Protein AF-A0A8S1LSS6-F1 (afdb_monomer)

Nearest PDB structures (foldseek):
  3vzo-assembly1_A  TM=2.555E-01  e=7.529E-01  Niallia circulans
  2z79-assembly2_B  TM=2.547E-01  e=8.908E-01  Bacillus subtilis
  7kv0-assembly2_B  TM=2.103E-01  e=4.279E+00  Paenibacillus xylanivorans

Mean predicted aligned error: 16.82 Å

Secondary structure (DSSP, 8-state):
--HHHHHHHHHHHT-SSPEE-SS-STT-SEE--HHHHHHHHHHHHHHHHHHHHHHHHHHTT---EEEEEEEE-TT------GGG----EEEEES--EEEEEE-SSSEEEEEEES-SEEEEEEEEEEE-TT-SS-SEEEEEEEEEEEEPPTTEEEEEEEEEEEEEEEEE--SSS--EEEEEEEEEEEEEEEEEE-SS-EEEEEEEEEEEEEEEEEE---HHHHHHHHHHHHHHHHHHHHHHHHHHHHHHHHHHHHHHH------S-TT------HHHHHHHHHHHHHTTSTTS--------------TTHHHHHHHHTTSSSS-----SS-SSHHHHHHHHHHHHHHHHHHS---------HHHHHHHHTT--SHHHHHHHHHHHHHHHHHHHHHHHHHHHHHHHHHHHHHHHS-HHHHHHHHTSPPPPP---------HHHHHHHHHHHHHHHHHHHH-SS--HHHHHHHHHS-HHHHHHHHHHHHHHHHHHT------PPP----

pLDDT: mean 76.6, std 18.42, range [33.75, 96.88]

Solvent-accessible surface area (backbone atoms only — not comparable to full-atom values): 29967 Å² total; per-residue (Å²): 132,59,69,69,58,53,53,50,51,55,36,23,69,51,24,80,42,40,45,72,43,94,53,89,54,88,82,41,66,50,55,59,35,56,64,21,5,50,44,35,49,53,48,50,53,52,49,50,52,50,52,49,53,56,48,48,41,46,77,65,58,73,60,66,49,77,48,77,49,74,47,76,57,59,89,67,76,74,86,74,60,74,85,56,64,72,66,76,44,78,46,71,46,70,91,54,63,76,49,79,46,78,80,52,100,55,34,41,38,34,40,46,55,77,40,54,37,44,33,40,36,41,63,34,70,39,80,36,86,82,39,83,93,53,37,68,38,79,44,68,63,48,71,48,76,44,75,57,51,84,44,22,27,43,36,40,40,40,33,30,29,42,37,39,36,38,36,32,76,26,55,89,53,90,39,80,46,78,49,74,42,68,35,74,72,47,76,50,74,51,77,41,87,34,95,51,38,31,38,37,45,38,62,42,72,49,53,53,31,41,37,38,38,36,40,48,67,29,54,69,59,50,51,49,53,49,53,53,48,51,52,50,48,51,48,52,44,41,65,64,24,39,64,45,46,50,50,53,46,54,42,60,53,46,48,73,79,45,70,46,83,82,67,88,58,91,83,67,93,77,76,94,48,65,67,58,48,53,51,49,53,52,50,56,59,55,66,71,65,72,79,68,87,73,86,74,98,75,82,89,86,87,84,87,88,67,81,70,59,60,61,59,54,54,60,64,66,67,74,77,79,82,87,88,87,82,84,91,88,75,73,67,70,59,55,50,60,58,48,50,56,50,51,49,52,47,50,65,69,64,51,80,66,81,39,59,81,75,80,56,75,68,54,50,54,33,58,73,74,62,63,62,70,73,60,51,57,56,51,52,52,50,52,54,53,50,50,53,49,52,57,49,52,49,50,50,50,50,50,51,50,52,52,50,49,52,52,47,48,62,70,76,32,55,73,42,55,43,42,35,56,73,63,41,80,74,85,85,71,98,61,101,66,92,74,80,72,65,74,68,62,57,53,55,48,50,53,49,19,47,54,21,48,48,58,56,69,68,41,91,77,63,51,76,63,55,56,49,53,68,65,64,43,55,69,67,62,49,49,56,52,56,55,54,54,54,58,56,60,61,66,73,72,71,75,82,82,81,79,83,80,87,84,80,93,132

Foldseek 3Di:
DDPVVVVQVQLQVLQPLFDADPDCDVVDRTQTHSLSSVLSVVLVVVLVVLLVVLVCCLVLVQDKDKDKDKDQQDPPDDPDDCVLPPDWDKDFPDDFDWDWDDPDPFKIKIATPPTFKIKTWAFAWDAQLSPQVPRIDGHGTDIDMDTFDFQKEKEKEWEKEKEWEWEQNDQADGDTDIDIHIHTDDIDIDIDGHRGGMYMYGYHYRSMYIYMYIYGDHPVNSVVVSVVVSVVSVVVSNLLVVLLSVVVVLLVVLLVVDDDDDPVDPPDDDDDPVVVVVVVVVVVVVVVPPPPDDDDPDDDDDDDDDPPVVVVVVVVVVVPPPDDDDDDDDPPPVVVVVVVVVVVVVCVVPVRNSHGDDDDPVLSVCVSVVVDDPSVVVVVNSVVSSVVVVVVVVVVVVVVVVVVVVVVLPVVDDPLLSLLVVLQDDDDDPDPDDDDDDPVVNVVSLVSNLVSLVVQVPDPDHDPSSVVSLVRHDPVSNVVSVVVVVVVVVVVPDDDDDDDDDDDDD

Radius of gyration: 54.95 Å; Cα contacts (8 Å, |Δi|>4): 539; chains: 1; bounding box: 143×78×156 Å

Organism: Paramecium primaurelia (NCBI:txid5886)

Structure (mmCIF, N/CA/C/O backbone):
data_AF-A0A8S1LSS6-F1
#
_entry.id   AF-A0A8S1LSS6-F1
#
loop_
_atom_site.group_PDB
_atom_site.id
_atom_site.type_symbol
_atom_site.label_atom_id
_atom_site.label_alt_id
_atom_site.label_comp_id
_atom_site.label_asym_id
_atom_site.label_entity_id
_atom_site.label_seq_id
_atom_site.pdbx_PDB_ins_code
_atom_site.Cartn_x
_atom_site.Cartn_y
_atom_site.Cartn_z
_atom_site.occupancy
_atom_site.B_iso_or_equiv
_atom_site.auth_seq_id
_atom_site.auth_comp_id
_atom_site.auth_asym_id
_atom_site.auth_atom_id
_atom_site.pdbx_PDB_model_num
ATOM 1 N N . MET A 1 1 ? 2.253 21.511 30.904 1.00 75.19 1 MET A N 1
ATOM 2 C CA . MET A 1 1 ? 1.960 20.126 30.446 1.00 75.19 1 MET A CA 1
ATOM 3 C C . MET A 1 1 ? 3.254 19.485 29.961 1.00 75.19 1 MET A C 1
ATOM 5 O O . MET A 1 1 ? 3.905 20.064 29.101 1.00 75.19 1 MET A O 1
ATOM 9 N N . ASN A 1 2 ? 3.653 18.346 30.536 1.00 95.12 2 ASN A N 1
ATOM 10 C CA . ASN A 1 2 ? 4.940 17.692 30.251 1.00 95.12 2 ASN A CA 1
ATOM 11 C C . ASN A 1 2 ? 5.024 17.274 28.762 1.00 95.12 2 ASN A C 1
ATOM 13 O O . ASN A 1 2 ? 4.015 16.846 28.195 1.00 95.12 2 ASN A O 1
ATOM 17 N N . ILE A 1 3 ? 6.201 17.376 28.131 1.00 95.88 3 ILE A N 1
ATOM 18 C CA . ILE A 1 3 ? 6.449 16.984 26.726 1.00 95.88 3 ILE A CA 1
ATOM 19 C C . ILE A 1 3 ? 5.910 15.572 26.445 1.00 95.88 3 ILE A C 1
ATOM 21 O O . ILE A 1 3 ? 5.221 15.357 25.446 1.00 95.88 3 ILE A O 1
ATOM 25 N N . LYS A 1 4 ? 6.088 14.636 27.388 1.00 94.38 4 LYS A N 1
ATOM 26 C CA . LYS A 1 4 ? 5.556 13.264 27.290 1.00 94.38 4 LYS A CA 1
ATOM 27 C C . LYS A 1 4 ? 4.029 13.223 27.140 1.00 94.38 4 LYS A C 1
ATOM 29 O O . LYS A 1 4 ? 3.496 12.425 26.375 1.00 94.38 4 LYS A O 1
ATOM 34 N N . GLN A 1 5 ? 3.308 14.099 27.841 1.00 94.31 5 GLN A N 1
ATOM 35 C CA . GLN A 1 5 ? 1.847 14.183 27.754 1.00 94.31 5 GLN A CA 1
ATOM 36 C C . GLN A 1 5 ? 1.391 14.802 26.428 1.00 94.31 5 GLN A C 1
ATOM 38 O O . GLN A 1 5 ? 0.359 14.387 25.899 1.00 94.31 5 GLN A O 1
ATOM 43 N N . LYS A 1 6 ? 2.143 15.773 25.884 1.00 95.69 6 LYS A N 1
ATOM 44 C CA . LYS A 1 6 ? 1.867 16.350 24.556 1.00 95.69 6 LYS A CA 1
ATOM 45 C C . LYS A 1 6 ? 2.034 15.284 23.474 1.00 95.69 6 LYS A C 1
ATOM 47 O O . LYS A 1 6 ? 1.081 15.038 22.742 1.00 95.69 6 LYS A O 1
ATOM 52 N N . ALA A 1 7 ? 3.166 14.578 23.466 1.00 94.88 7 ALA A N 1
ATOM 53 C CA . ALA A 1 7 ? 3.431 13.488 22.527 1.00 94.88 7 ALA A CA 1
ATOM 54 C C . ALA A 1 7 ? 2.362 12.383 22.601 1.00 94.88 7 ALA A C 1
ATOM 56 O O . ALA A 1 7 ? 1.831 11.956 21.579 1.00 94.88 7 ALA A O 1
ATOM 57 N N . TYR A 1 8 ? 1.962 11.978 23.812 1.00 94.19 8 TYR A N 1
ATOM 58 C CA . TYR A 1 8 ? 0.906 10.980 23.994 1.00 94.19 8 TYR A CA 1
ATOM 59 C C . TYR A 1 8 ? -0.445 11.425 23.413 1.00 94.19 8 TYR A C 1
ATOM 61 O O . TYR A 1 8 ? -1.135 10.622 22.782 1.00 94.19 8 TYR A O 1
ATOM 69 N N . LYS A 1 9 ? -0.841 12.690 23.619 1.00 94.50 9 LYS A N 1
ATOM 70 C CA . LYS A 1 9 ? -2.085 13.229 23.044 1.00 94.50 9 LYS A CA 1
ATOM 71 C C . LYS A 1 9 ? -2.019 13.284 21.518 1.00 94.50 9 LYS A C 1
ATOM 73 O O . LYS A 1 9 ? -3.002 12.914 20.886 1.00 94.50 9 LYS A O 1
ATOM 78 N N . LEU A 1 10 ? -0.873 13.677 20.963 1.00 95.25 10 LEU A N 1
ATOM 79 C CA . LEU A 1 10 ? -0.648 13.807 19.522 1.00 95.25 10 LEU A CA 1
ATOM 80 C C . LEU A 1 10 ? -0.701 12.440 18.820 1.00 95.25 10 LEU A C 1
ATOM 82 O O . LEU A 1 10 ? -1.443 12.256 17.860 1.00 95.25 10 LEU A O 1
ATOM 86 N N . ILE A 1 11 ? -0.030 11.427 19.377 1.00 95.25 11 ILE A N 1
ATOM 87 C CA . ILE A 1 11 ? -0.112 10.051 18.859 1.00 95.25 11 ILE A CA 1
ATOM 88 C C . ILE A 1 11 ? -1.553 9.540 18.943 1.00 95.25 11 ILE A C 1
ATOM 90 O O . ILE A 1 11 ? -2.072 8.965 17.992 1.00 95.25 11 ILE A O 1
ATOM 94 N N . LYS A 1 12 ? -2.246 9.791 20.060 1.00 93.50 12 LYS A N 1
ATOM 95 C CA . LYS A 1 12 ? -3.640 9.365 20.235 1.00 93.50 12 LYS A CA 1
ATOM 96 C C . LYS A 1 12 ? -4.605 10.065 19.265 1.00 93.50 12 LYS A C 1
ATOM 98 O O . LYS A 1 12 ? -5.602 9.452 18.889 1.00 93.50 12 LYS A O 1
ATOM 103 N N . SER A 1 13 ? -4.365 11.320 18.872 1.00 94.19 13 SER A N 1
ATOM 104 C CA . SER A 1 13 ? -5.231 12.011 17.902 1.00 94.19 13 SER A CA 1
ATOM 105 C C . SER A 1 13 ? -5.158 11.389 16.509 1.00 94.19 13 SER A C 1
ATOM 107 O O . SER A 1 13 ? -6.200 11.312 15.853 1.00 94.19 13 SER A O 1
ATOM 109 N N . CYS A 1 14 ? -3.991 10.860 16.129 1.00 94.88 14 CYS A N 1
ATOM 110 C CA . CYS A 1 14 ? -3.746 10.183 14.853 1.00 94.88 14 CYS A CA 1
ATOM 111 C C . CYS A 1 14 ? -4.316 8.756 14.775 1.00 94.88 14 CYS A C 1
ATOM 113 O O . CYS A 1 14 ? -4.061 8.059 13.803 1.00 94.88 14 CYS A O 1
ATOM 115 N N . ASP A 1 15 ? -5.052 8.284 15.786 1.00 95.19 15 ASP A N 1
ATOM 116 C CA . ASP A 1 15 ? -5.641 6.943 15.770 1.00 95.19 15 ASP A CA 1
ATOM 117 C C . ASP A 1 15 ? -6.801 6.8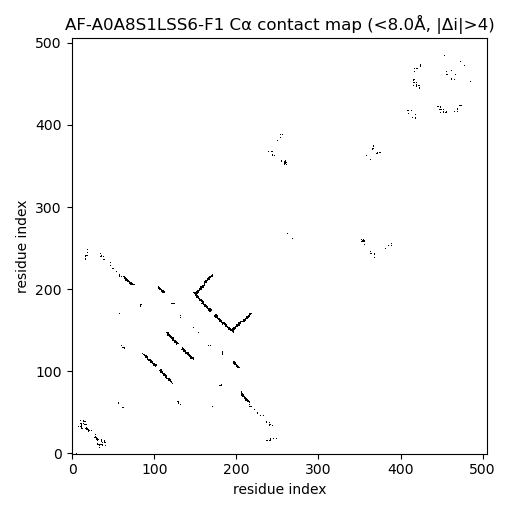39 14.762 1.00 95.19 15 ASP A C 1
ATOM 119 O O . ASP A 1 15 ? -7.921 7.279 15.052 1.00 95.19 15 ASP A O 1
ATOM 123 N N . PHE A 1 16 ? -6.525 6.236 13.600 1.00 93.56 16 PHE A N 1
ATOM 124 C CA . PHE A 1 16 ? -7.510 5.875 12.572 1.00 93.56 16 PHE A CA 1
ATOM 125 C C . PHE A 1 16 ? -8.234 4.557 12.870 1.00 93.56 16 PHE A C 1
ATOM 127 O O . PHE A 1 16 ? -9.278 4.278 12.286 1.00 93.56 16 PHE A O 1
ATOM 134 N N . TYR A 1 17 ? -7.717 3.750 13.798 1.00 94.00 17 TYR A N 1
ATOM 135 C CA . TYR A 1 17 ? -8.245 2.426 14.129 1.00 94.00 17 TYR A CA 1
ATOM 136 C C . TYR A 1 17 ? -9.037 2.412 15.443 1.00 94.00 17 TYR A C 1
ATOM 138 O O . TYR A 1 17 ? -9.131 1.383 16.128 1.00 94.00 17 TYR A O 1
ATOM 146 N N . GLY A 1 18 ? -9.604 3.563 15.810 1.00 90.69 18 GLY A N 1
ATOM 147 C CA . GLY A 1 18 ? -10.479 3.693 16.967 1.00 90.69 18 GLY A CA 1
ATOM 148 C C . GLY A 1 18 ? -11.649 2.707 16.908 1.00 90.69 18 GLY A C 1
ATOM 149 O O . GLY A 1 18 ? -12.140 2.346 15.840 1.00 90.69 18 GLY A O 1
ATOM 150 N N . VAL A 1 19 ? -12.105 2.254 18.075 1.00 90.81 19 VAL A N 1
ATOM 151 C CA . VAL A 1 19 ? -13.297 1.399 18.171 1.00 90.81 19 VAL A CA 1
ATOM 152 C C . VAL A 1 19 ? -14.518 2.293 18.332 1.00 90.81 19 VAL A C 1
ATOM 154 O O . VAL A 1 19 ? -14.565 3.101 19.259 1.00 90.81 19 VAL A O 1
ATOM 157 N N . GLU A 1 20 ? -15.494 2.155 17.439 1.00 90.31 20 GLU A N 1
ATOM 158 C CA . GLU A 1 20 ? -16.784 2.837 17.552 1.00 90.31 20 GLU A CA 1
ATOM 159 C C . GLU A 1 20 ? -17.496 2.419 18.837 1.00 90.31 20 GLU A C 1
ATOM 161 O O . GLU A 1 20 ? -17.535 1.237 19.195 1.00 90.31 20 GLU A O 1
ATOM 166 N N . ILE A 1 21 ? -18.035 3.404 19.552 1.00 85.06 21 ILE A N 1
ATOM 167 C CA . ILE A 1 21 ? -18.794 3.158 20.771 1.00 85.06 21 ILE A CA 1
ATOM 168 C C . ILE A 1 21 ? -20.271 3.239 20.393 1.00 85.06 21 ILE A C 1
ATOM 170 O O . ILE A 1 21 ? -20.798 4.322 20.177 1.00 85.06 21 ILE A O 1
ATOM 174 N N . GLY A 1 22 ? -20.934 2.084 20.289 1.00 75.12 22 GLY A N 1
ATOM 175 C CA . GLY A 1 22 ? -22.360 2.005 19.928 1.00 75.12 22 GLY A CA 1
ATOM 176 C C . GLY A 1 22 ? -23.322 2.505 21.015 1.00 75.12 22 GLY A C 1
ATOM 177 O O . GLY A 1 22 ? -24.516 2.626 20.778 1.00 75.12 22 GLY A O 1
ATOM 178 N N . LEU A 1 23 ? -22.809 2.801 22.209 1.00 69.00 23 LEU A N 1
ATOM 179 C CA . LEU A 1 23 ? -23.546 3.445 23.294 1.00 69.00 23 LEU A CA 1
ATOM 180 C C . LEU A 1 23 ? -23.188 4.931 23.300 1.00 69.00 23 LEU A C 1
ATOM 182 O O . LEU A 1 23 ? -22.028 5.265 23.057 1.00 69.00 23 LEU A O 1
ATOM 186 N N . ASN A 1 24 ? -24.141 5.812 23.631 1.00 66.31 24 ASN A N 1
ATOM 187 C CA . ASN A 1 24 ? -23.890 7.247 23.830 1.00 66.31 24 ASN A CA 1
ATOM 188 C C . ASN A 1 24 ? -23.059 7.474 25.106 1.00 66.31 24 ASN A C 1
ATOM 190 O O . ASN A 1 24 ? -23.509 7.979 26.132 1.00 66.31 24 ASN A O 1
ATOM 194 N N . TYR A 1 25 ? -21.825 6.999 25.061 1.00 61.81 25 TYR A N 1
ATOM 195 C CA . TYR A 1 25 ? -20.901 6.951 26.161 1.00 61.81 25 TYR A CA 1
ATOM 196 C C . TYR A 1 25 ? -20.068 8.234 26.118 1.00 61.81 25 TYR A C 1
ATOM 198 O O . TYR A 1 25 ? -19.167 8.389 25.290 1.00 61.81 25 TYR A O 1
ATOM 206 N N . ARG A 1 26 ? -20.408 9.185 26.998 1.00 71.06 26 ARG A N 1
ATOM 207 C CA . ARG A 1 26 ? -19.768 10.513 27.093 1.00 71.06 26 ARG A CA 1
ATOM 208 C C . ARG A 1 26 ? -19.720 11.281 25.763 1.00 71.06 26 ARG A C 1
ATOM 210 O O . ARG A 1 26 ? -18.767 12.014 25.526 1.00 71.06 26 ARG A O 1
ATOM 217 N N . GLN A 1 27 ? -20.711 11.081 24.890 1.00 79.94 27 GLN A N 1
ATOM 218 C CA . GLN A 1 27 ? -20.819 11.746 23.582 1.00 79.94 27 GLN A CA 1
ATOM 219 C C . GLN A 1 27 ? -19.629 11.509 22.627 1.00 79.94 27 GLN A C 1
ATOM 221 O O . GLN A 1 27 ? -19.509 12.165 21.592 1.00 79.94 27 GLN A O 1
ATOM 226 N N . HIS A 1 28 ? -18.738 10.559 22.925 1.00 80.88 28 HIS A N 1
ATOM 227 C CA . HIS A 1 28 ? -17.629 10.231 22.037 1.00 80.88 28 HIS A CA 1
ATOM 228 C C . HIS A 1 28 ? -18.040 9.127 21.062 1.00 80.88 28 HIS A C 1
ATOM 230 O O . HIS A 1 28 ? -18.297 8.000 21.472 1.00 80.88 28 HIS A O 1
ATOM 236 N N . LYS A 1 29 ? -18.015 9.427 19.756 1.00 87.06 29 LYS A N 1
ATOM 237 C CA . LYS A 1 29 ? -18.323 8.454 18.689 1.00 87.06 29 LYS A CA 1
ATOM 238 C C . LYS A 1 29 ? -17.345 7.266 18.652 1.00 87.06 29 LYS A C 1
ATOM 240 O O . LYS A 1 29 ? -17.720 6.159 18.282 1.00 87.06 29 LYS A O 1
ATOM 245 N N . SER A 1 30 ? -16.086 7.476 19.050 1.00 90.81 30 SER A N 1
ATOM 246 C CA . SER A 1 30 ? -15.031 6.456 18.970 1.00 90.81 30 SER A CA 1
ATOM 247 C C . SER A 1 30 ? -14.061 6.503 20.151 1.00 90.81 30 SER A C 1
ATOM 249 O O . SER A 1 30 ? -13.597 7.579 20.541 1.00 90.81 30 SER A O 1
ATOM 251 N N . TYR A 1 31 ? -13.662 5.337 20.658 1.00 92.00 31 TYR A N 1
ATOM 252 C CA . TYR A 1 31 ? -12.594 5.188 21.640 1.00 92.00 31 TYR A CA 1
ATOM 253 C C . TYR A 1 31 ? -11.230 5.091 20.946 1.00 92.00 31 TYR A C 1
ATOM 255 O O . TYR A 1 31 ? -10.869 4.051 20.392 1.00 92.00 31 TYR A O 1
ATOM 263 N N . LYS A 1 32 ? -10.459 6.182 21.010 1.00 93.75 32 LYS A N 1
ATOM 264 C CA . LYS A 1 32 ? -9.077 6.249 20.510 1.00 93.75 32 LYS A CA 1
ATOM 265 C C . LYS A 1 32 ? -8.071 5.784 21.558 1.00 93.75 32 LYS A C 1
ATOM 267 O O . LYS A 1 32 ? -8.215 6.056 22.755 1.00 93.75 32 LYS A O 1
ATOM 272 N N . THR A 1 33 ? -6.997 5.147 21.118 1.00 93.25 33 THR A N 1
ATOM 273 C CA . THR A 1 33 ? -5.917 4.636 21.958 1.00 93.25 33 THR A CA 1
ATOM 274 C C . THR A 1 33 ? -4.548 5.040 21.434 1.00 93.25 33 THR A C 1
ATOM 276 O O . THR A 1 33 ? -4.341 5.277 20.254 1.00 93.25 33 THR A O 1
ATOM 279 N N . PHE A 1 34 ? -3.575 5.070 22.343 1.00 92.81 34 PHE A N 1
ATOM 280 C CA . PHE A 1 34 ? -2.173 5.257 21.982 1.00 92.81 34 PHE A CA 1
ATOM 281 C C . PHE A 1 34 ? -1.668 4.206 20.982 1.00 92.81 34 PHE A C 1
ATOM 283 O O . PHE A 1 34 ? -0.916 4.543 20.082 1.00 92.81 34 PHE A O 1
ATOM 290 N N . TYR A 1 35 ? -2.098 2.946 21.114 1.00 90.38 35 TYR A N 1
ATOM 291 C CA . TYR A 1 35 ? -1.664 1.866 20.226 1.00 90.38 35 TYR A CA 1
ATOM 292 C C . TYR A 1 35 ? -2.221 1.991 18.818 1.00 90.38 35 TYR A C 1
ATOM 294 O O . TYR A 1 35 ? -1.474 1.808 17.864 1.00 90.38 35 TYR A O 1
ATOM 302 N N . GLY A 1 36 ? -3.510 2.310 18.691 1.00 92.06 36 GLY A N 1
ATOM 303 C CA . GLY A 1 36 ? -4.098 2.589 17.387 1.00 92.06 36 GLY A CA 1
ATOM 304 C C . GLY A 1 36 ? -3.427 3.796 16.727 1.00 92.06 36 GLY A C 1
ATOM 305 O O . GLY A 1 36 ? -3.079 3.729 15.554 1.00 92.06 36 GLY A O 1
ATOM 306 N N . GLY A 1 37 ? -3.101 4.833 17.508 1.00 94.00 37 GLY A N 1
ATOM 307 C CA . GLY A 1 37 ? -2.295 5.973 17.066 1.00 94.00 37 GLY A CA 1
ATOM 308 C C . GLY A 1 37 ? -0.885 5.611 16.592 1.00 94.00 37 GLY A C 1
ATOM 309 O O . GLY A 1 37 ? -0.458 6.053 15.530 1.00 94.00 37 GLY A O 1
ATOM 310 N N . LEU A 1 38 ? -0.173 4.764 17.340 1.00 93.62 38 LEU A N 1
ATOM 311 C CA . LEU A 1 38 ? 1.170 4.298 16.985 1.00 93.62 38 LEU A CA 1
ATOM 312 C C . LEU A 1 38 ? 1.151 3.474 15.691 1.00 93.62 38 LEU A C 1
ATOM 314 O O . LEU A 1 38 ? 1.941 3.740 14.791 1.00 93.62 38 LEU A O 1
ATOM 318 N N . TRP A 1 39 ? 0.211 2.534 15.555 1.00 93.25 39 TRP A N 1
ATOM 319 C CA . TRP A 1 39 ? 0.035 1.771 14.315 1.00 93.25 39 TRP A CA 1
ATOM 320 C C . TRP A 1 39 ? -0.375 2.653 13.138 1.00 93.25 39 TRP A C 1
ATOM 322 O O . TRP A 1 39 ? 0.120 2.458 12.034 1.00 93.25 39 TRP A O 1
ATOM 332 N N . SER A 1 40 ? -1.241 3.640 13.371 1.00 95.31 40 SER A N 1
ATOM 333 C CA . SER A 1 40 ? -1.630 4.618 12.350 1.00 95.31 40 SER A CA 1
ATOM 334 C C . SER A 1 40 ? -0.428 5.422 11.864 1.00 95.31 40 SER A C 1
ATOM 336 O O . SER A 1 40 ? -0.268 5.591 10.663 1.00 95.31 40 SER A O 1
ATOM 338 N N . SER A 1 41 ? 0.454 5.848 12.774 1.00 95.38 41 SER A N 1
ATOM 339 C CA . SER A 1 41 ? 1.689 6.546 12.411 1.00 95.38 41 SER A CA 1
ATOM 340 C C . SER A 1 41 ? 2.636 5.658 11.607 1.00 95.38 41 SER A C 1
ATOM 342 O O . SER A 1 41 ? 3.152 6.114 10.597 1.00 95.38 41 SER A O 1
ATOM 344 N N . ILE A 1 42 ? 2.848 4.400 12.017 1.00 95.06 42 ILE A N 1
ATOM 345 C CA . ILE A 1 42 ? 3.716 3.459 11.285 1.00 95.06 42 ILE A CA 1
ATOM 346 C C . ILE A 1 42 ? 3.177 3.227 9.872 1.00 95.06 42 ILE A C 1
ATOM 348 O O . ILE A 1 42 ? 3.923 3.334 8.903 1.00 95.06 42 ILE A O 1
ATOM 352 N N . VAL A 1 43 ? 1.877 2.944 9.749 1.00 94.69 43 VAL A N 1
ATOM 353 C CA . VAL A 1 43 ? 1.231 2.732 8.449 1.00 94.69 43 VAL A CA 1
ATOM 354 C C . VAL A 1 43 ? 1.317 3.992 7.588 1.00 94.69 43 VAL A C 1
ATOM 356 O O . VAL A 1 43 ? 1.679 3.889 6.423 1.00 94.69 43 VAL A O 1
ATOM 359 N N . ALA A 1 44 ? 1.066 5.176 8.151 1.00 95.75 44 ALA A N 1
ATOM 360 C CA . ALA A 1 44 ? 1.186 6.437 7.424 1.00 95.75 44 ALA A CA 1
ATOM 361 C C . ALA A 1 44 ? 2.622 6.697 6.937 1.00 95.75 44 ALA A C 1
ATOM 363 O O . ALA A 1 44 ? 2.804 7.088 5.788 1.00 95.75 44 ALA A O 1
ATOM 364 N N . SER A 1 45 ? 3.639 6.433 7.765 1.00 96.00 45 SER A N 1
ATOM 365 C CA . SER A 1 45 ? 5.047 6.564 7.371 1.00 96.00 45 SER A CA 1
ATOM 366 C C . SER A 1 45 ? 5.437 5.577 6.268 1.00 96.00 45 SER A C 1
ATOM 368 O O . SER A 1 45 ? 6.127 5.971 5.333 1.00 96.00 45 SER A O 1
ATOM 370 N N . LEU A 1 46 ? 4.971 4.324 6.334 1.00 96.00 46 LEU A N 1
ATOM 371 C CA . LEU A 1 46 ? 5.196 3.332 5.275 1.00 96.00 46 LEU A CA 1
ATOM 372 C C . LEU A 1 46 ? 4.520 3.738 3.963 1.00 96.00 46 LEU A C 1
ATOM 374 O O . LEU A 1 46 ? 5.140 3.652 2.909 1.00 96.00 46 LEU A O 1
ATOM 378 N N . ILE A 1 47 ? 3.274 4.217 4.028 1.00 94.62 47 ILE A N 1
ATOM 379 C CA . ILE A 1 47 ? 2.558 4.737 2.857 1.00 94.62 47 ILE A CA 1
ATOM 380 C C . ILE A 1 47 ? 3.326 5.914 2.255 1.00 94.62 47 ILE A C 1
ATOM 382 O O . ILE A 1 47 ? 3.559 5.922 1.055 1.00 94.62 47 ILE A O 1
ATOM 386 N N . ALA A 1 48 ? 3.762 6.874 3.074 1.00 95.88 48 ALA A N 1
ATOM 387 C CA . ALA A 1 48 ? 4.521 8.027 2.598 1.00 95.88 48 ALA A CA 1
ATOM 388 C C . ALA A 1 48 ? 5.837 7.609 1.925 1.00 95.88 48 ALA A C 1
ATOM 390 O O . ALA A 1 48 ? 6.128 8.080 0.830 1.00 95.88 48 ALA A O 1
ATOM 391 N N . ALA A 1 49 ? 6.595 6.692 2.535 1.00 96.38 49 ALA A N 1
ATOM 392 C CA . ALA A 1 49 ? 7.835 6.177 1.959 1.00 96.38 49 ALA A CA 1
ATOM 393 C C . ALA A 1 49 ? 7.595 5.491 0.605 1.00 96.38 49 ALA A C 1
ATOM 395 O O . ALA A 1 49 ? 8.310 5.772 -0.349 1.00 96.38 49 ALA A O 1
ATOM 396 N N . LEU A 1 50 ? 6.558 4.654 0.502 1.00 94.56 50 LEU A N 1
ATOM 397 C CA . LEU A 1 50 ? 6.199 3.979 -0.748 1.00 94.56 50 LEU A CA 1
ATOM 398 C C . LEU A 1 50 ? 5.712 4.951 -1.825 1.00 94.56 50 LEU A C 1
ATOM 400 O O . LEU A 1 50 ? 6.084 4.810 -2.984 1.00 94.56 50 LEU A O 1
ATOM 404 N N . CYS A 1 51 ? 4.911 5.955 -1.460 1.00 92.94 51 CYS A N 1
ATOM 405 C CA . CYS A 1 51 ? 4.502 6.999 -2.396 1.00 92.94 51 CYS A CA 1
ATOM 406 C C . CYS A 1 51 ? 5.716 7.761 -2.935 1.00 92.94 51 CYS A C 1
ATOM 408 O O . CYS A 1 51 ? 5.775 8.027 -4.129 1.00 92.94 51 CYS A O 1
ATOM 410 N N . ILE A 1 52 ? 6.683 8.093 -2.072 1.00 94.25 52 ILE A N 1
ATOM 411 C CA . ILE A 1 52 ? 7.905 8.795 -2.475 1.00 94.25 52 ILE A CA 1
ATOM 412 C C . ILE A 1 52 ? 8.737 7.921 -3.415 1.00 94.25 52 ILE A C 1
ATOM 414 O O . ILE A 1 52 ? 9.128 8.407 -4.470 1.00 94.25 52 ILE A O 1
ATOM 418 N N . THR A 1 53 ? 8.978 6.646 -3.090 1.00 93.31 53 THR A N 1
ATOM 419 C CA . THR A 1 53 ? 9.781 5.774 -3.964 1.00 93.31 53 THR A CA 1
ATOM 420 C C . THR A 1 53 ? 9.122 5.576 -5.325 1.00 93.31 53 THR A C 1
ATOM 422 O O . THR A 1 53 ? 9.772 5.784 -6.340 1.00 93.31 53 THR A O 1
ATOM 425 N N . GLN A 1 54 ? 7.817 5.289 -5.368 1.00 92.81 54 GLN A N 1
ATOM 426 C CA . GLN A 1 54 ? 7.103 5.138 -6.639 1.00 92.81 54 GLN A CA 1
ATOM 427 C C . GLN A 1 54 ? 7.040 6.443 -7.445 1.00 92.81 54 GLN A C 1
ATOM 429 O O . GLN A 1 54 ? 7.070 6.410 -8.673 1.00 92.81 54 GLN A O 1
ATOM 434 N N . PHE A 1 55 ? 6.947 7.594 -6.774 1.00 90.88 55 PHE A N 1
ATOM 435 C CA . PHE A 1 55 ? 6.975 8.891 -7.443 1.00 90.88 55 PHE A CA 1
ATOM 436 C C . PHE A 1 55 ? 8.354 9.193 -8.041 1.00 90.88 55 PHE A C 1
ATOM 438 O O . PHE A 1 55 ? 8.424 9.667 -9.170 1.00 90.88 55 PHE A O 1
ATOM 445 N N . LEU A 1 56 ? 9.440 8.881 -7.326 1.00 92.38 56 LEU A N 1
ATOM 446 C CA . LEU A 1 56 ? 10.805 9.036 -7.837 1.00 92.38 56 LEU A CA 1
ATOM 447 C C . LEU A 1 56 ? 11.075 8.096 -9.019 1.00 92.38 56 LEU A C 1
ATOM 449 O O . LEU A 1 56 ? 11.615 8.551 -10.023 1.00 92.38 56 LEU A O 1
ATOM 453 N N . ASP A 1 57 ? 10.634 6.834 -8.947 1.00 90.12 57 ASP A N 1
ATOM 454 C CA . ASP A 1 57 ? 10.739 5.875 -10.060 1.00 90.12 57 ASP A CA 1
ATOM 455 C C . ASP A 1 57 ? 10.056 6.403 -11.332 1.00 90.12 57 ASP A C 1
ATOM 457 O O . ASP A 1 57 ? 10.559 6.220 -12.440 1.00 90.12 57 ASP A O 1
ATOM 461 N N . CYS A 1 58 ? 8.912 7.071 -11.161 1.00 90.94 58 CYS A N 1
ATOM 462 C CA . CYS A 1 58 ? 8.132 7.677 -12.236 1.00 90.94 58 CYS A CA 1
ATOM 463 C C . CYS A 1 58 ? 8.798 8.931 -12.806 1.00 90.94 58 CYS A C 1
ATOM 465 O O . CYS A 1 58 ? 8.905 9.075 -14.018 1.00 90.94 58 CYS A O 1
ATOM 467 N N . LEU A 1 59 ? 9.258 9.826 -11.928 1.00 89.62 59 LEU A N 1
ATOM 468 C CA . LEU A 1 59 ? 9.848 11.108 -12.306 1.00 89.62 59 LEU A CA 1
ATOM 469 C C . LEU A 1 59 ? 11.185 10.935 -13.037 1.00 89.62 59 LEU A C 1
ATOM 471 O O . LEU A 1 59 ? 11.488 11.703 -13.944 1.00 89.62 59 LEU A O 1
ATOM 475 N N . PHE A 1 60 ? 11.977 9.942 -12.630 1.00 90.56 60 PHE A N 1
ATOM 476 C CA . PHE A 1 60 ? 13.316 9.692 -13.165 1.00 90.56 60 PHE A CA 1
ATOM 477 C C . PHE A 1 60 ? 13.379 8.530 -14.158 1.00 90.56 60 PHE A C 1
ATOM 479 O O . PHE A 1 60 ? 14.476 8.143 -14.550 1.00 90.56 60 PHE A O 1
ATOM 486 N N . TYR A 1 61 ? 12.235 7.966 -14.564 1.00 87.94 61 TYR A N 1
ATOM 487 C CA . TYR A 1 61 ? 12.175 6.894 -15.564 1.00 87.94 61 TYR A CA 1
ATOM 488 C C . TYR A 1 61 ? 13.079 5.683 -15.235 1.00 87.94 61 TYR A C 1
ATOM 490 O O . TYR A 1 61 ? 13.587 5.006 -16.126 1.00 87.94 61 TYR A O 1
ATOM 498 N N . LEU A 1 62 ? 13.270 5.377 -13.944 1.00 88.06 62 LEU A N 1
ATOM 499 C CA . LEU A 1 62 ? 14.301 4.436 -13.465 1.00 88.06 62 LEU A CA 1
ATOM 500 C C . LEU A 1 62 ? 14.042 2.968 -13.829 1.00 88.06 62 LEU A C 1
ATOM 502 O O . LEU A 1 62 ? 14.911 2.118 -13.650 1.00 88.06 62 LEU A O 1
ATOM 506 N N . SER A 1 63 ? 12.828 2.625 -14.253 1.00 88.25 63 SER A N 1
ATOM 507 C CA . SER A 1 63 ? 12.428 1.236 -14.498 1.00 88.25 63 SER A CA 1
ATOM 508 C C . SER A 1 63 ? 11.539 1.132 -15.737 1.00 88.25 63 SER A C 1
ATOM 510 O O . SER A 1 63 ? 10.312 1.093 -15.587 1.00 88.25 63 SER A O 1
ATOM 512 N N . PRO A 1 64 ? 12.129 1.117 -16.948 1.00 92.31 64 PRO A N 1
ATOM 513 C CA . PRO A 1 64 ? 11.390 0.811 -18.166 1.00 92.31 64 PRO A CA 1
ATOM 514 C C . PRO A 1 64 ? 10.873 -0.635 -18.148 1.00 92.31 64 PRO A C 1
ATOM 516 O O . PRO A 1 64 ? 11.577 -1.557 -17.738 1.00 92.31 64 PRO A O 1
ATOM 519 N N . GLU A 1 65 ? 9.646 -0.834 -18.618 1.00 92.31 65 GLU A N 1
ATOM 520 C CA . GLU A 1 65 ? 9.136 -2.137 -19.042 1.00 92.31 65 GLU A CA 1
ATOM 521 C C . GLU A 1 65 ? 9.531 -2.327 -20.512 1.00 92.31 65 GLU A C 1
ATOM 523 O O . GLU A 1 65 ? 9.208 -1.485 -21.351 1.00 92.31 65 GLU A O 1
ATOM 528 N N . ILE A 1 66 ? 10.278 -3.395 -20.803 1.00 92.75 66 ILE A N 1
ATOM 529 C CA . ILE A 1 66 ? 10.808 -3.688 -22.139 1.00 92.75 66 ILE A CA 1
ATOM 530 C C . ILE A 1 66 ? 10.108 -4.929 -22.673 1.00 92.75 66 ILE A C 1
ATOM 532 O O . ILE A 1 66 ? 10.088 -5.973 -22.014 1.00 92.75 66 ILE A O 1
ATOM 536 N N . HIS A 1 67 ? 9.559 -4.810 -23.873 1.00 94.50 67 HIS A N 1
ATOM 537 C CA . HIS A 1 67 ? 8.977 -5.912 -24.617 1.00 94.50 67 HIS A CA 1
ATOM 538 C C . HIS A 1 67 ? 9.723 -6.057 -25.938 1.00 94.50 67 HIS A C 1
ATOM 540 O O . HIS A 1 67 ? 9.700 -5.161 -26.774 1.00 94.50 67 HIS A O 1
ATOM 546 N N . GLU A 1 68 ? 10.394 -7.193 -26.111 1.00 93.56 68 GLU A N 1
ATOM 547 C CA . GLU A 1 68 ? 11.084 -7.529 -27.353 1.00 93.56 68 GLU A CA 1
ATOM 548 C C . GLU A 1 68 ? 10.275 -8.561 -28.131 1.00 93.56 68 GLU A C 1
ATOM 550 O O . GLU A 1 68 ? 9.842 -9.577 -27.580 1.00 93.56 68 GLU A O 1
ATOM 555 N N . TYR A 1 69 ? 10.090 -8.311 -29.420 1.00 93.88 69 TYR A N 1
ATOM 556 C CA . TYR A 1 69 ? 9.493 -9.263 -30.346 1.00 93.88 69 TYR A CA 1
ATOM 557 C C . TYR A 1 69 ? 10.084 -9.075 -31.740 1.00 93.88 69 TYR A C 1
ATOM 559 O O . TYR A 1 69 ? 10.655 -8.039 -32.069 1.00 93.88 69 TYR A O 1
ATOM 567 N N . THR A 1 70 ? 9.986 -10.108 -32.568 1.00 91.75 70 THR A N 1
ATOM 568 C CA . THR A 1 70 ? 10.450 -10.064 -33.956 1.00 91.75 70 THR A CA 1
ATOM 569 C C . THR A 1 70 ? 9.260 -10.110 -34.892 1.00 91.75 70 THR A C 1
ATOM 571 O O . THR A 1 70 ? 8.404 -10.984 -34.740 1.00 91.75 70 THR A O 1
ATOM 574 N N . ILE A 1 71 ? 9.230 -9.211 -35.869 1.00 89.44 71 ILE A N 1
ATOM 575 C CA . ILE A 1 71 ? 8.249 -9.228 -36.952 1.00 89.44 71 ILE A CA 1
ATOM 576 C C . ILE A 1 71 ? 8.976 -9.607 -38.240 1.00 89.44 71 ILE A C 1
ATOM 578 O O . ILE A 1 71 ? 9.996 -9.015 -38.584 1.00 89.44 71 ILE A O 1
ATOM 582 N N . ASP A 1 72 ? 8.458 -10.610 -38.944 1.00 87.81 72 ASP A N 1
ATOM 583 C CA . ASP A 1 72 ? 8.849 -10.875 -40.326 1.00 87.81 72 ASP A CA 1
ATOM 584 C C . ASP A 1 72 ? 8.043 -9.939 -41.233 1.00 87.81 72 ASP A C 1
ATOM 586 O O . ASP A 1 72 ? 6.832 -10.110 -41.397 1.00 87.81 72 ASP A O 1
ATOM 590 N N . ASN A 1 73 ? 8.698 -8.912 -41.775 1.00 78.19 73 ASN A N 1
ATOM 591 C CA . ASN A 1 73 ? 8.033 -7.915 -42.614 1.00 78.19 73 ASN A CA 1
ATOM 592 C C . ASN A 1 73 ? 7.811 -8.387 -44.063 1.00 78.19 73 ASN A C 1
ATOM 594 O O . ASN A 1 73 ? 7.270 -7.635 -44.883 1.00 78.19 73 ASN A O 1
ATOM 598 N N . GLY A 1 74 ? 8.198 -9.622 -44.402 1.00 74.50 74 GLY A N 1
ATOM 599 C CA . GLY A 1 74 ? 8.210 -10.090 -45.783 1.00 74.50 74 GLY A CA 1
ATOM 600 C C . GLY A 1 74 ? 9.115 -9.225 -46.674 1.00 74.50 74 GLY A C 1
ATOM 601 O O . GLY A 1 74 ? 10.047 -8.576 -46.208 1.00 74.50 74 GLY A O 1
ATOM 602 N N . ILE A 1 75 ? 8.838 -9.194 -47.983 1.00 56.28 75 ILE A N 1
ATOM 603 C CA . ILE A 1 75 ? 9.664 -8.494 -48.997 1.00 56.28 75 ILE A CA 1
ATOM 604 C C . ILE A 1 75 ? 9.410 -6.967 -49.007 1.00 56.28 75 ILE A C 1
ATOM 606 O O . ILE A 1 75 ? 9.972 -6.245 -49.824 1.00 56.28 75 ILE A O 1
ATOM 610 N N . ASN A 1 76 ? 8.573 -6.430 -48.113 1.00 51.53 76 ASN A N 1
ATOM 611 C CA . ASN A 1 76 ? 8.279 -4.997 -48.094 1.00 51.53 76 ASN A CA 1
ATOM 612 C C . ASN A 1 76 ? 9.449 -4.223 -47.476 1.00 51.53 76 ASN A C 1
ATOM 614 O O . ASN A 1 76 ? 9.479 -3.937 -46.279 1.00 51.53 76 ASN A O 1
ATOM 618 N N . TYR A 1 77 ? 10.420 -3.873 -48.317 1.00 57.03 77 TYR A N 1
ATOM 619 C CA . TYR A 1 77 ? 11.509 -2.978 -47.963 1.00 57.03 77 TYR A CA 1
ATOM 620 C C . TYR A 1 77 ? 10.931 -1.596 -47.622 1.00 57.03 77 TYR A C 1
ATOM 622 O O . TYR A 1 77 ? 10.433 -0.864 -48.478 1.00 57.03 77 TYR A O 1
ATOM 630 N N . LYS A 1 78 ? 10.977 -1.223 -46.340 1.00 54.19 78 LYS A N 1
ATOM 631 C CA . LYS A 1 78 ? 10.768 0.167 -45.925 1.00 54.19 78 LYS A CA 1
ATOM 632 C C . LYS A 1 78 ? 11.960 0.960 -46.461 1.00 54.19 78 LYS A C 1
ATOM 634 O O . LYS A 1 78 ? 13.102 0.605 -46.178 1.00 54.19 78 LYS A O 1
ATOM 639 N N . LEU A 1 79 ? 11.706 1.991 -47.269 1.00 54.09 79 LEU A N 1
ATOM 640 C CA . LEU A 1 79 ? 12.765 2.863 -47.775 1.00 54.09 79 LEU A CA 1
ATOM 641 C C . LEU A 1 79 ? 13.403 3.573 -46.571 1.00 54.09 79 LEU A C 1
ATOM 643 O O . LEU A 1 79 ? 12.800 4.469 -45.984 1.00 54.09 79 LEU A O 1
ATOM 647 N N . LEU A 1 80 ? 14.584 3.115 -46.162 1.00 56.84 80 LEU A N 1
ATOM 648 C CA . LEU A 1 80 ? 15.338 3.714 -45.066 1.00 56.84 80 LEU A CA 1
ATOM 649 C C . LEU A 1 80 ? 15.859 5.084 -45.519 1.00 56.84 80 LEU A C 1
ATOM 651 O O . LEU A 1 80 ? 16.472 5.204 -46.581 1.00 56.84 80 LEU A O 1
ATOM 655 N N . GLU A 1 81 ? 15.610 6.131 -44.730 1.00 54.09 81 GLU A N 1
ATOM 656 C CA . GLU A 1 81 ? 16.157 7.462 -45.009 1.00 54.09 81 GLU A CA 1
ATOM 657 C C . GLU A 1 81 ? 17.690 7.425 -44.984 1.00 54.09 81 GLU A C 1
ATOM 659 O O . GLU A 1 81 ? 18.284 6.775 -44.122 1.00 54.09 81 GLU A O 1
ATOM 664 N N . SER A 1 82 ? 18.361 8.169 -45.873 1.00 49.75 82 SER A N 1
ATOM 665 C CA . SER A 1 82 ? 19.832 8.131 -45.999 1.00 49.75 82 SER A CA 1
ATOM 666 C C . SER A 1 82 ? 20.580 8.486 -44.703 1.00 49.75 82 SER A C 1
ATOM 668 O O . SER A 1 82 ? 21.751 8.150 -44.555 1.00 49.75 82 SER A O 1
ATOM 670 N N . SER A 1 83 ? 19.909 9.145 -43.754 1.00 52.06 83 SER A N 1
ATOM 671 C CA . SER A 1 83 ? 20.411 9.485 -42.420 1.00 52.06 83 SER A CA 1
ATOM 672 C C . SER A 1 83 ? 20.695 8.259 -41.534 1.00 52.06 83 SER A C 1
ATOM 674 O O . SER A 1 83 ? 21.505 8.358 -40.609 1.00 52.06 83 SER A O 1
ATOM 676 N N . THR A 1 84 ? 20.083 7.102 -41.823 1.00 53.84 84 THR A N 1
ATOM 677 C CA . THR A 1 84 ? 20.351 5.831 -41.120 1.00 53.84 84 THR A CA 1
ATOM 678 C C . THR A 1 84 ? 21.669 5.178 -41.539 1.00 53.84 84 THR A C 1
ATOM 680 O O . THR A 1 84 ? 22.265 4.449 -40.746 1.00 53.84 84 THR A O 1
ATOM 683 N N . PHE A 1 85 ? 22.195 5.500 -42.724 1.00 54.16 85 PHE A N 1
ATOM 684 C CA . PHE A 1 85 ? 23.512 5.047 -43.164 1.00 54.16 85 PHE A CA 1
ATOM 685 C C . PHE A 1 85 ? 24.600 5.980 -42.626 1.00 54.16 85 PHE A C 1
ATOM 687 O O . PHE A 1 85 ? 25.101 6.872 -43.314 1.00 54.16 85 PHE A O 1
ATOM 694 N N . ARG A 1 86 ? 25.017 5.765 -41.374 1.00 53.78 86 ARG A N 1
ATOM 695 C CA . ARG A 1 86 ? 26.270 6.352 -40.877 1.00 53.78 86 ARG A CA 1
ATOM 696 C C . ARG A 1 86 ? 27.449 5.615 -41.518 1.00 53.78 86 ARG A C 1
ATOM 698 O O . ARG A 1 86 ? 27.867 4.579 -41.023 1.00 53.78 86 ARG A O 1
ATOM 705 N N . SER A 1 87 ? 27.900 6.154 -42.652 1.00 58.00 87 SER A N 1
ATOM 706 C CA . SER A 1 87 ? 29.123 5.867 -43.423 1.00 58.00 87 SER A CA 1
ATOM 707 C C . SER A 1 87 ? 29.855 4.554 -43.099 1.00 58.00 87 SER A C 1
ATOM 709 O O . SER A 1 87 ? 30.545 4.448 -42.083 1.00 58.00 87 SER A O 1
ATOM 711 N N . ILE A 1 88 ? 29.810 3.604 -44.031 1.00 67.50 88 ILE A N 1
ATOM 712 C CA . ILE A 1 88 ? 30.782 2.507 -44.092 1.00 67.50 88 ILE A CA 1
ATOM 713 C C . ILE A 1 88 ? 32.091 3.094 -44.611 1.00 67.50 88 ILE A C 1
ATOM 715 O O . ILE A 1 88 ? 32.122 3.651 -45.708 1.00 67.50 88 ILE A O 1
ATOM 719 N N . LEU A 1 89 ? 33.157 3.006 -43.816 1.00 74.69 89 LEU A N 1
ATOM 720 C CA . LEU A 1 89 ? 34.468 3.501 -44.224 1.00 74.69 89 LEU A CA 1
ATOM 721 C C . LEU A 1 89 ? 35.274 2.356 -44.840 1.00 74.69 89 LEU A C 1
ATOM 723 O O . LEU A 1 89 ? 35.531 1.346 -44.180 1.00 74.69 89 LEU A O 1
ATOM 727 N N . LEU A 1 90 ? 35.672 2.538 -46.098 1.00 77.81 90 LEU A N 1
ATOM 728 C CA . LEU A 1 90 ? 36.636 1.685 -46.784 1.00 77.81 90 LEU A CA 1
ATOM 729 C C . LEU A 1 90 ? 38.021 2.319 -46.639 1.00 77.81 90 LEU A C 1
ATOM 731 O O . LEU A 1 90 ? 38.279 3.395 -47.172 1.00 77.81 90 LEU A O 1
ATOM 735 N N . GLU A 1 91 ? 38.896 1.657 -45.893 1.00 81.38 91 GLU A N 1
ATOM 736 C CA . GLU A 1 91 ? 40.306 2.010 -45.766 1.00 81.38 91 GLU A CA 1
ATOM 737 C C . GLU A 1 91 ? 41.115 1.121 -46.711 1.00 81.38 91 GLU A C 1
ATOM 739 O O . GLU A 1 91 ? 41.106 -0.105 -46.590 1.00 81.38 91 GLU A O 1
ATOM 744 N N . LEU A 1 92 ? 41.813 1.739 -47.658 1.00 80.88 92 LEU A N 1
ATOM 745 C CA . LEU A 1 92 ? 42.712 1.058 -48.581 1.00 80.88 92 LEU A CA 1
ATOM 746 C C . LEU A 1 92 ? 44.147 1.464 -48.238 1.00 80.88 92 LEU A C 1
ATOM 748 O O . LEU A 1 92 ? 44.429 2.652 -48.084 1.00 80.88 92 LEU A O 1
ATOM 752 N N . GLU A 1 93 ? 45.032 0.484 -48.074 1.00 75.56 93 GLU A N 1
ATOM 753 C CA . GLU A 1 93 ? 46.456 0.724 -47.817 1.00 75.56 93 GLU A CA 1
ATOM 754 C C . GLU A 1 93 ? 47.231 0.575 -49.135 1.00 75.56 93 GLU A C 1
ATOM 756 O O . GLU A 1 93 ? 47.084 -0.456 -49.799 1.00 75.56 93 GLU A O 1
ATOM 761 N N . ASP A 1 94 ? 48.038 1.595 -49.466 1.00 75.38 94 ASP A N 1
ATOM 762 C CA . ASP A 1 94 ? 48.803 1.839 -50.710 1.00 75.38 94 ASP A CA 1
ATOM 763 C C . ASP A 1 94 ? 48.102 2.727 -51.767 1.00 75.38 94 ASP A C 1
ATOM 765 O O . ASP A 1 94 ? 46.881 2.850 -51.803 1.00 75.38 94 ASP A O 1
ATOM 769 N N . GLU A 1 95 ? 48.888 3.399 -52.620 1.00 57.88 95 GLU A N 1
ATOM 770 C CA . GLU A 1 95 ? 48.372 4.165 -53.765 1.00 57.88 95 GLU A CA 1
ATOM 771 C C . GLU A 1 95 ? 47.994 3.196 -54.896 1.00 57.88 95 GLU A C 1
ATOM 773 O O . GLU A 1 95 ? 48.853 2.514 -55.454 1.00 57.88 95 GLU A O 1
ATOM 778 N N . GLY A 1 96 ? 46.708 3.131 -55.237 1.00 63.28 96 GLY A N 1
ATOM 779 C CA . GLY A 1 96 ? 46.192 2.282 -56.310 1.00 63.28 96 GLY A CA 1
ATOM 780 C C . GLY A 1 96 ? 45.019 2.934 -57.034 1.00 63.28 96 GLY A C 1
ATOM 781 O O . GLY A 1 96 ? 44.359 3.836 -56.512 1.00 63.28 96 GLY A O 1
ATOM 782 N N . ILE A 1 97 ? 44.757 2.487 -58.261 1.00 62.53 97 ILE A N 1
ATOM 783 C CA . ILE A 1 97 ? 43.614 2.956 -59.049 1.00 62.53 97 ILE A CA 1
ATOM 784 C C . ILE A 1 97 ? 42.385 2.154 -58.622 1.00 62.53 97 ILE A C 1
ATOM 786 O O . ILE A 1 97 ? 42.370 0.929 -58.726 1.00 62.53 97 ILE A O 1
ATOM 790 N N . VAL A 1 98 ? 41.358 2.859 -58.153 1.00 65.12 98 VAL A N 1
ATOM 791 C CA . VAL A 1 98 ? 40.057 2.285 -57.806 1.00 65.12 98 VAL A CA 1
ATOM 792 C C . VAL A 1 98 ? 39.102 2.535 -58.968 1.00 65.12 98 VAL A C 1
ATOM 794 O O . VAL A 1 98 ? 38.784 3.689 -59.259 1.00 65.12 98 VAL A O 1
ATOM 797 N N . THR A 1 99 ? 38.620 1.478 -59.618 1.00 68.75 99 THR A N 1
ATOM 798 C CA . THR A 1 99 ? 37.493 1.576 -60.559 1.00 68.75 99 THR A CA 1
ATOM 799 C C . THR A 1 99 ? 36.271 0.895 -59.962 1.00 68.75 99 THR A C 1
ATOM 801 O O . THR A 1 99 ? 36.319 -0.266 -59.560 1.00 68.75 99 THR A O 1
ATOM 804 N N . THR A 1 100 ? 35.171 1.640 -59.852 1.00 64.81 100 THR A N 1
ATOM 805 C CA . THR A 1 100 ? 33.907 1.143 -59.306 1.00 64.81 100 THR A CA 1
ATOM 806 C C . THR A 1 100 ? 32.951 0.773 -60.436 1.00 64.81 100 THR A C 1
ATOM 808 O O . THR A 1 100 ? 32.692 1.559 -61.347 1.00 64.81 100 THR A O 1
ATOM 811 N N . HIS A 1 101 ? 32.394 -0.429 -60.354 1.00 71.62 101 HIS A N 1
ATOM 812 C CA . HIS A 1 101 ? 31.383 -0.946 -61.263 1.00 71.62 101 HIS A CA 1
ATOM 813 C C . HIS A 1 101 ? 30.124 -1.300 -60.464 1.00 71.62 101 HIS A C 1
ATOM 815 O O . HIS A 1 101 ? 30.132 -2.193 -59.614 1.00 71.62 101 HIS A O 1
ATOM 821 N N . HIS A 1 102 ? 29.028 -0.597 -60.739 1.00 61.69 102 HIS A N 1
ATOM 822 C CA . HIS A 1 102 ? 27.715 -0.916 -60.180 1.00 61.69 102 HIS A CA 1
ATOM 823 C C . HIS A 1 102 ? 27.035 -1.965 -61.068 1.00 61.69 102 HIS A C 1
ATOM 825 O O . HIS A 1 102 ? 26.820 -1.711 -62.253 1.00 61.69 102 HIS A O 1
ATOM 831 N N . LEU A 1 103 ? 26.734 -3.146 -6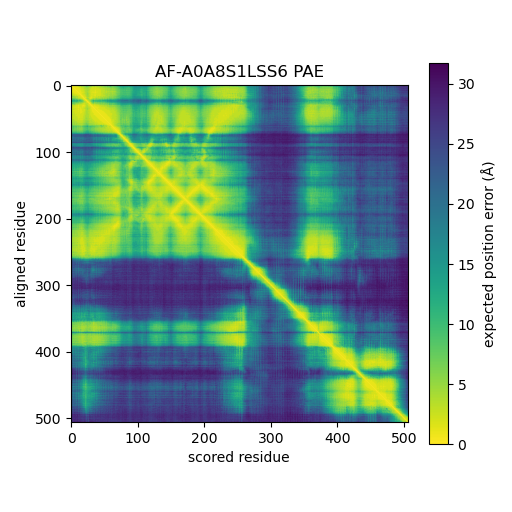0.518 1.00 52.00 103 LEU A N 1
ATOM 832 C CA . LEU A 1 103 ? 26.116 -4.253 -61.268 1.00 52.00 103 LEU A CA 1
ATOM 833 C C . LEU A 1 103 ? 24.602 -4.290 -61.090 1.00 52.00 103 LEU A C 1
ATOM 835 O O . LEU A 1 103 ? 23.869 -4.523 -62.048 1.00 52.00 103 LEU A O 1
ATOM 839 N N . THR A 1 104 ? 24.145 -4.051 -59.864 1.00 68.69 104 THR A N 1
ATOM 840 C CA . THR A 1 104 ? 22.736 -3.967 -59.466 1.00 68.69 104 THR A CA 1
ATOM 841 C C . THR A 1 104 ? 22.599 -2.952 -58.323 1.00 68.69 104 THR A C 1
ATOM 843 O O . THR A 1 104 ? 23.600 -2.392 -57.873 1.00 68.69 104 THR A O 1
ATOM 846 N N . ASN A 1 105 ? 21.377 -2.703 -57.839 1.00 61.59 105 ASN A N 1
ATOM 847 C CA . ASN A 1 105 ? 21.143 -1.771 -56.727 1.00 61.59 105 ASN A CA 1
ATOM 848 C C . ASN A 1 105 ? 21.847 -2.191 -55.419 1.00 61.59 105 ASN A C 1
ATOM 850 O O . ASN A 1 105 ? 22.151 -1.322 -54.606 1.00 61.59 105 ASN A O 1
ATOM 854 N N . ASP A 1 106 ? 22.155 -3.483 -55.251 1.00 65.62 106 ASP A N 1
ATOM 855 C CA . ASP A 1 106 ? 22.673 -4.049 -53.995 1.00 65.62 106 ASP A CA 1
ATOM 856 C C . ASP A 1 106 ? 24.115 -4.586 -54.109 1.00 65.62 106 ASP A C 1
ATOM 858 O O . ASP A 1 106 ? 24.718 -4.998 -53.114 1.00 65.62 106 ASP A O 1
ATOM 862 N N . GLU A 1 107 ? 24.694 -4.566 -55.315 1.00 70.00 107 GLU A N 1
ATOM 863 C CA . GLU A 1 107 ? 26.023 -5.114 -55.595 1.00 70.00 107 GLU A CA 1
ATOM 864 C C . GLU A 1 107 ? 26.947 -4.072 -56.228 1.00 70.00 107 GLU A C 1
ATOM 866 O O . GLU A 1 107 ? 26.676 -3.516 -57.299 1.00 70.00 107 GLU A O 1
ATOM 871 N N . THR A 1 108 ? 28.099 -3.860 -55.589 1.00 70.75 108 THR A N 1
ATOM 872 C CA . THR A 1 108 ? 29.180 -3.036 -56.137 1.00 70.75 108 THR A CA 1
ATOM 873 C C . THR A 1 108 ? 30.451 -3.871 -56.238 1.00 70.75 108 THR A C 1
ATOM 875 O O . THR A 1 108 ? 30.918 -4.439 -55.246 1.00 70.75 108 THR A O 1
ATOM 878 N N . ILE A 1 109 ? 31.014 -3.941 -57.444 1.00 73.06 109 ILE A N 1
ATOM 879 C CA . ILE A 1 109 ? 32.357 -4.474 -57.666 1.00 73.06 109 ILE A CA 1
ATOM 880 C C . ILE A 1 109 ? 33.327 -3.305 -57.728 1.00 73.06 109 ILE A C 1
ATOM 882 O O . ILE A 1 109 ? 33.081 -2.294 -58.382 1.00 73.06 109 ILE A O 1
ATOM 886 N N . ILE A 1 110 ? 34.430 -3.451 -57.013 1.00 76.81 110 ILE A N 1
ATOM 887 C CA . ILE A 1 110 ? 35.518 -2.493 -56.989 1.00 76.81 110 ILE A CA 1
ATOM 888 C C . ILE A 1 110 ? 36.752 -3.239 -57.472 1.00 76.81 110 ILE A C 1
ATOM 890 O O . ILE A 1 110 ? 37.223 -4.167 -56.808 1.00 76.81 110 ILE A O 1
ATOM 894 N N . ASP A 1 111 ? 37.273 -2.852 -58.627 1.00 75.81 111 ASP A N 1
ATOM 895 C CA . ASP A 1 111 ? 38.556 -3.373 -59.071 1.00 75.81 111 ASP A CA 1
ATOM 896 C C . ASP A 1 111 ? 39.658 -2.648 -58.306 1.00 75.81 111 ASP A C 1
ATOM 898 O O . ASP A 1 111 ? 39.708 -1.419 -58.218 1.00 75.81 111 ASP A O 1
ATOM 902 N N . ILE A 1 112 ? 40.520 -3.453 -57.698 1.00 76.44 112 ILE A N 1
ATOM 903 C CA . ILE A 1 112 ? 41.513 -3.028 -56.715 1.00 76.44 112 ILE A CA 1
ATOM 904 C C . ILE A 1 112 ? 42.871 -3.561 -57.144 1.00 76.44 112 ILE A C 1
ATOM 906 O O . ILE A 1 112 ? 43.490 -4.414 -56.502 1.00 76.44 112 ILE A O 1
ATOM 910 N N . HIS A 1 113 ? 43.341 -3.072 -58.284 1.00 70.19 113 HIS A N 1
ATOM 911 C CA . HIS A 1 113 ? 44.700 -3.359 -58.697 1.00 70.19 113 HIS A CA 1
ATOM 912 C C . HIS A 1 113 ? 45.666 -2.603 -57.776 1.00 70.19 113 HIS A C 1
ATOM 914 O O . HIS A 1 113 ? 45.563 -1.392 -57.637 1.00 70.19 113 HIS A O 1
ATOM 920 N N . GLN A 1 114 ? 46.629 -3.338 -57.202 1.00 76.44 114 GLN A N 1
ATOM 921 C CA . GLN A 1 114 ? 47.790 -2.855 -56.424 1.00 76.44 114 GLN A CA 1
ATOM 922 C C . GLN A 1 114 ? 47.622 -2.710 -54.903 1.00 76.44 114 GLN A C 1
ATOM 924 O O . GLN A 1 114 ? 48.639 -2.614 -54.223 1.00 76.44 114 GLN A O 1
ATOM 929 N N . PHE A 1 115 ? 46.415 -2.805 -54.346 1.00 79.38 115 PHE A N 1
ATOM 930 C CA . PHE A 1 115 ? 46.237 -2.739 -52.889 1.00 79.38 115 PHE A CA 1
ATOM 931 C C . PHE A 1 115 ? 46.696 -4.021 -52.194 1.00 79.38 115 PHE A C 1
ATOM 933 O O . PHE A 1 115 ? 46.439 -5.125 -52.680 1.00 79.38 115 PHE A O 1
ATOM 940 N N . LYS A 1 116 ? 47.348 -3.883 -51.036 1.00 85.12 116 LYS A N 1
ATOM 941 C CA . LYS A 1 116 ? 47.789 -5.019 -50.211 1.00 85.12 116 LYS A CA 1
ATOM 942 C C . LYS A 1 116 ? 46.769 -5.396 -49.142 1.00 85.12 116 LYS A C 1
ATOM 944 O O . LYS A 1 116 ? 46.601 -6.580 -48.834 1.00 85.12 116 LYS A O 1
ATOM 949 N N . LEU A 1 117 ? 46.100 -4.396 -48.576 1.00 87.25 117 LEU A N 1
ATOM 950 C CA . LEU A 1 117 ? 45.174 -4.539 -47.460 1.00 87.25 117 LEU A CA 1
ATOM 951 C C . LEU A 1 117 ? 43.889 -3.765 -47.734 1.00 87.25 117 LEU A C 1
ATOM 953 O O . LEU A 1 117 ? 43.913 -2.645 -48.242 1.00 87.25 117 LEU A O 1
ATOM 957 N N . ILE A 1 118 ? 42.770 -4.372 -47.348 1.00 86.19 118 ILE A N 1
ATOM 958 C CA . ILE A 1 118 ? 41.461 -3.723 -47.309 1.00 86.19 118 ILE A CA 1
ATOM 959 C C . ILE A 1 118 ? 40.977 -3.750 -45.872 1.00 86.19 118 ILE A C 1
ATOM 961 O O . ILE A 1 118 ? 40.856 -4.817 -45.266 1.00 86.19 118 ILE A O 1
ATOM 965 N N . GLY A 1 119 ? 40.698 -2.569 -45.336 1.00 87.06 119 GLY A N 1
ATOM 966 C CA . GLY A 1 119 ? 40.006 -2.361 -44.079 1.00 87.06 119 GLY A CA 1
ATOM 967 C C . GLY A 1 119 ? 38.571 -1.922 -44.334 1.00 87.06 119 GLY A C 1
ATOM 968 O O . GLY A 1 119 ? 38.331 -0.957 -45.050 1.00 87.06 119 GLY A O 1
ATOM 969 N N . ILE A 1 120 ? 37.607 -2.593 -43.716 1.00 86.88 120 ILE A N 1
ATOM 970 C CA . ILE A 1 120 ? 36.227 -2.112 -43.636 1.00 86.88 120 ILE A CA 1
ATOM 971 C C . ILE A 1 120 ? 35.939 -1.778 -42.186 1.00 86.88 120 ILE A C 1
ATOM 973 O O . ILE A 1 120 ? 36.066 -2.639 -41.316 1.00 86.88 120 ILE A O 1
ATOM 977 N N . SER A 1 121 ? 35.566 -0.530 -41.924 1.00 85.12 121 SER A N 1
ATOM 978 C CA . SER A 1 121 ? 35.175 -0.076 -40.596 1.00 85.12 121 SER A CA 1
ATOM 979 C C . SER A 1 121 ? 33.664 0.110 -40.548 1.00 85.12 121 SER A C 1
ATOM 981 O O . SER A 1 121 ? 33.113 0.956 -41.258 1.00 85.12 121 SER A O 1
ATOM 983 N N . ILE A 1 122 ? 32.992 -0.697 -39.726 1.00 85.19 122 ILE A N 1
ATOM 984 C CA . ILE A 1 122 ? 31.536 -0.661 -39.559 1.00 85.19 122 ILE A CA 1
ATOM 985 C C . ILE A 1 122 ? 31.227 -0.240 -38.119 1.00 85.19 122 ILE A C 1
ATOM 987 O O . ILE A 1 122 ? 31.746 -0.858 -37.184 1.00 85.19 122 ILE A O 1
ATOM 991 N N . PRO A 1 123 ? 30.415 0.805 -37.885 1.00 81.25 123 PRO A N 1
ATOM 992 C CA . PRO A 1 123 ? 30.000 1.154 -36.533 1.00 81.25 123 PRO A CA 1
ATOM 993 C C . PRO A 1 123 ? 29.194 0.005 -35.917 1.00 81.25 123 PRO A C 1
ATOM 995 O O . PRO A 1 123 ? 28.209 -0.450 -36.495 1.00 81.25 123 PRO A O 1
ATOM 998 N N . THR A 1 124 ? 29.592 -0.454 -34.729 1.00 83.56 124 THR A N 1
ATOM 999 C CA . THR A 1 124 ? 28.713 -1.321 -33.935 1.00 83.56 124 THR A CA 1
ATOM 1000 C C . THR A 1 124 ? 27.649 -0.471 -33.262 1.00 83.56 124 THR A C 1
ATOM 1002 O O . THR A 1 124 ? 27.843 0.722 -33.020 1.00 83.56 124 THR A O 1
ATOM 1005 N N . ILE A 1 125 ? 26.515 -1.080 -32.951 1.00 86.56 125 ILE A N 1
ATOM 1006 C CA . ILE A 1 125 ? 25.460 -0.446 -32.173 1.00 86.56 125 ILE A CA 1
ATOM 1007 C C . ILE A 1 125 ? 25.398 -1.139 -30.816 1.00 86.56 125 ILE A C 1
ATOM 1009 O O . ILE A 1 125 ? 25.465 -2.364 -30.729 1.00 86.56 125 ILE A O 1
ATOM 1013 N N . HIS A 1 126 ? 25.307 -0.344 -29.756 1.00 88.31 126 HIS A N 1
ATOM 1014 C CA . HIS A 1 126 ? 25.059 -0.815 -28.406 1.00 88.31 126 HIS A CA 1
ATOM 1015 C C . HIS A 1 126 ? 23.723 -0.268 -27.909 1.00 88.31 126 HIS A C 1
ATOM 1017 O O . HIS A 1 126 ? 23.460 0.934 -27.986 1.00 88.31 126 HIS A O 1
ATOM 1023 N N . GLU A 1 127 ? 22.892 -1.166 -27.398 1.00 85.75 127 GLU A N 1
ATOM 1024 C CA . GLU A 1 127 ? 21.606 -0.836 -26.799 1.00 85.75 127 GLU A CA 1
ATOM 1025 C C . GLU A 1 127 ? 21.839 -0.369 -25.351 1.00 85.75 127 GLU A C 1
ATOM 1027 O O . GLU A 1 127 ? 22.310 -1.139 -24.514 1.00 85.75 127 GLU A O 1
ATOM 1032 N N . ASP A 1 128 ? 21.518 0.890 -25.047 1.00 88.50 128 ASP A N 1
ATOM 1033 C CA . ASP A 1 128 ? 21.443 1.402 -23.676 1.00 88.50 128 ASP A CA 1
ATOM 1034 C C . ASP A 1 128 ? 19.983 1.659 -23.314 1.00 88.50 128 ASP A C 1
ATOM 1036 O O . ASP A 1 128 ? 19.448 2.759 -23.445 1.00 88.50 128 ASP A O 1
ATOM 1040 N N . ILE A 1 129 ? 19.325 0.606 -22.843 1.00 80.94 129 ILE A N 1
ATOM 1041 C CA . ILE A 1 129 ? 17.895 0.601 -22.522 1.00 80.94 129 ILE A CA 1
ATOM 1042 C C . ILE A 1 129 ? 17.485 1.652 -21.474 1.00 80.94 129 ILE A C 1
ATOM 1044 O O . ILE A 1 129 ? 16.310 2.034 -21.416 1.00 80.94 129 ILE A O 1
ATOM 1048 N N . TYR A 1 130 ? 18.434 2.144 -20.671 1.00 83.94 130 TYR A N 1
ATOM 1049 C CA . TYR A 1 130 ? 18.194 3.131 -19.618 1.00 83.94 130 TYR A CA 1
ATOM 1050 C C . TYR A 1 130 ? 18.299 4.577 -20.113 1.00 83.94 130 TYR A C 1
ATOM 1052 O O . TYR A 1 130 ? 17.780 5.480 -19.457 1.00 83.94 130 TYR A O 1
ATOM 1060 N N . ASP A 1 131 ? 18.926 4.812 -21.267 1.00 87.75 131 ASP A N 1
ATOM 1061 C CA . ASP A 1 131 ? 19.017 6.138 -21.870 1.00 87.75 131 ASP A CA 1
ATOM 1062 C C . ASP A 1 131 ? 17.704 6.461 -22.600 1.00 87.75 131 ASP A C 1
ATOM 1064 O O . ASP A 1 131 ? 17.405 5.933 -23.676 1.00 87.75 131 ASP A O 1
ATOM 1068 N N . VAL A 1 132 ? 16.856 7.279 -21.968 1.00 81.94 132 VAL A N 1
ATOM 1069 C CA . VAL A 1 132 ? 15.530 7.640 -22.499 1.00 81.94 132 VAL A CA 1
ATOM 1070 C C . VAL A 1 132 ? 15.666 8.352 -23.843 1.00 81.94 132 VAL A C 1
ATOM 1072 O O . VAL A 1 132 ? 14.982 8.001 -24.805 1.00 81.94 132 VAL A O 1
ATOM 1075 N N . ASP A 1 133 ? 16.586 9.308 -23.918 1.00 86.69 133 ASP A N 1
ATOM 1076 C CA . ASP A 1 133 ? 16.733 10.203 -25.060 1.00 86.69 133 ASP A CA 1
ATOM 1077 C C . ASP A 1 133 ? 17.497 9.544 -26.207 1.00 86.69 133 ASP A C 1
ATOM 1079 O O . ASP A 1 133 ? 17.255 9.844 -27.385 1.00 86.69 133 ASP A O 1
ATOM 1083 N N . ASN A 1 134 ? 18.416 8.634 -25.880 1.00 87.94 134 ASN A N 1
ATOM 1084 C CA . ASN A 1 134 ? 19.218 7.923 -26.855 1.00 87.94 134 ASN A CA 1
ATOM 1085 C C . ASN A 1 134 ? 19.459 6.449 -26.477 1.00 87.94 134 ASN A C 1
ATOM 1087 O O . ASN A 1 134 ? 20.582 6.089 -26.111 1.00 87.94 134 ASN A O 1
ATOM 1091 N N . PRO A 1 135 ? 18.449 5.573 -26.659 1.00 86.31 135 PRO A N 1
ATOM 1092 C CA . PRO A 1 135 ? 18.562 4.155 -26.316 1.00 86.31 135 PRO A CA 1
ATOM 1093 C C . PRO A 1 135 ? 19.564 3.392 -27.185 1.00 86.31 135 PRO A C 1
ATOM 1095 O O . PRO A 1 135 ? 19.888 2.242 -26.904 1.00 86.31 135 PRO A O 1
ATOM 1098 N N . ILE A 1 136 ? 20.053 4.024 -28.254 1.00 88.88 136 ILE A N 1
ATOM 1099 C CA . ILE A 1 136 ? 20.936 3.407 -29.225 1.00 88.88 136 ILE A CA 1
ATOM 1100 C C . ILE A 1 136 ? 22.213 4.229 -29.320 1.00 88.88 136 ILE A C 1
ATOM 1102 O O . ILE A 1 136 ? 22.235 5.359 -29.815 1.00 88.88 136 ILE A O 1
ATOM 1106 N N . LYS A 1 137 ? 23.303 3.663 -28.812 1.00 88.94 137 LYS A N 1
ATOM 1107 C CA . LYS A 1 137 ? 24.617 4.300 -28.801 1.00 88.94 137 LYS A CA 1
ATOM 1108 C C . LYS A 1 137 ? 25.473 3.667 -29.880 1.00 88.94 137 LYS A C 1
ATOM 1110 O O . LYS A 1 137 ? 25.563 2.448 -29.987 1.00 88.94 137 LYS A O 1
ATOM 1115 N N . VAL A 1 138 ? 26.128 4.506 -30.677 1.00 85.50 138 VAL A N 1
ATOM 1116 C CA . VAL A 1 138 ? 27.133 4.022 -31.624 1.00 85.50 138 VAL A CA 1
ATOM 1117 C C . VAL A 1 138 ? 28.334 3.546 -30.811 1.00 85.50 138 VAL A C 1
ATOM 1119 O O . VAL A 1 138 ? 28.964 4.326 -30.098 1.00 85.50 138 VAL A O 1
ATOM 1122 N N . GLY A 1 139 ? 28.586 2.243 -30.868 1.00 83.94 139 GLY A N 1
ATOM 1123 C CA . GLY A 1 139 ? 29.691 1.572 -30.210 1.00 83.94 139 GLY A CA 1
ATOM 1124 C C . GLY A 1 139 ? 31.015 1.776 -30.943 1.00 83.94 139 GLY A C 1
ATOM 1125 O O . GLY A 1 139 ? 31.155 2.600 -31.850 1.00 83.94 139 GLY A O 1
ATOM 1126 N N . LYS A 1 140 ? 32.028 1.002 -30.542 1.00 84.44 140 LYS A N 1
ATOM 1127 C CA . LYS A 1 140 ? 33.329 1.014 -31.223 1.00 84.44 140 LYS A CA 1
ATOM 1128 C C . LYS A 1 140 ? 33.156 0.518 -32.656 1.00 84.44 140 LYS A C 1
ATOM 1130 O O . LYS A 1 140 ? 32.398 -0.417 -32.903 1.00 84.44 140 LYS A O 1
ATOM 1135 N N . GLN A 1 141 ? 33.875 1.119 -33.594 1.00 83.94 141 GLN A N 1
ATOM 1136 C CA . GLN A 1 141 ? 33.890 0.603 -34.953 1.00 83.94 141 GLN A CA 1
ATOM 1137 C C . GLN A 1 141 ? 34.535 -0.786 -34.973 1.00 83.94 141 GLN A C 1
ATOM 1139 O O . GLN A 1 141 ? 35.625 -0.989 -34.431 1.00 83.94 141 GLN A O 1
ATOM 1144 N N . GLN A 1 142 ? 33.852 -1.746 -35.585 1.00 84.31 142 GLN A N 1
ATOM 1145 C CA . GLN A 1 142 ? 34.419 -3.041 -35.903 1.00 84.31 142 GLN A CA 1
ATOM 1146 C C . GLN A 1 142 ? 35.216 -2.891 -37.193 1.00 84.31 142 GLN A C 1
ATOM 1148 O O . GLN A 1 142 ? 34.652 -2.673 -38.264 1.00 84.31 142 GLN A O 1
ATOM 1153 N N . LYS A 1 143 ? 36.540 -2.991 -37.070 1.00 89.00 143 LYS A N 1
ATOM 1154 C CA . LYS A 1 143 ? 37.453 -2.947 -38.207 1.00 89.00 143 LYS A CA 1
ATOM 1155 C C . LYS A 1 143 ? 37.745 -4.366 -38.684 1.00 89.00 143 LYS A C 1
ATOM 1157 O O . LYS A 1 143 ? 38.290 -5.184 -37.944 1.00 89.00 143 LYS A O 1
ATOM 1162 N N . ILE A 1 144 ? 37.390 -4.649 -39.928 1.00 87.50 144 ILE A N 1
ATOM 1163 C CA . ILE A 1 144 ? 37.634 -5.916 -40.609 1.00 87.50 144 ILE A CA 1
ATOM 1164 C C . ILE A 1 144 ? 38.756 -5.675 -41.602 1.00 87.50 144 ILE A C 1
ATOM 1166 O O . ILE A 1 144 ? 38.563 -4.994 -42.600 1.00 87.50 144 ILE A O 1
ATOM 1170 N N . VAL A 1 145 ? 39.932 -6.225 -41.315 1.00 91.25 145 VAL A N 1
ATOM 1171 C CA . VAL A 1 145 ? 41.093 -6.124 -42.204 1.00 91.25 145 VAL A CA 1
ATOM 1172 C C . VAL A 1 145 ? 41.293 -7.452 -42.925 1.00 91.25 145 VAL A C 1
ATOM 1174 O O . VAL A 1 145 ? 41.235 -8.520 -42.300 1.00 91.25 145 VAL A O 1
ATOM 1177 N N . ARG A 1 146 ? 41.499 -7.399 -44.241 1.00 91.06 146 ARG A N 1
ATOM 1178 C CA . ARG A 1 146 ? 41.772 -8.560 -45.094 1.00 91.06 146 ARG A CA 1
ATOM 1179 C C . ARG A 1 146 ? 42.934 -8.270 -46.036 1.00 91.06 146 ARG A C 1
ATOM 1181 O O . ARG A 1 146 ? 43.076 -7.158 -46.536 1.00 91.06 146 ARG A O 1
ATOM 1188 N N . ASN A 1 147 ? 43.750 -9.295 -46.269 1.00 90.38 147 ASN A N 1
ATOM 1189 C CA . ASN A 1 147 ? 44.808 -9.250 -47.270 1.00 90.38 147 ASN A CA 1
ATOM 1190 C C . ASN A 1 147 ? 44.199 -9.402 -48.662 1.00 90.38 147 ASN A C 1
ATOM 1192 O O . ASN A 1 147 ? 43.335 -10.251 -48.877 1.00 90.38 147 ASN A O 1
ATOM 1196 N N . VAL A 1 148 ? 44.696 -8.627 -49.615 1.00 88.06 148 VAL A N 1
ATOM 1197 C CA . VAL A 1 148 ? 44.358 -8.795 -51.024 1.00 88.06 148 VAL A CA 1
ATOM 1198 C C . VAL A 1 148 ? 45.252 -9.882 -51.610 1.00 88.06 148 VAL A C 1
ATOM 1200 O O . VAL A 1 148 ? 46.480 -9.798 -51.554 1.00 88.06 148 VAL A O 1
ATOM 1203 N N . VAL A 1 149 ? 44.640 -10.923 -52.169 1.00 91.62 149 VAL A N 1
ATOM 1204 C CA . VAL A 1 149 ? 45.355 -12.036 -52.800 1.00 91.62 149 VAL A CA 1
ATOM 1205 C C . VAL A 1 149 ? 45.268 -11.882 -54.316 1.00 91.62 149 VAL A C 1
ATOM 1207 O O . VAL A 1 149 ? 44.202 -11.606 -54.861 1.00 91.62 149 VAL A O 1
ATOM 1210 N N . LYS A 1 150 ? 46.401 -12.038 -55.010 1.00 90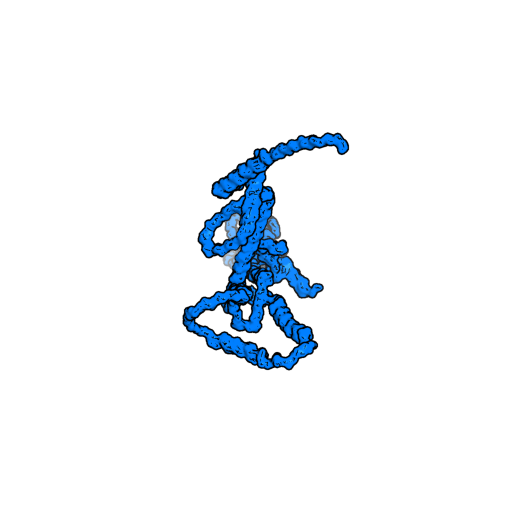.81 150 LYS A N 1
ATOM 1211 C CA . LYS A 1 150 ? 46.450 -11.940 -56.476 1.00 90.81 150 LYS A CA 1
ATOM 1212 C C . LYS A 1 150 ? 45.589 -13.023 -57.125 1.00 90.81 150 LYS A C 1
ATOM 1214 O O . LYS A 1 150 ? 45.617 -14.166 -56.675 1.00 90.81 150 LYS A O 1
ATOM 1219 N N . ASN A 1 151 ? 44.903 -12.669 -58.212 1.00 92.25 151 ASN A N 1
ATOM 1220 C CA . ASN A 1 151 ? 44.058 -13.579 -59.001 1.00 92.25 151 ASN A CA 1
ATOM 1221 C C . ASN A 1 151 ? 42.948 -14.233 -58.154 1.00 92.25 151 ASN A C 1
ATOM 1223 O O . ASN A 1 151 ? 42.579 -15.396 -58.338 1.00 92.25 151 ASN A O 1
ATOM 1227 N N . GLN A 1 152 ? 42.451 -13.486 -57.167 1.00 92.19 152 GLN A N 1
ATOM 1228 C CA . GLN A 1 152 ? 41.303 -13.861 -56.360 1.00 92.19 152 GLN A CA 1
ATOM 1229 C C . GLN A 1 152 ? 40.355 -12.673 -56.244 1.00 92.19 152 GLN A C 1
ATOM 1231 O O . GLN A 1 152 ? 40.773 -11.525 -56.096 1.00 92.19 152 GLN A O 1
ATOM 1236 N N . GLN A 1 153 ? 39.064 -12.971 -56.279 1.00 91.19 153 GLN A N 1
ATOM 1237 C CA . GLN A 1 153 ? 38.010 -12.048 -55.916 1.00 91.19 153 GLN A CA 1
ATOM 1238 C C . GLN A 1 153 ? 37.743 -12.183 -54.414 1.00 91.19 153 GLN A C 1
ATOM 1240 O O . GLN A 1 153 ? 37.269 -13.225 -53.953 1.00 91.19 153 GLN A O 1
ATOM 1245 N N . LEU A 1 154 ? 38.041 -11.137 -53.645 1.00 92.56 154 LEU A N 1
ATOM 1246 C CA . LEU A 1 154 ? 37.629 -11.051 -52.247 1.00 92.56 154 LEU A CA 1
ATOM 1247 C C . LEU A 1 154 ? 36.159 -10.638 -52.217 1.00 92.56 154 LEU A C 1
ATOM 1249 O O . LEU A 1 154 ? 35.818 -9.543 -52.656 1.00 92.56 154 LEU A O 1
ATOM 1253 N N . THR A 1 155 ? 35.293 -11.500 -51.693 1.00 91.62 155 THR A N 1
ATOM 1254 C CA . THR A 1 155 ? 33.890 -11.155 -51.462 1.00 91.62 155 THR A CA 1
ATOM 1255 C C . THR A 1 155 ? 33.654 -10.925 -49.980 1.00 91.62 155 THR A C 1
ATOM 1257 O O . THR A 1 155 ? 34.007 -11.763 -49.147 1.00 91.62 155 THR A O 1
ATOM 1260 N N . ILE A 1 156 ? 33.064 -9.778 -49.658 1.00 90.94 156 ILE A N 1
ATOM 1261 C CA . ILE A 1 156 ? 32.645 -9.421 -48.307 1.00 90.94 156 ILE A CA 1
ATOM 1262 C C . ILE A 1 156 ? 31.129 -9.272 -48.336 1.00 90.94 156 ILE A C 1
ATOM 1264 O O . ILE A 1 156 ? 30.590 -8.375 -48.986 1.00 90.94 156 ILE A O 1
ATOM 1268 N N . HIS A 1 157 ? 30.455 -10.177 -47.634 1.00 91.81 157 HIS A N 1
ATOM 1269 C CA . HIS A 1 157 ? 29.013 -10.171 -47.459 1.00 91.81 157 HIS A CA 1
ATOM 1270 C C . HIS A 1 157 ? 28.678 -9.530 -46.117 1.00 91.81 157 HIS A C 1
ATOM 1272 O O . HIS A 1 157 ? 29.029 -10.052 -45.062 1.00 91.81 157 HIS A O 1
ATOM 1278 N N . ILE A 1 158 ? 28.029 -8.370 -46.165 1.00 91.06 158 ILE A N 1
ATOM 1279 C CA . ILE A 1 158 ? 27.639 -7.587 -44.996 1.00 91.06 158 ILE A CA 1
ATOM 1280 C C . ILE A 1 158 ? 26.136 -7.772 -44.793 1.00 91.06 158 ILE A C 1
ATOM 1282 O O . ILE A 1 158 ? 25.325 -7.283 -45.584 1.00 91.06 158 ILE A O 1
ATOM 1286 N N . GLN A 1 159 ? 25.776 -8.484 -43.727 1.00 91.12 159 GLN A N 1
ATOM 1287 C CA . GLN A 1 159 ? 24.394 -8.713 -43.324 1.00 91.12 159 GLN A CA 1
ATOM 1288 C C . GLN A 1 159 ? 23.992 -7.696 -42.259 1.00 91.12 159 GLN A C 1
ATOM 1290 O O . GLN A 1 159 ? 24.646 -7.536 -41.225 1.00 91.12 159 GLN A O 1
ATOM 1295 N N . MET A 1 160 ? 22.905 -6.992 -42.535 1.00 89.50 160 MET A N 1
ATOM 1296 C CA . MET A 1 160 ? 22.384 -5.892 -41.741 1.00 89.50 160 MET A CA 1
ATOM 1297 C C . MET A 1 160 ? 20.980 -6.231 -41.258 1.00 89.50 160 MET A C 1
ATOM 1299 O O . MET A 1 160 ? 20.218 -6.871 -41.974 1.00 89.50 160 MET A O 1
ATOM 1303 N N . LYS A 1 161 ? 20.607 -5.763 -40.071 1.00 90.00 161 LYS A N 1
ATOM 1304 C CA . LYS A 1 161 ? 19.275 -5.974 -39.507 1.00 90.00 161 LYS A CA 1
ATOM 1305 C C . LYS A 1 161 ? 18.668 -4.660 -39.046 1.00 90.00 161 LYS A C 1
ATOM 1307 O O . LYS A 1 161 ? 19.384 -3.755 -38.620 1.00 90.00 161 LYS A O 1
ATOM 1312 N N . ILE A 1 162 ? 17.348 -4.553 -39.165 1.00 89.81 162 ILE A N 1
ATOM 1313 C CA . ILE A 1 162 ? 16.598 -3.378 -38.726 1.00 89.81 162 ILE A CA 1
ATOM 1314 C C . ILE A 1 162 ? 16.143 -3.599 -37.284 1.00 89.81 162 ILE A C 1
ATOM 1316 O O . ILE A 1 162 ? 15.597 -4.647 -36.927 1.00 89.81 162 ILE A O 1
ATOM 1320 N N . LEU A 1 163 ? 16.392 -2.589 -36.464 1.00 90.25 163 LEU A N 1
ATOM 1321 C CA . LEU A 1 163 ? 15.975 -2.483 -35.080 1.00 90.25 163 LEU A CA 1
ATOM 1322 C C . LEU A 1 163 ? 15.027 -1.294 -34.958 1.00 90.25 163 LEU A C 1
ATOM 1324 O O . LEU A 1 163 ? 15.436 -0.153 -35.172 1.00 90.25 163 LEU A O 1
ATOM 1328 N N . GLU A 1 164 ? 13.770 -1.570 -34.633 1.00 91.31 164 GLU A N 1
ATOM 1329 C CA . GLU A 1 164 ? 12.741 -0.557 -34.417 1.00 91.31 164 GLU A CA 1
ATOM 1330 C C . GLU A 1 164 ? 12.508 -0.390 -32.915 1.00 91.31 164 GLU A C 1
ATOM 1332 O O . GLU A 1 164 ? 12.133 -1.329 -32.212 1.00 91.31 164 GLU A O 1
ATOM 1337 N N . TYR A 1 165 ? 12.765 0.814 -32.412 1.00 91.00 165 TYR A N 1
ATOM 1338 C CA . TYR A 1 165 ? 12.483 1.189 -31.033 1.00 91.00 165 TYR A CA 1
ATOM 1339 C C . TYR A 1 165 ? 11.238 2.042 -30.969 1.00 91.00 165 TYR A C 1
ATOM 1341 O O . TYR A 1 165 ? 11.212 3.135 -31.533 1.00 91.00 165 TYR A O 1
ATOM 1349 N N . GLN A 1 166 ? 10.272 1.611 -30.168 1.00 93.75 166 GLN A N 1
ATOM 1350 C CA . GLN A 1 166 ? 9.121 2.419 -29.808 1.00 93.75 166 GLN A CA 1
ATOM 1351 C C . GLN A 1 166 ? 9.202 2.756 -28.322 1.00 93.75 166 GLN A C 1
ATOM 1353 O O . GLN A 1 166 ? 9.050 1.897 -27.460 1.00 93.75 166 GLN A O 1
ATOM 1358 N N . THR A 1 167 ? 9.469 4.020 -27.997 1.00 93.06 167 THR A N 1
ATOM 1359 C CA . THR A 1 167 ? 9.477 4.496 -26.609 1.00 93.06 167 THR A CA 1
ATOM 1360 C C . THR A 1 167 ? 8.223 5.304 -26.321 1.00 93.06 167 THR A C 1
ATOM 1362 O O . THR A 1 167 ? 8.019 6.349 -26.938 1.00 93.06 167 THR A O 1
ATOM 1365 N N . ASP A 1 168 ? 7.439 4.862 -25.340 1.00 93.81 168 ASP A N 1
ATOM 1366 C CA . ASP A 1 168 ? 6.380 5.655 -24.718 1.00 93.81 168 ASP A CA 1
ATOM 1367 C C . ASP A 1 168 ? 6.941 6.407 -23.506 1.00 93.81 168 ASP A C 1
ATOM 1369 O O . ASP A 1 168 ? 7.005 5.858 -22.405 1.00 93.81 168 ASP A O 1
ATOM 1373 N N . SER A 1 169 ? 7.346 7.666 -23.698 1.00 88.44 169 SER A N 1
ATOM 1374 C CA . SER A 1 169 ? 7.850 8.550 -22.628 1.00 88.44 169 SER A CA 1
ATOM 1375 C C . SER A 1 169 ? 6.730 9.274 -21.869 1.00 88.44 169 SER A C 1
ATOM 1377 O O . SER A 1 169 ? 6.966 10.161 -21.046 1.00 88.44 169 SER A O 1
ATOM 1379 N N . GLY A 1 170 ? 5.486 8.891 -22.136 1.00 88.81 170 GLY A N 1
ATOM 1380 C CA . GLY A 1 170 ? 4.288 9.475 -21.582 1.00 88.81 170 GLY A CA 1
ATOM 1381 C C . GLY A 1 170 ? 4.110 9.293 -20.077 1.00 88.81 170 GLY A C 1
ATOM 1382 O O . GLY A 1 170 ? 3.834 8.196 -19.598 1.00 88.81 170 GLY A O 1
ATOM 1383 N N . LEU A 1 171 ? 4.150 10.384 -19.307 1.00 87.94 171 LEU A N 1
ATOM 1384 C CA . LEU A 1 171 ? 3.865 10.338 -17.865 1.00 87.94 171 LEU A CA 1
ATOM 1385 C C . LEU A 1 171 ? 2.360 10.154 -17.560 1.00 87.94 171 LEU A C 1
ATOM 1387 O O . LEU A 1 171 ? 1.965 9.388 -16.671 1.00 87.94 171 LEU A O 1
ATOM 1391 N N . LEU A 1 172 ? 1.524 10.898 -18.293 1.00 89.00 172 LEU A N 1
ATOM 1392 C CA . LEU A 1 172 ? 0.058 10.924 -18.170 1.00 89.00 172 LEU A CA 1
ATOM 1393 C C . LEU A 1 172 ? -0.633 10.406 -19.431 1.00 89.00 172 LEU A C 1
ATOM 1395 O O . LEU A 1 172 ? -1.579 9.626 -19.340 1.00 89.00 172 LEU A O 1
ATOM 1399 N N . TRP A 1 173 ? -0.147 10.852 -20.584 1.00 91.06 173 TRP A N 1
ATOM 1400 C CA . TRP A 1 173 ? -0.666 10.545 -21.912 1.00 91.06 173 TRP A CA 1
ATOM 1401 C C . TRP A 1 173 ? 0.396 9.792 -22.680 1.00 91.06 173 TRP A C 1
ATOM 1403 O O . TRP A 1 173 ? 1.570 10.003 -22.416 1.00 91.06 173 TRP A O 1
ATOM 1413 N N . GLU A 1 174 ? -0.015 8.968 -23.627 1.00 92.25 174 GLU A N 1
ATOM 1414 C CA . GLU A 1 174 ? 0.902 8.239 -24.492 1.00 92.25 174 GLU A CA 1
ATOM 1415 C C . GLU A 1 174 ? 1.670 9.203 -25.403 1.00 92.25 174 GLU A C 1
ATOM 1417 O O . GLU A 1 174 ? 1.064 10.008 -26.112 1.00 92.25 174 GLU A O 1
ATOM 1422 N N . ILE A 1 175 ? 3.001 9.141 -25.351 1.00 91.38 175 ILE A N 1
ATOM 1423 C CA . ILE A 1 175 ? 3.892 9.929 -26.208 1.00 91.38 175 ILE A CA 1
ATOM 1424 C C . ILE A 1 175 ? 4.854 8.945 -26.856 1.00 91.38 175 ILE A C 1
ATOM 1426 O O . ILE A 1 175 ? 5.912 8.633 -26.309 1.00 91.38 175 ILE A O 1
ATOM 1430 N N . LEU A 1 176 ? 4.451 8.432 -28.016 1.00 92.19 176 LEU A N 1
ATOM 1431 C CA . LEU A 1 176 ? 5.246 7.476 -28.770 1.00 92.19 176 LEU A CA 1
ATOM 1432 C C . LEU A 1 176 ? 6.350 8.191 -29.541 1.00 92.19 176 LEU A C 1
ATOM 1434 O O . LEU A 1 176 ? 6.112 9.158 -30.262 1.00 92.19 176 LEU A O 1
ATOM 1438 N N . SER A 1 177 ? 7.559 7.662 -29.416 1.00 90.44 177 SER A N 1
ATOM 1439 C CA . SER A 1 177 ? 8.697 8.005 -30.256 1.00 90.44 177 SER A CA 1
ATOM 1440 C C . SER A 1 177 ? 9.217 6.731 -30.901 1.00 90.44 177 SER A C 1
ATOM 1442 O O . SER A 1 177 ? 9.628 5.801 -30.209 1.00 90.44 177 SER A O 1
ATOM 1444 N N . THR A 1 178 ? 9.157 6.683 -32.228 1.00 89.19 178 THR A N 1
ATOM 1445 C CA . THR A 1 178 ? 9.675 5.575 -33.030 1.00 89.19 178 THR A CA 1
ATOM 1446 C C . THR A 1 178 ? 11.038 5.955 -33.588 1.00 89.19 178 THR A C 1
ATOM 1448 O O . THR A 1 178 ? 11.213 7.059 -34.113 1.00 89.19 178 THR A O 1
ATOM 1451 N N . ARG A 1 179 ? 12.019 5.064 -33.466 1.00 87.75 179 ARG A N 1
ATOM 1452 C CA . ARG A 1 179 ? 13.332 5.206 -34.096 1.00 87.75 179 ARG A CA 1
ATOM 1453 C C . ARG A 1 179 ? 13.739 3.889 -34.723 1.00 87.75 179 ARG A C 1
ATOM 1455 O O . ARG A 1 179 ? 13.825 2.883 -34.027 1.00 87.75 179 ARG A O 1
ATOM 1462 N N . ASP A 1 180 ? 14.101 3.960 -35.992 1.00 86.81 180 ASP A N 1
ATOM 1463 C CA . ASP A 1 180 ? 14.617 2.820 -36.732 1.00 86.81 180 ASP A CA 1
ATOM 1464 C C . ASP A 1 180 ? 16.130 2.973 -36.832 1.00 86.81 180 ASP A C 1
ATOM 1466 O O . ASP A 1 180 ? 16.640 4.048 -37.165 1.00 86.81 180 ASP A O 1
ATOM 1470 N N . GLN A 1 181 ? 16.864 1.907 -36.539 1.00 85.75 181 GLN A N 1
ATOM 1471 C CA . GLN A 1 181 ? 18.293 1.849 -36.795 1.00 85.75 181 GLN A CA 1
ATOM 1472 C C . GLN A 1 181 ? 18.672 0.545 -37.461 1.00 85.75 181 GLN A C 1
ATOM 1474 O O . GLN A 1 181 ? 18.176 -0.529 -37.131 1.00 85.75 181 GLN A O 1
ATOM 1479 N N . LEU A 1 182 ? 19.592 0.662 -38.405 1.00 86.12 182 LEU A N 1
ATOM 1480 C CA . LEU A 1 182 ? 20.190 -0.473 -39.064 1.00 86.12 182 LEU A CA 1
ATOM 1481 C C . LEU A 1 182 ? 21.490 -0.822 -38.342 1.00 86.12 182 LEU A C 1
ATOM 1483 O O . LEU A 1 182 ? 22.334 0.048 -38.125 1.00 86.12 182 LEU A O 1
ATOM 1487 N N . TYR A 1 183 ? 21.641 -2.084 -37.957 1.00 87.56 183 TYR A N 1
ATOM 1488 C CA . TYR A 1 183 ? 22.820 -2.573 -37.258 1.00 87.56 183 TYR A CA 1
ATOM 1489 C C . TYR A 1 183 ? 23.426 -3.779 -37.961 1.00 87.56 183 TYR A C 1
ATOM 1491 O O . TYR A 1 183 ? 22.761 -4.499 -38.707 1.00 87.56 183 TYR A O 1
ATOM 1499 N N . LEU A 1 184 ? 24.720 -3.976 -37.730 1.00 89.56 184 LEU A N 1
ATOM 1500 C CA . LEU A 1 184 ? 25.455 -5.096 -38.288 1.00 89.56 184 LEU A CA 1
ATOM 1501 C C . LEU A 1 184 ? 25.055 -6.395 -37.581 1.00 89.56 184 LEU A C 1
ATOM 1503 O O . LEU A 1 184 ? 25.233 -6.514 -36.370 1.00 89.56 184 LEU A O 1
ATOM 1507 N N . GLU A 1 185 ? 24.541 -7.361 -38.339 1.00 90.38 185 GLU A N 1
ATOM 1508 C CA . GLU A 1 185 ? 24.212 -8.695 -37.832 1.00 90.38 185 GLU A CA 1
ATOM 1509 C C . GLU A 1 185 ? 25.399 -9.641 -38.002 1.00 90.38 185 GLU A C 1
ATOM 1511 O O . GLU A 1 185 ? 25.849 -10.251 -37.032 1.00 90.38 185 GLU A O 1
ATOM 1516 N N . ASN A 1 186 ? 25.936 -9.727 -39.220 1.00 91.88 186 ASN A N 1
ATOM 1517 C CA . ASN A 1 186 ? 27.072 -10.585 -39.521 1.00 91.88 186 ASN A CA 1
ATOM 1518 C C . ASN A 1 186 ? 27.920 -10.021 -40.671 1.00 91.88 186 ASN A C 1
ATOM 1520 O O . ASN A 1 186 ? 27.425 -9.283 -41.525 1.00 91.88 186 ASN A O 1
ATOM 1524 N N . VAL A 1 187 ? 29.202 -10.389 -40.701 1.00 91.69 187 VAL A N 1
ATOM 1525 C CA . VAL A 1 187 ? 30.076 -10.159 -41.856 1.00 91.69 187 VAL A CA 1
ATOM 1526 C C . VAL A 1 187 ? 30.789 -11.445 -42.211 1.00 91.69 187 VAL A C 1
ATOM 1528 O O . VAL A 1 187 ? 31.662 -11.905 -41.473 1.00 91.69 187 VAL A O 1
ATOM 1531 N N . ASP A 1 188 ? 30.482 -11.955 -43.395 1.00 93.50 188 ASP A N 1
ATOM 1532 C CA . ASP A 1 188 ? 31.131 -13.131 -43.948 1.00 93.50 188 ASP A CA 1
ATOM 1533 C C . ASP A 1 188 ? 32.130 -12.709 -45.028 1.00 93.50 188 ASP A C 1
ATOM 1535 O O . ASP A 1 188 ? 31.885 -11.808 -45.831 1.00 93.50 188 ASP A O 1
ATOM 1539 N N . THR A 1 189 ? 33.297 -13.351 -45.046 1.00 92.50 189 THR A N 1
ATOM 1540 C CA . THR A 1 189 ? 34.350 -13.061 -46.028 1.00 92.50 189 THR A CA 1
ATOM 1541 C C . THR A 1 189 ? 34.840 -14.344 -46.665 1.00 92.50 189 THR A C 1
ATOM 1543 O O . THR A 1 189 ? 35.230 -15.261 -45.942 1.00 92.50 189 THR A O 1
ATOM 1546 N N . TYR A 1 190 ? 34.893 -14.391 -47.992 1.00 94.75 190 TYR A N 1
ATOM 1547 C CA . TYR A 1 190 ? 35.410 -15.539 -48.734 1.00 94.75 190 TYR A CA 1
ATOM 1548 C C . TYR A 1 190 ? 36.177 -15.105 -49.986 1.00 94.75 190 TYR A C 1
ATOM 1550 O O . TYR A 1 190 ? 35.983 -14.008 -50.509 1.00 94.75 190 TYR A O 1
ATOM 1558 N N . TYR A 1 191 ? 37.067 -15.978 -50.458 1.00 94.19 191 TYR A N 1
ATOM 1559 C CA . TYR A 1 191 ? 37.861 -15.768 -51.668 1.00 94.19 191 TYR A CA 1
ATOM 1560 C C . TYR A 1 191 ? 37.343 -16.674 -52.780 1.00 94.19 191 TYR A C 1
ATOM 1562 O O . TYR A 1 191 ? 37.144 -17.870 -52.562 1.00 94.19 191 TYR A O 1
ATOM 1570 N N . LEU A 1 192 ? 37.156 -16.113 -53.970 1.00 93.12 192 LEU A N 1
ATOM 1571 C CA . LEU A 1 192 ? 36.813 -16.856 -55.178 1.00 93.12 192 LEU A CA 1
ATOM 1572 C C . LEU A 1 192 ? 37.973 -16.760 -56.174 1.00 93.12 192 LEU A C 1
ATOM 1574 O O . LEU A 1 192 ? 38.546 -15.687 -56.348 1.00 93.12 192 LEU A O 1
ATOM 1578 N N . GLN A 1 193 ? 38.335 -17.863 -56.829 1.00 93.69 193 GLN A N 1
ATOM 1579 C CA . GLN A 1 193 ? 39.354 -17.834 -57.881 1.00 93.69 193 GLN A CA 1
ATOM 1580 C C . GLN A 1 193 ? 38.853 -16.982 -59.058 1.00 93.69 193 GLN A C 1
ATOM 1582 O O . GLN A 1 193 ? 37.723 -17.169 -59.506 1.00 93.69 193 GLN A O 1
ATOM 1587 N N . SER A 1 194 ? 39.674 -16.045 -59.538 1.00 91.06 194 SER A N 1
ATOM 1588 C CA . SER A 1 194 ? 39.304 -15.093 -60.594 1.00 91.06 194 SER A CA 1
ATOM 1589 C C . SER A 1 194 ? 40.524 -14.731 -61.443 1.00 91.06 194 SER A C 1
ATOM 1591 O O . SER A 1 194 ? 41.650 -14.734 -60.949 1.00 91.06 194 SER A O 1
ATOM 1593 N N . ASP A 1 195 ? 40.311 -14.383 -62.711 1.00 89.88 195 ASP A N 1
ATOM 1594 C CA . ASP A 1 195 ? 41.392 -13.952 -63.610 1.00 89.88 195 ASP A CA 1
ATOM 1595 C C . ASP A 1 195 ? 41.977 -12.589 -63.202 1.00 89.88 195 ASP A C 1
ATOM 1597 O O . ASP A 1 195 ? 43.131 -12.280 -63.499 1.00 89.88 195 ASP A O 1
ATOM 1601 N N . SER A 1 196 ? 41.196 -11.787 -62.472 1.00 89.31 196 SER A N 1
ATOM 1602 C CA . SER A 1 196 ? 41.598 -10.495 -61.916 1.00 89.31 196 SER A CA 1
ATOM 1603 C C . SER A 1 196 ? 41.392 -10.425 -60.402 1.00 89.31 196 SER A C 1
ATOM 1605 O O . SER A 1 196 ? 40.524 -11.093 -59.827 1.00 89.31 196 SER A O 1
ATOM 1607 N N . THR A 1 197 ? 42.197 -9.580 -59.753 1.00 87.00 197 THR A N 1
ATOM 1608 C CA . THR A 1 197 ? 42.025 -9.209 -58.346 1.00 87.00 197 THR A CA 1
ATOM 1609 C C . THR A 1 197 ? 40.908 -8.176 -58.228 1.00 87.00 197 THR A C 1
ATOM 1611 O O . THR A 1 197 ? 41.091 -7.023 -58.615 1.00 87.00 197 THR A O 1
ATOM 1614 N N . SER A 1 198 ? 39.768 -8.575 -57.672 1.00 87.25 198 SER A N 1
ATOM 1615 C CA . SER A 1 198 ? 38.612 -7.691 -57.480 1.00 87.25 198 SER A CA 1
ATOM 1616 C C . SER A 1 198 ? 38.043 -7.805 -56.069 1.00 87.25 198 SER A C 1
ATOM 1618 O O . SER A 1 198 ? 38.175 -8.832 -55.399 1.00 87.25 198 SER A O 1
ATOM 1620 N N . LEU A 1 199 ? 37.400 -6.737 -55.607 1.00 86.00 199 LEU A N 1
ATOM 1621 C CA . LEU A 1 199 ? 36.607 -6.712 -54.388 1.00 86.00 199 LEU A CA 1
ATOM 1622 C C . LEU A 1 199 ? 35.130 -6.726 -54.775 1.00 86.00 199 LEU A C 1
ATOM 1624 O O . LEU A 1 199 ? 34.670 -5.883 -55.542 1.00 86.00 199 LEU A O 1
ATOM 1628 N N . ARG A 1 200 ? 34.372 -7.662 -54.209 1.00 86.75 200 ARG A N 1
ATOM 1629 C CA . ARG A 1 200 ? 32.913 -7.689 -54.300 1.00 86.75 200 ARG A CA 1
ATOM 1630 C C . ARG A 1 200 ? 32.322 -7.383 -52.933 1.00 86.75 200 ARG A C 1
ATOM 1632 O O . ARG A 1 200 ? 32.550 -8.131 -51.982 1.00 86.75 200 ARG A O 1
ATOM 1639 N N . LEU A 1 201 ? 31.562 -6.297 -52.844 1.00 85.25 201 LEU A N 1
ATOM 1640 C CA . LEU A 1 201 ? 30.802 -5.947 -51.648 1.00 85.25 201 LEU A CA 1
ATOM 1641 C C . LEU A 1 201 ? 29.333 -6.284 -51.889 1.00 85.25 201 LEU A C 1
ATOM 1643 O O . LEU A 1 201 ? 28.732 -5.780 -52.839 1.00 85.25 201 LEU A O 1
ATOM 1647 N N . ILE A 1 202 ? 28.782 -7.145 -51.035 1.00 87.25 202 ILE A N 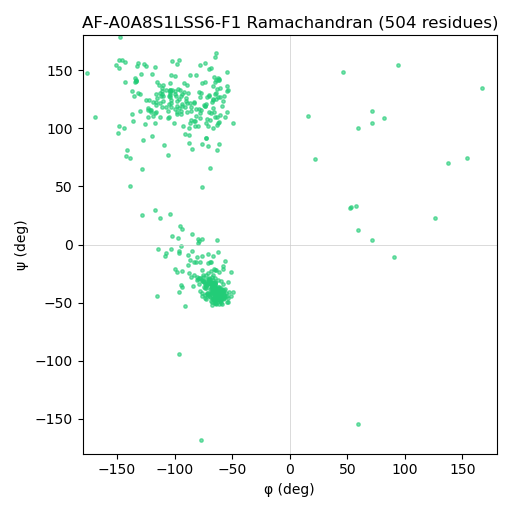1
ATOM 1648 C CA . ILE A 1 202 ? 27.372 -7.540 -51.070 1.00 87.25 202 ILE A CA 1
ATOM 1649 C C . ILE A 1 202 ? 26.728 -7.062 -49.777 1.00 87.25 202 ILE A C 1
ATOM 1651 O O . ILE A 1 202 ? 27.161 -7.455 -48.692 1.00 87.25 202 ILE A O 1
ATOM 1655 N N . PHE A 1 203 ? 25.687 -6.245 -49.893 1.00 85.50 203 PHE A N 1
ATOM 1656 C CA . PHE A 1 203 ? 24.884 -5.804 -48.759 1.00 85.50 203 PHE A CA 1
ATOM 1657 C C . PHE A 1 203 ? 23.565 -6.565 -48.746 1.00 85.50 203 PHE A C 1
ATOM 1659 O O . PHE A 1 203 ? 22.878 -6.654 -49.758 1.00 85.50 203 PHE A O 1
ATOM 1666 N N . THR A 1 204 ? 23.195 -7.129 -47.601 1.00 88.38 204 THR A N 1
ATOM 1667 C CA . THR A 1 204 ? 21.897 -7.793 -47.443 1.00 88.38 204 THR A CA 1
ATOM 1668 C C . THR A 1 204 ? 21.233 -7.317 -46.170 1.00 88.38 204 THR A C 1
ATOM 1670 O O . THR A 1 204 ? 21.849 -7.321 -45.108 1.00 88.38 204 THR A O 1
ATOM 1673 N N . ILE A 1 205 ? 19.970 -6.913 -46.277 1.00 88.38 205 ILE A N 1
ATOM 1674 C CA . ILE A 1 205 ? 19.141 -6.555 -45.128 1.00 88.38 205 ILE A CA 1
ATOM 1675 C C . ILE A 1 205 ? 18.277 -7.764 -44.779 1.00 88.38 205 ILE A C 1
ATOM 1677 O O . ILE A 1 205 ? 17.541 -8.273 -45.622 1.00 88.38 205 ILE A O 1
ATOM 1681 N N . ASN A 1 206 ? 18.374 -8.227 -43.539 1.00 88.56 206 ASN A N 1
ATOM 1682 C CA . ASN A 1 206 ? 17.521 -9.270 -43.002 1.00 88.56 206 ASN A CA 1
ATOM 1683 C C . ASN A 1 206 ? 16.073 -8.741 -42.911 1.00 88.56 206 ASN A C 1
ATOM 1685 O O . ASN A 1 206 ? 15.862 -7.699 -42.283 1.00 88.56 206 ASN A O 1
ATOM 1689 N N . PRO A 1 207 ? 15.075 -9.425 -43.506 1.00 86.31 207 PRO A N 1
ATOM 1690 C CA . PRO A 1 207 ? 13.676 -8.984 -43.468 1.00 86.31 207 PRO A CA 1
ATOM 1691 C C . PRO A 1 207 ? 13.047 -9.067 -42.069 1.00 86.31 207 PRO A C 1
ATOM 1693 O O . PRO A 1 207 ? 11.990 -8.482 -41.828 1.00 86.31 207 PRO A O 1
ATOM 1696 N N . ILE A 1 208 ? 13.685 -9.781 -41.136 1.00 88.88 208 ILE A N 1
ATOM 1697 C CA . ILE A 1 208 ? 13.226 -9.892 -39.754 1.00 88.88 208 ILE A CA 1
ATOM 1698 C C . ILE A 1 208 ? 13.600 -8.616 -39.001 1.00 88.88 208 ILE A C 1
ATOM 1700 O O . ILE A 1 208 ? 14.774 -8.375 -38.707 1.00 88.88 208 ILE A O 1
ATOM 1704 N N . ILE A 1 209 ? 12.594 -7.841 -38.608 1.00 90.44 209 ILE A N 1
ATOM 1705 C CA . ILE A 1 209 ? 12.765 -6.648 -37.779 1.00 90.44 209 ILE A CA 1
ATOM 1706 C C . ILE A 1 209 ? 12.716 -7.047 -36.310 1.00 90.44 209 ILE A C 1
ATOM 1708 O O . ILE A 1 209 ? 11.803 -7.751 -35.870 1.00 90.44 209 ILE A O 1
ATOM 1712 N N . LYS A 1 210 ? 13.703 -6.593 -35.535 1.00 91.12 210 LYS A N 1
ATOM 1713 C CA . LYS A 1 210 ? 13.641 -6.654 -34.072 1.00 91.12 210 LYS A CA 1
ATOM 1714 C C . LYS A 1 210 ? 12.894 -5.409 -33.589 1.00 91.12 210 LYS A C 1
ATOM 1716 O O . LYS A 1 210 ? 13.388 -4.303 -33.778 1.00 91.12 210 LYS A O 1
ATOM 1721 N N . HIS A 1 211 ? 11.728 -5.595 -32.982 1.00 93.12 211 HIS A N 1
ATOM 1722 C CA . HIS A 1 211 ? 10.984 -4.537 -32.307 1.00 93.12 211 HIS A CA 1
ATOM 1723 C C . HIS A 1 211 ? 11.303 -4.540 -30.817 1.00 93.12 211 HIS A C 1
ATOM 1725 O O . HIS A 1 211 ? 11.289 -5.590 -30.164 1.00 93.12 211 HIS A O 1
ATOM 1731 N N . VAL A 1 212 ? 11.573 -3.353 -30.285 1.00 93.44 212 VAL A N 1
ATOM 1732 C CA . VAL A 1 212 ? 11.784 -3.123 -28.860 1.00 93.44 212 VAL A CA 1
ATOM 1733 C C . VAL A 1 212 ? 10.835 -2.026 -28.399 1.00 93.44 212 VAL A C 1
ATOM 1735 O O . VAL A 1 212 ? 11.071 -0.834 -28.616 1.00 93.44 212 VAL A O 1
ATOM 1738 N N . ASP A 1 213 ? 9.773 -2.443 -27.717 1.00 93.88 213 ASP A N 1
ATOM 1739 C CA . ASP A 1 213 ? 8.823 -1.531 -27.099 1.00 93.88 213 ASP A CA 1
ATOM 1740 C C . ASP A 1 213 ? 9.283 -1.225 -25.678 1.00 93.88 213 ASP A C 1
ATOM 1742 O O . ASP A 1 213 ? 9.507 -2.119 -24.856 1.00 93.88 213 ASP A O 1
ATOM 1746 N N . ARG A 1 214 ? 9.406 0.064 -25.377 1.00 93.12 214 ARG A N 1
ATOM 1747 C CA . ARG A 1 214 ? 9.797 0.575 -24.070 1.00 93.12 214 ARG A CA 1
ATOM 1748 C C . ARG A 1 214 ? 8.677 1.431 -23.506 1.00 93.12 214 ARG A C 1
ATOM 1750 O O . ARG A 1 214 ? 8.425 2.535 -23.986 1.00 93.12 214 ARG A O 1
ATOM 1757 N N . GLY A 1 215 ? 8.037 0.934 -22.456 1.00 92.75 215 GLY A N 1
ATOM 1758 C CA . GLY A 1 215 ? 7.003 1.653 -21.720 1.00 92.75 215 GLY A CA 1
ATOM 1759 C C . GLY A 1 215 ? 7.486 2.059 -20.335 1.00 92.75 215 GLY A C 1
ATOM 1760 O O . GLY A 1 215 ? 8.090 1.262 -19.620 1.00 92.75 215 GLY A O 1
ATOM 1761 N N . TYR A 1 216 ? 7.186 3.282 -19.908 1.00 92.25 216 TYR A N 1
ATOM 1762 C CA . TYR A 1 216 ? 7.423 3.698 -18.527 1.00 92.25 216 TYR A CA 1
ATOM 1763 C C . TYR A 1 216 ? 6.157 3.601 -17.678 1.00 92.25 216 TYR A C 1
ATOM 1765 O O . TYR A 1 216 ? 5.021 3.644 -18.158 1.00 92.25 216 TYR A O 1
ATOM 1773 N N . LYS A 1 217 ? 6.344 3.459 -16.363 1.00 91.94 217 LYS A N 1
ATOM 1774 C CA . LYS A 1 217 ? 5.222 3.418 -15.423 1.00 91.94 217 LYS A CA 1
ATOM 1775 C C . LYS A 1 217 ? 4.495 4.760 -15.419 1.00 91.94 217 LYS A C 1
ATOM 1777 O O . LYS A 1 217 ? 4.977 5.741 -14.859 1.00 91.94 217 LYS A O 1
ATOM 1782 N N . ARG A 1 2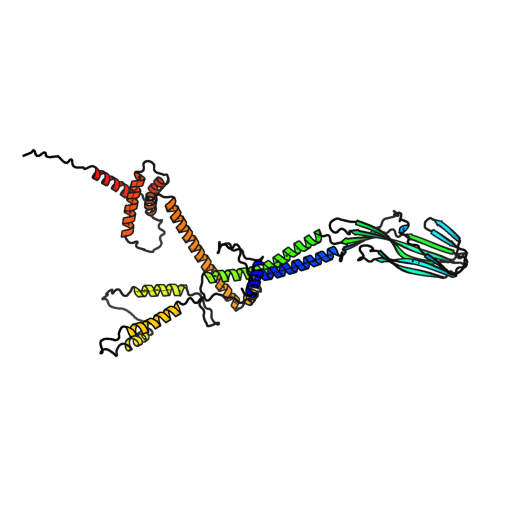18 ? 3.285 4.764 -15.971 1.00 92.19 218 ARG A N 1
ATOM 1783 C CA . ARG A 1 218 ? 2.392 5.928 -15.967 1.00 92.19 218 ARG A CA 1
ATOM 1784 C C . ARG A 1 218 ? 1.851 6.225 -14.560 1.00 92.19 218 ARG A C 1
ATOM 1786 O O . ARG A 1 218 ? 1.629 5.308 -13.757 1.00 92.19 218 ARG A O 1
ATOM 1793 N N . ILE A 1 219 ? 1.546 7.497 -14.280 1.00 91.81 219 ILE A N 1
ATOM 1794 C CA . ILE A 1 219 ? 1.073 7.954 -12.954 1.00 91.81 219 ILE A CA 1
ATOM 1795 C C . ILE A 1 219 ? -0.171 7.188 -12.490 1.00 91.81 219 ILE A C 1
ATOM 1797 O O . ILE A 1 219 ? -0.253 6.793 -11.327 1.00 91.81 219 ILE A O 1
ATOM 1801 N N . TYR A 1 220 ? -1.144 6.930 -13.370 1.00 92.69 220 TYR A N 1
ATOM 1802 C CA . TYR A 1 220 ? -2.371 6.227 -12.976 1.00 92.69 220 TYR A CA 1
ATOM 1803 C C . TYR A 1 220 ? -2.104 4.781 -12.533 1.00 92.69 220 TYR A C 1
ATOM 1805 O O . TYR A 1 220 ? -2.774 4.278 -11.628 1.00 92.69 220 TYR A O 1
ATOM 1813 N N . ARG A 1 221 ? -1.104 4.113 -13.126 1.00 91.12 221 ARG A N 1
ATOM 1814 C CA . ARG A 1 221 ? -0.707 2.750 -12.751 1.00 91.12 221 ARG A CA 1
ATOM 1815 C C . ARG A 1 221 ? -0.086 2.762 -11.360 1.00 91.12 221 ARG A C 1
ATOM 1817 O O . ARG A 1 221 ? -0.458 1.942 -10.522 1.00 91.12 221 ARG A O 1
ATOM 1824 N N . ILE A 1 222 ? 0.765 3.749 -11.084 1.00 91.81 222 ILE A N 1
ATOM 1825 C CA . ILE A 1 222 ? 1.347 3.972 -9.757 1.00 91.81 222 ILE A CA 1
ATOM 1826 C C . ILE A 1 222 ? 0.267 4.283 -8.727 1.00 91.81 222 ILE A C 1
ATOM 1828 O O . ILE A 1 222 ? 0.267 3.674 -7.661 1.00 91.81 222 ILE A O 1
ATOM 1832 N N . LEU A 1 223 ? -0.681 5.172 -9.031 1.00 92.12 223 LEU A N 1
ATOM 1833 C CA . LEU A 1 223 ? -1.795 5.485 -8.133 1.00 92.12 223 LEU A CA 1
ATOM 1834 C C . LEU A 1 223 ? -2.665 4.254 -7.855 1.00 92.12 223 LEU A C 1
ATOM 1836 O O . LEU A 1 223 ? -3.097 4.062 -6.720 1.00 92.12 223 LEU A O 1
ATOM 1840 N N . SER A 1 224 ? -2.884 3.397 -8.853 1.00 95.38 224 SER A N 1
ATOM 1841 C CA . SER A 1 224 ? -3.647 2.155 -8.701 1.00 95.38 224 SER A CA 1
ATOM 1842 C C . SER A 1 224 ? -2.923 1.145 -7.802 1.00 95.38 224 SER A C 1
ATOM 1844 O O . SER A 1 224 ? -3.498 0.663 -6.822 1.00 95.38 224 SER A O 1
ATOM 1846 N N . ILE A 1 225 ? -1.633 0.894 -8.060 1.00 92.06 225 ILE A N 1
ATOM 1847 C CA . ILE A 1 225 ? -0.782 0.016 -7.238 1.00 92.06 225 ILE A CA 1
ATOM 1848 C C . ILE A 1 225 ? -0.685 0.558 -5.807 1.00 92.06 225 ILE A C 1
ATOM 1850 O O . ILE A 1 225 ? -0.938 -0.169 -4.844 1.00 92.06 225 ILE A O 1
ATOM 1854 N N . THR A 1 226 ? -0.390 1.851 -5.662 1.00 92.62 226 THR A N 1
ATOM 1855 C CA . THR A 1 226 ? -0.284 2.539 -4.370 1.00 92.62 226 THR A CA 1
ATOM 1856 C C . THR A 1 226 ? -1.609 2.486 -3.621 1.00 92.62 226 THR A C 1
ATOM 1858 O O . THR A 1 226 ? -1.638 2.132 -2.446 1.00 92.62 226 THR A O 1
ATOM 1861 N N . GLY A 1 227 ? -2.730 2.754 -4.292 1.00 94.50 227 GLY A N 1
ATOM 1862 C CA . GLY A 1 227 ? -4.065 2.679 -3.703 1.00 94.50 227 GLY A CA 1
ATOM 1863 C C . GLY A 1 227 ? -4.429 1.268 -3.235 1.00 94.50 227 GLY A C 1
ATOM 1864 O O . GLY A 1 227 ? -4.976 1.101 -2.141 1.00 94.50 227 GLY A O 1
ATOM 1865 N N . GLY A 1 228 ? -4.089 0.241 -4.020 1.00 95.25 228 GLY A N 1
ATOM 1866 C CA . GLY A 1 228 ? -4.232 -1.162 -3.627 1.00 95.25 228 GLY A CA 1
ATOM 1867 C C . GLY A 1 228 ? -3.402 -1.499 -2.387 1.00 95.25 228 GLY A C 1
ATOM 1868 O O . GLY A 1 228 ? -3.923 -2.045 -1.412 1.00 95.25 228 GLY A O 1
ATOM 1869 N N . LEU A 1 229 ? -2.134 -1.092 -2.376 1.00 93.50 229 LEU A N 1
ATOM 1870 C CA . LEU A 1 229 ? -1.212 -1.336 -1.272 1.00 93.50 229 LEU A CA 1
ATOM 1871 C C . LEU A 1 229 ? -1.645 -0.601 0.007 1.00 93.50 229 LEU A C 1
ATOM 1873 O O . LEU A 1 229 ? -1.662 -1.202 1.082 1.00 93.50 229 LEU A O 1
ATOM 1877 N N . VAL A 1 230 ? -2.087 0.656 -0.092 1.00 95.44 230 VAL A N 1
ATOM 1878 C CA . VAL A 1 230 ? -2.652 1.428 1.030 1.00 95.44 230 VAL A CA 1
ATOM 1879 C C . VAL A 1 230 ? -3.810 0.672 1.683 1.00 95.44 230 VAL A C 1
ATOM 1881 O O . VAL A 1 230 ? -3.858 0.577 2.910 1.00 95.44 230 VAL A O 1
ATOM 1884 N N . LYS A 1 231 ? -4.721 0.078 0.898 1.00 95.44 231 LYS A N 1
ATOM 1885 C CA . LYS A 1 231 ? -5.824 -0.739 1.439 1.00 95.44 231 LYS A CA 1
ATOM 1886 C C . LYS A 1 231 ? -5.307 -1.959 2.202 1.00 95.44 231 LYS A C 1
ATOM 1888 O O . LYS A 1 231 ? -5.817 -2.243 3.287 1.00 95.44 231 LYS A O 1
ATOM 1893 N N . VAL A 1 232 ? -4.291 -2.647 1.678 1.00 96.88 232 VAL A N 1
ATOM 1894 C CA . VAL A 1 232 ? -3.660 -3.798 2.347 1.00 96.88 232 VAL A CA 1
ATOM 1895 C C . VAL A 1 232 ? -2.990 -3.372 3.657 1.00 96.88 232 VAL A C 1
ATOM 1897 O O . VAL A 1 232 ? -3.233 -3.988 4.693 1.00 96.88 232 VAL A O 1
ATOM 1900 N N . LEU A 1 233 ? -2.224 -2.278 3.667 1.00 94.75 233 LEU A N 1
ATOM 1901 C CA . LEU A 1 233 ? -1.596 -1.754 4.886 1.00 94.75 233 LEU A CA 1
ATOM 1902 C C . LEU A 1 233 ? -2.625 -1.306 5.928 1.00 94.75 233 LEU A C 1
ATOM 1904 O O . LEU A 1 233 ? -2.468 -1.601 7.113 1.00 94.75 233 LEU A O 1
ATOM 1908 N N . MET A 1 234 ? -3.704 -0.645 5.504 1.00 94.12 234 MET A N 1
ATOM 1909 C CA . MET A 1 234 ? -4.815 -0.270 6.383 1.00 94.12 234 MET A CA 1
ATOM 1910 C C . MET A 1 234 ? -5.516 -1.504 6.958 1.00 94.12 234 MET A C 1
ATOM 1912 O O . MET A 1 234 ? -5.880 -1.526 8.136 1.00 94.12 234 MET A O 1
ATOM 1916 N N . PHE A 1 235 ? -5.683 -2.558 6.157 1.00 96.25 235 PHE A N 1
ATOM 1917 C CA . PHE A 1 235 ? -6.228 -3.831 6.619 1.00 96.25 235 PHE A CA 1
ATOM 1918 C C . PHE A 1 235 ? -5.325 -4.481 7.675 1.00 96.25 235 PHE A C 1
ATOM 1920 O O . PHE A 1 235 ? -5.813 -4.848 8.746 1.00 96.25 235 PHE A O 1
ATOM 1927 N N . ILE A 1 236 ? -4.016 -4.547 7.423 1.00 93.56 236 ILE A N 1
ATOM 1928 C CA . ILE A 1 236 ? -3.013 -5.049 8.371 1.00 93.56 236 ILE A CA 1
ATOM 1929 C C . ILE A 1 236 ? -3.053 -4.226 9.664 1.00 93.56 236 ILE A C 1
ATOM 1931 O O . ILE A 1 236 ? -3.213 -4.774 10.755 1.00 93.56 236 ILE A O 1
ATOM 1935 N N . GLY A 1 237 ? -3.002 -2.897 9.563 1.00 93.06 237 GLY A N 1
ATOM 1936 C CA . GLY A 1 237 ? -3.082 -2.010 10.719 1.00 93.06 237 GLY A CA 1
ATOM 1937 C C . GLY A 1 237 ? -4.361 -2.225 11.533 1.00 93.06 237 GLY A C 1
ATOM 1938 O O . GLY A 1 237 ? -4.300 -2.333 12.761 1.00 93.06 237 GLY A O 1
ATOM 1939 N N . LYS A 1 238 ? -5.515 -2.392 10.874 1.00 93.25 238 LYS A N 1
ATOM 1940 C CA . LYS A 1 238 ? -6.801 -2.715 11.518 1.00 93.25 238 LYS A CA 1
ATOM 1941 C C . LYS A 1 238 ? -6.786 -4.092 12.185 1.00 93.25 238 LYS A C 1
ATOM 1943 O O . LYS A 1 238 ? -7.340 -4.234 13.276 1.00 93.25 238 LYS A O 1
ATOM 1948 N N . PHE A 1 239 ? -6.151 -5.086 11.567 1.00 93.88 239 PHE A N 1
ATOM 1949 C CA . PHE A 1 239 ? -6.011 -6.439 12.104 1.00 93.88 239 PHE A CA 1
ATOM 1950 C C . PHE A 1 239 ? -5.253 -6.446 13.440 1.00 93.88 239 PHE A C 1
ATOM 1952 O O . PHE A 1 239 ? -5.732 -7.036 14.409 1.00 93.88 239 PHE A O 1
ATOM 1959 N N . PHE A 1 240 ? -4.138 -5.714 13.537 1.00 90.12 240 PHE A N 1
ATOM 1960 C CA . PHE A 1 240 ? -3.337 -5.630 14.765 1.00 90.12 240 PHE A CA 1
ATOM 1961 C C . PHE A 1 240 ? -3.952 -4.719 15.840 1.00 90.12 240 PHE A C 1
ATOM 1963 O O . PHE A 1 240 ? -3.962 -5.049 17.029 1.00 90.12 240 PHE A O 1
ATOM 1970 N N . SER A 1 241 ? -4.483 -3.563 15.444 1.00 91.88 241 SER A N 1
ATOM 1971 C CA . SER A 1 241 ? -4.968 -2.543 16.384 1.00 91.88 241 SER A CA 1
ATOM 1972 C C . SER A 1 241 ? -6.318 -2.895 17.017 1.00 91.88 241 SER A C 1
ATOM 1974 O O . SER A 1 241 ? -6.476 -2.777 18.234 1.00 91.88 241 SER A O 1
ATOM 1976 N N . LYS A 1 242 ? -7.293 -3.374 16.232 1.00 92.19 242 LYS A N 1
ATOM 1977 C CA . LYS A 1 242 ? -8.675 -3.616 16.681 1.00 92.19 242 LYS A CA 1
ATOM 1978 C C . LYS A 1 242 ? -8.792 -4.503 17.933 1.00 92.19 242 LYS A C 1
ATOM 1980 O O . LYS A 1 242 ? -9.500 -4.095 18.860 1.00 92.19 242 LYS A O 1
ATOM 1985 N N . PRO A 1 243 ? -8.144 -5.681 18.038 1.00 91.88 243 PRO A N 1
ATOM 1986 C CA . PRO A 1 243 ? -8.242 -6.521 19.237 1.00 91.88 243 PRO A CA 1
ATOM 1987 C C . PRO A 1 243 ? -7.644 -5.855 20.484 1.00 91.88 243 PRO A C 1
ATOM 1989 O O . PRO A 1 243 ? -8.218 -5.970 21.570 1.00 91.88 243 PRO A O 1
ATOM 1992 N N . ILE A 1 244 ? -6.538 -5.120 20.334 1.00 92.50 244 ILE A N 1
ATOM 1993 C CA . ILE A 1 244 ? -5.882 -4.397 21.431 1.00 92.50 244 ILE A CA 1
ATOM 1994 C C . ILE A 1 244 ? -6.766 -3.238 21.903 1.00 92.50 244 ILE A C 1
ATOM 1996 O O . ILE A 1 244 ? -7.026 -3.101 23.103 1.00 92.50 244 ILE A O 1
ATOM 2000 N N . THR A 1 245 ? -7.269 -2.433 20.965 1.00 91.31 245 THR A N 1
ATOM 2001 C CA . THR A 1 245 ? -8.153 -1.295 21.243 1.00 91.31 245 THR A CA 1
ATOM 2002 C C . THR A 1 245 ? -9.440 -1.760 21.918 1.00 91.31 245 THR A C 1
ATOM 2004 O O . THR A 1 245 ? -9.829 -1.190 22.938 1.00 91.31 245 THR A O 1
ATOM 2007 N N . ARG A 1 246 ? -10.054 -2.848 21.431 1.00 91.38 246 ARG A N 1
ATOM 2008 C CA . ARG A 1 246 ? -11.253 -3.443 22.038 1.00 91.38 246 ARG A CA 1
ATOM 2009 C C . ARG A 1 246 ? -10.992 -3.908 23.469 1.00 91.38 246 ARG A C 1
ATOM 2011 O O . ARG A 1 246 ? -11.790 -3.601 24.349 1.00 91.38 246 ARG A O 1
ATOM 2018 N N . LEU A 1 247 ? -9.881 -4.601 23.726 1.00 92.31 247 LEU A N 1
ATOM 2019 C CA . LEU A 1 247 ? -9.541 -5.060 25.075 1.00 92.31 247 LEU A CA 1
ATOM 2020 C C . LEU A 1 247 ? -9.326 -3.879 26.032 1.00 92.31 247 LEU A C 1
ATOM 2022 O O . LEU A 1 247 ? -9.858 -3.867 27.141 1.00 92.31 247 LEU A O 1
ATOM 2026 N N . LYS A 1 248 ? -8.584 -2.855 25.597 1.00 91.81 248 LYS A N 1
ATOM 2027 C CA . LYS A 1 248 ? -8.347 -1.648 26.398 1.00 91.81 248 LYS A CA 1
ATOM 2028 C C . LYS A 1 248 ? -9.643 -0.889 26.684 1.00 91.81 248 LYS A C 1
ATOM 2030 O O . LYS A 1 248 ? -9.835 -0.435 27.810 1.00 91.81 248 LYS A O 1
ATOM 2035 N N . PHE A 1 249 ? -10.533 -0.791 25.696 1.00 91.62 249 PHE A N 1
ATOM 2036 C CA . PHE A 1 249 ? -11.866 -0.221 25.873 1.00 91.62 249 PHE A CA 1
ATOM 2037 C C . PHE A 1 249 ? -12.667 -0.993 26.926 1.00 91.62 249 PHE A C 1
ATOM 2039 O O . PHE A 1 249 ? -13.137 -0.385 27.879 1.00 91.62 249 PHE A O 1
ATOM 2046 N N . GLN A 1 250 ? -12.745 -2.324 26.824 1.00 90.06 250 GLN A N 1
ATOM 2047 C CA . GLN A 1 250 ? -13.469 -3.167 27.785 1.00 90.06 250 GLN A CA 1
ATOM 2048 C C . GLN A 1 250 ? -12.959 -2.999 29.220 1.00 90.06 250 GLN A C 1
ATOM 2050 O O . GLN A 1 250 ? -13.750 -2.907 30.152 1.00 90.06 250 GLN A O 1
ATOM 2055 N N . ILE A 1 251 ? -11.641 -2.911 29.403 1.00 90.19 251 ILE A N 1
ATOM 2056 C CA . ILE A 1 251 ? -11.028 -2.664 30.715 1.00 90.19 251 ILE A CA 1
ATOM 2057 C C . ILE A 1 251 ? -11.375 -1.270 31.227 1.00 90.19 251 ILE A C 1
ATOM 2059 O O . ILE A 1 251 ? -11.765 -1.109 32.379 1.00 90.19 251 ILE A O 1
ATOM 2063 N N . SER A 1 252 ? -11.236 -0.257 30.369 1.00 89.50 252 SER A N 1
ATOM 2064 C CA . SER A 1 252 ? -11.569 1.125 30.709 1.00 89.50 252 SER A CA 1
ATOM 2065 C C . SER A 1 252 ? -13.043 1.281 31.069 1.00 89.50 252 SER A C 1
ATOM 2067 O O . SER A 1 252 ? -13.355 2.076 31.947 1.00 89.50 252 SER A O 1
ATOM 2069 N N . PHE A 1 253 ? -13.920 0.551 30.386 1.00 87.00 253 PHE A N 1
ATOM 2070 C CA . PHE A 1 253 ? -15.350 0.505 30.643 1.00 87.00 253 PHE A CA 1
ATOM 2071 C C . PHE A 1 253 ? -15.624 -0.162 31.993 1.00 87.00 253 PHE A C 1
ATOM 2073 O O . PHE A 1 253 ? -16.239 0.441 32.861 1.00 87.00 253 PHE A O 1
ATOM 2080 N N . LEU A 1 254 ? -15.070 -1.352 32.235 1.00 86.56 254 LEU A N 1
ATOM 2081 C CA . LEU A 1 254 ? -15.246 -2.076 33.497 1.00 86.56 254 LEU A CA 1
ATOM 2082 C C . LEU A 1 254 ? -14.731 -1.315 34.720 1.00 86.56 254 LEU A C 1
ATOM 2084 O O . LEU A 1 254 ? -15.403 -1.304 35.746 1.00 86.56 254 LEU A O 1
ATOM 2088 N N . ASN A 1 255 ? -13.590 -0.633 34.599 1.00 85.75 255 ASN A N 1
ATOM 2089 C CA . ASN A 1 255 ? -13.020 0.205 35.662 1.00 85.75 255 ASN A CA 1
ATOM 2090 C C . ASN A 1 255 ? -13.907 1.391 36.074 1.00 85.75 255 ASN A C 1
ATOM 2092 O O . ASN A 1 255 ? -13.544 2.113 36.994 1.00 85.75 255 ASN A O 1
ATOM 2096 N N . GLN A 1 256 ? -15.011 1.645 35.371 1.00 82.69 256 GLN A N 1
ATOM 2097 C CA . GLN A 1 256 ? -15.978 2.678 35.745 1.00 82.69 256 GLN A CA 1
ATOM 2098 C C . GLN A 1 256 ? -17.175 2.123 36.503 1.00 82.69 256 GLN A C 1
ATOM 2100 O O . GLN A 1 256 ? -17.818 2.872 37.225 1.00 82.69 256 GLN A O 1
ATOM 2105 N N . PHE A 1 257 ? -17.476 0.835 36.334 1.00 80.38 257 PHE A N 1
ATOM 2106 C CA . PHE A 1 257 ? -18.596 0.176 37.007 1.00 80.38 257 PHE A CA 1
ATOM 2107 C C . PHE A 1 257 ? -18.156 -0.623 38.231 1.00 80.38 257 PHE A C 1
ATOM 2109 O O . PHE A 1 257 ? -18.981 -0.913 39.094 1.00 80.38 257 PHE A O 1
ATOM 2116 N N . PHE A 1 258 ? -16.878 -1.002 38.308 1.00 82.00 258 PHE A N 1
ATOM 2117 C CA . PHE A 1 258 ? -16.368 -1.862 39.367 1.00 82.00 258 PHE A CA 1
ATOM 2118 C C . PHE A 1 258 ? -15.059 -1.357 39.962 1.00 82.00 258 PHE A C 1
ATOM 2120 O O . PHE A 1 258 ? -14.127 -0.999 39.240 1.00 82.00 258 PHE A O 1
ATOM 2127 N N . ASN A 1 259 ? -14.976 -1.479 41.285 1.00 79.44 259 ASN A N 1
ATOM 2128 C CA . ASN A 1 259 ? -13.733 -1.431 42.042 1.00 79.44 259 ASN A CA 1
ATOM 2129 C C . ASN A 1 259 ? -13.237 -2.870 42.233 1.00 79.44 259 ASN A C 1
ATOM 2131 O O . ASN A 1 259 ? -14.005 -3.748 42.635 1.00 79.44 259 ASN A O 1
ATOM 2135 N N . PHE A 1 260 ? -11.973 -3.143 41.909 1.00 78.25 260 PHE A N 1
ATOM 2136 C CA . PHE A 1 260 ? -11.415 -4.496 41.977 1.00 78.25 260 PHE A CA 1
ATOM 2137 C C . PHE A 1 260 ? -10.642 -4.678 43.284 1.00 78.25 260 PHE A C 1
ATOM 2139 O O . PHE A 1 260 ? -9.600 -4.073 43.443 1.00 78.25 260 PHE A O 1
ATOM 2146 N N . GLY A 1 261 ? -11.096 -5.519 44.218 1.00 66.44 261 GLY A N 1
ATOM 2147 C CA . GLY A 1 261 ? -10.376 -5.736 45.485 1.00 66.44 261 GLY A CA 1
ATOM 2148 C C . GLY A 1 261 ? -8.907 -6.150 45.282 1.00 66.44 261 GLY A C 1
ATOM 2149 O O . GLY A 1 261 ? -8.609 -7.033 44.475 1.00 66.44 261 GLY A O 1
ATOM 2150 N N . SER A 1 262 ? -7.981 -5.505 46.000 1.00 55.19 262 SER A N 1
ATOM 2151 C CA . SER A 1 262 ? -6.540 -5.759 45.899 1.00 55.19 262 SER A CA 1
ATOM 2152 C C . SER A 1 262 ? -6.211 -6.880 46.859 1.00 55.19 262 SER A C 1
ATOM 2154 O O . SER A 1 262 ? -5.989 -6.669 48.050 1.00 55.19 262 SER A O 1
ATOM 2156 N N . THR A 1 263 ? -6.190 -8.102 46.349 1.00 51.19 263 THR A N 1
ATOM 2157 C CA . THR A 1 263 ? -5.530 -9.188 47.060 1.00 51.19 263 THR A CA 1
ATOM 2158 C C . THR A 1 263 ? -4.029 -8.943 46.934 1.00 51.19 263 THR A C 1
ATOM 2160 O O . THR A 1 263 ? -3.458 -9.145 45.860 1.00 51.19 263 THR A O 1
ATOM 2163 N N . LYS A 1 264 ? -3.387 -8.477 48.015 1.00 52.62 264 LYS A N 1
ATOM 2164 C CA . LYS A 1 264 ? -1.923 -8.302 48.092 1.00 52.62 264 LYS A CA 1
ATOM 2165 C C . LYS A 1 264 ? -1.152 -9.601 47.788 1.00 52.62 264 LYS A C 1
ATOM 2167 O O . LYS A 1 264 ? 0.019 -9.536 47.426 1.00 52.62 264 LYS A O 1
ATOM 2172 N N . ASP A 1 265 ? -1.826 -10.751 47.789 1.00 50.16 265 ASP A N 1
ATOM 2173 C CA . ASP A 1 265 ? -1.266 -12.026 47.353 1.00 50.16 265 ASP A CA 1
ATOM 2174 C C . ASP A 1 265 ? -1.440 -12.251 45.848 1.00 50.16 265 ASP A C 1
ATOM 2176 O O . ASP A 1 265 ? -2.463 -12.710 45.338 1.00 50.16 265 ASP A O 1
ATOM 2180 N N . THR A 1 266 ? -0.363 -11.994 45.115 1.00 46.50 266 THR A N 1
ATOM 2181 C CA . THR A 1 266 ? -0.231 -12.200 43.665 1.00 46.50 266 THR A CA 1
ATOM 2182 C C . THR A 1 266 ? -0.352 -13.663 43.199 1.00 46.50 266 THR A C 1
ATOM 2184 O O . THR A 1 266 ? -0.227 -13.921 42.000 1.00 46.50 266 THR A O 1
ATOM 2187 N N . LYS A 1 267 ? -0.643 -14.630 44.084 1.00 45.09 267 LYS A N 1
ATOM 2188 C CA . LYS A 1 267 ? -0.690 -16.064 43.741 1.00 45.09 267 LYS A CA 1
ATOM 2189 C C . LYS A 1 267 ? -2.072 -16.715 43.705 1.00 45.09 267 LYS A C 1
ATOM 2191 O O . LYS A 1 267 ? -2.172 -17.809 43.157 1.00 45.09 267 LYS A O 1
ATOM 2196 N N . SER A 1 268 ? -3.153 -16.078 44.158 1.00 41.25 268 SER A N 1
ATOM 2197 C CA . SER A 1 268 ? -4.481 -16.681 43.972 1.00 41.25 268 SER A CA 1
ATOM 2198 C C . SER A 1 268 ? -5.592 -15.648 43.817 1.00 41.25 268 SER A C 1
ATOM 2200 O O . SER A 1 268 ? -6.160 -15.132 44.768 1.00 41.25 268 SER A O 1
ATOM 2202 N N . PHE A 1 269 ? -5.916 -15.351 42.560 1.00 43.09 269 PHE A N 1
ATOM 2203 C CA . PHE A 1 269 ? -7.124 -14.608 42.224 1.00 43.09 269 PHE A CA 1
ATOM 2204 C C . PHE A 1 269 ? -8.271 -15.617 42.068 1.00 43.09 269 PHE A C 1
ATOM 2206 O O . PHE A 1 269 ? -8.499 -16.140 40.973 1.00 43.09 269 PHE A O 1
ATOM 2213 N N . TYR A 1 270 ? -8.941 -15.937 43.176 1.00 41.78 270 TYR A N 1
ATOM 2214 C CA . TYR A 1 270 ? -10.181 -16.722 43.195 1.00 41.78 270 TYR A CA 1
ATOM 2215 C C . TYR A 1 270 ? -11.413 -15.819 43.387 1.00 41.78 270 TYR A C 1
ATOM 2217 O O . TYR A 1 270 ? -11.278 -14.650 43.747 1.00 41.78 270 TYR A O 1
ATOM 2225 N N . PRO A 1 271 ? -12.600 -16.306 42.983 1.00 46.66 271 PRO A N 1
ATOM 2226 C CA . PRO A 1 271 ? -13.556 -15.538 42.209 1.00 46.66 271 PRO A CA 1
ATOM 2227 C C . PRO A 1 271 ? -14.634 -14.876 43.066 1.00 46.66 271 PRO A C 1
ATOM 2229 O O . PRO A 1 271 ? -14.949 -15.313 44.167 1.00 46.66 271 PRO A O 1
ATOM 2232 N N . LEU A 1 272 ? -15.232 -13.844 42.472 1.00 45.25 272 LEU A N 1
ATOM 2233 C CA . LEU A 1 272 ? -16.672 -13.588 42.420 1.00 45.25 272 LEU A CA 1
ATOM 2234 C C . LEU A 1 272 ? -17.519 -14.278 43.510 1.00 45.25 272 LEU A C 1
ATOM 2236 O O . LEU A 1 272 ? -18.280 -15.195 43.231 1.00 45.25 272 LEU A O 1
ATOM 2240 N N . ASN A 1 273 ? -17.432 -13.768 44.737 1.00 42.50 273 ASN A N 1
ATOM 2241 C CA . ASN A 1 273 ? -18.412 -14.016 45.794 1.00 42.50 273 ASN A CA 1
ATOM 2242 C C . ASN A 1 273 ? -19.105 -12.712 46.217 1.00 42.50 273 ASN A C 1
ATOM 2244 O O . ASN A 1 273 ? -19.545 -12.566 47.353 1.00 42.50 273 ASN A O 1
ATOM 2248 N N . SER A 1 274 ? -19.251 -11.751 45.298 1.00 49.22 274 SER A N 1
ATOM 2249 C CA . SER A 1 274 ? -20.056 -10.549 45.554 1.00 49.22 274 SER A CA 1
ATOM 2250 C C . SER A 1 274 ? -21.539 -10.878 45.778 1.00 49.22 274 SER A C 1
ATOM 2252 O O . SER A 1 274 ? -22.213 -10.127 46.475 1.00 49.22 274 SER A O 1
ATOM 2254 N N . LEU A 1 275 ? -22.025 -12.032 45.294 1.00 45.19 275 LEU A N 1
ATOM 2255 C CA . LEU A 1 275 ? -23.362 -12.552 45.611 1.00 45.19 275 LEU A CA 1
ATOM 2256 C C . LEU A 1 275 ? -23.443 -13.132 47.037 1.00 45.19 275 LEU A C 1
ATOM 2258 O O . LEU A 1 275 ? -24.433 -12.932 47.736 1.00 45.19 275 LEU A O 1
ATOM 2262 N N . ALA A 1 276 ? -22.376 -13.790 47.506 1.00 48.44 276 ALA A N 1
ATOM 2263 C CA . ALA A 1 276 ? -22.265 -14.234 48.896 1.00 48.44 276 ALA A CA 1
ATOM 2264 C C . ALA A 1 276 ? -22.075 -13.043 49.852 1.00 48.44 276 ALA A C 1
ATOM 2266 O O . ALA A 1 276 ? -22.554 -13.080 50.981 1.00 48.44 276 ALA A O 1
ATOM 2267 N N . TYR A 1 277 ? -21.434 -11.962 49.395 1.00 48.62 277 TYR A N 1
ATOM 2268 C CA . TYR A 1 277 ? -21.284 -10.725 50.160 1.00 48.62 277 TYR A CA 1
ATOM 2269 C C . TYR A 1 277 ? -22.606 -9.954 50.261 1.00 48.62 277 TYR A C 1
ATOM 2271 O O . TYR A 1 277 ? -22.960 -9.525 51.355 1.00 48.62 277 TYR A O 1
ATOM 2279 N N . SER A 1 278 ? -23.397 -9.859 49.180 1.00 44.06 278 SER A N 1
ATOM 2280 C CA . SER A 1 278 ? -24.743 -9.267 49.254 1.00 44.06 278 SER A CA 1
ATOM 2281 C C . SER A 1 278 ? -25.701 -10.120 50.093 1.00 44.06 278 SER A C 1
ATOM 2283 O O . SER A 1 278 ? -26.479 -9.571 50.865 1.00 44.06 278 SER A O 1
ATOM 2285 N N . GLN A 1 279 ? -25.607 -11.455 50.026 1.00 51.66 279 GLN A N 1
ATOM 2286 C CA . GLN A 1 279 ? -26.352 -12.350 50.921 1.00 51.66 279 GLN A CA 1
ATOM 2287 C C . GLN A 1 279 ? -25.890 -12.251 52.382 1.00 51.66 279 GLN A C 1
ATOM 2289 O O . GLN A 1 279 ? -26.715 -12.369 53.284 1.00 51.66 279 GLN A O 1
ATOM 2294 N N . LYS A 1 280 ? -24.601 -12.005 52.645 1.00 49.22 280 LYS A N 1
ATOM 2295 C CA . LYS A 1 280 ? -24.072 -11.807 54.004 1.00 49.22 280 LYS A CA 1
ATOM 2296 C C . LYS A 1 280 ? -24.483 -10.451 54.588 1.00 49.22 280 LYS A C 1
ATOM 2298 O O . LYS A 1 280 ? -24.805 -10.394 55.770 1.00 49.22 280 LYS A O 1
ATOM 2303 N N . LEU A 1 281 ? -24.552 -9.403 53.764 1.00 46.28 281 LEU A N 1
ATOM 2304 C CA . LEU A 1 281 ? -25.073 -8.089 54.156 1.00 46.28 2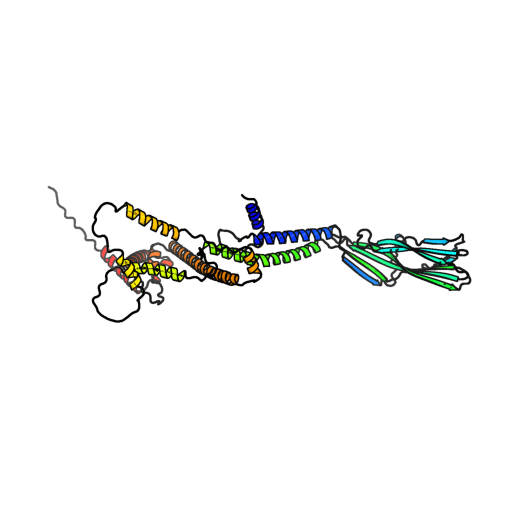81 LEU A CA 1
ATOM 2305 C C . LEU A 1 281 ? -26.587 -8.145 54.441 1.00 46.28 281 LEU A C 1
ATOM 2307 O O . LEU A 1 281 ? -27.038 -7.621 55.455 1.00 46.28 281 LEU A O 1
ATOM 2311 N N . LEU A 1 282 ? -27.352 -8.873 53.613 1.00 47.41 282 LEU A N 1
ATOM 2312 C CA . LEU A 1 282 ? -28.776 -9.152 53.851 1.00 47.41 282 LEU A CA 1
ATOM 2313 C C . LEU A 1 282 ? -28.995 -9.988 55.122 1.00 47.41 282 LEU A C 1
ATOM 2315 O O . LEU A 1 282 ? -29.905 -9.699 55.891 1.00 47.41 282 LEU A O 1
ATOM 2319 N N . ARG A 1 283 ? -28.129 -10.973 55.403 1.00 46.66 283 ARG A N 1
ATOM 2320 C CA . ARG A 1 283 ? -28.191 -11.761 56.647 1.00 46.66 283 ARG A CA 1
ATOM 2321 C C . ARG A 1 283 ? -27.798 -10.967 57.896 1.00 46.66 283 ARG A C 1
ATOM 2323 O O . ARG A 1 283 ? -28.320 -11.236 58.970 1.00 46.66 283 ARG A O 1
ATOM 2330 N N . MET A 1 284 ? -26.918 -9.973 57.784 1.00 40.94 284 MET A N 1
ATOM 2331 C CA . MET A 1 284 ? -26.626 -9.054 58.894 1.00 40.94 284 MET A CA 1
ATOM 2332 C C . MET A 1 284 ? -27.797 -8.106 59.191 1.00 40.94 284 MET A C 1
ATOM 2334 O O . MET A 1 284 ? -28.005 -7.760 60.351 1.00 40.94 284 MET A O 1
ATOM 2338 N N . GLN A 1 285 ? -28.602 -7.743 58.184 1.00 45.09 285 GLN A N 1
ATOM 2339 C CA . GLN A 1 285 ? -29.855 -7.011 58.398 1.00 45.09 285 GLN A CA 1
ATOM 2340 C C . GLN A 1 285 ? -30.951 -7.879 59.032 1.00 45.09 285 GLN A C 1
ATOM 2342 O O . GLN A 1 285 ? -31.688 -7.374 59.874 1.00 45.09 285 GLN A O 1
ATOM 2347 N N . THR A 1 286 ? -31.031 -9.178 58.718 1.00 39.84 286 THR A N 1
ATOM 2348 C CA . THR A 1 286 ? -32.013 -10.071 59.366 1.00 39.84 286 THR A CA 1
ATOM 2349 C C . THR A 1 286 ? -31.664 -10.384 60.822 1.00 39.84 286 THR A C 1
ATOM 2351 O O . THR A 1 286 ? -32.563 -10.535 61.636 1.00 39.84 286 THR A O 1
ATOM 2354 N N . VAL A 1 287 ? -30.380 -10.394 61.199 1.00 40.72 287 VAL A N 1
ATOM 2355 C CA . VAL A 1 287 ? -29.957 -10.644 62.595 1.00 40.72 287 VAL A CA 1
ATOM 2356 C C . VAL A 1 287 ? -30.297 -9.475 63.543 1.00 40.72 287 VAL A C 1
ATOM 2358 O O . VAL A 1 287 ? -30.341 -9.668 64.754 1.00 40.72 287 VAL A O 1
ATOM 2361 N N . ARG A 1 288 ? -30.612 -8.275 63.030 1.00 37.22 288 ARG A N 1
ATOM 2362 C CA . ARG A 1 288 ? -31.090 -7.143 63.852 1.00 37.22 288 ARG A CA 1
ATOM 2363 C C . ARG A 1 288 ? -32.602 -7.141 64.125 1.00 37.22 288 ARG A C 1
ATOM 2365 O O . ARG A 1 288 ? -33.046 -6.295 64.893 1.00 37.22 288 ARG A O 1
ATOM 2372 N N . LEU A 1 289 ? -33.381 -8.057 63.542 1.00 37.56 289 LEU A N 1
ATOM 2373 C CA . LEU A 1 289 ? -34.845 -8.108 63.707 1.00 37.56 289 LEU A CA 1
ATOM 2374 C C . LEU A 1 289 ? -35.346 -9.199 64.671 1.00 37.56 289 LEU A C 1
ATOM 2376 O O . LEU A 1 289 ? -36.527 -9.199 65.003 1.00 37.56 289 LEU A O 1
ATOM 2380 N N . ASP A 1 290 ? -34.459 -10.043 65.207 1.00 38.06 290 ASP A N 1
ATOM 2381 C CA . ASP A 1 290 ? -34.827 -11.126 66.138 1.00 38.06 290 ASP A CA 1
ATOM 2382 C C . ASP A 1 290 ? -34.684 -10.754 67.632 1.00 38.06 290 ASP A C 1
ATOM 2384 O O . ASP A 1 290 ? -34.707 -11.622 68.502 1.00 38.06 290 ASP A O 1
ATOM 2388 N N . SER A 1 291 ? -34.569 -9.465 67.979 1.00 41.72 291 SER A N 1
ATOM 2389 C CA . SER A 1 291 ? -34.598 -9.003 69.382 1.00 41.72 291 SER A CA 1
ATOM 2390 C C . SER A 1 291 ? -35.987 -8.578 69.881 1.00 41.72 291 SER A C 1
ATOM 2392 O O . SER A 1 291 ? -36.104 -8.012 70.970 1.00 41.72 291 SER A O 1
ATOM 2394 N N . ILE A 1 292 ? -37.060 -8.896 69.149 1.00 39.78 292 ILE A N 1
ATOM 2395 C CA . ILE A 1 292 ? -38.422 -8.807 69.686 1.00 39.78 292 ILE A CA 1
ATOM 2396 C C . ILE A 1 292 ? -38.731 -10.117 70.414 1.00 39.78 292 ILE A C 1
ATOM 2398 O O . ILE A 1 292 ? -38.921 -11.167 69.805 1.00 39.78 292 ILE A O 1
ATOM 2402 N N . LYS A 1 293 ? -38.760 -10.032 71.749 1.00 45.19 293 LYS A N 1
ATOM 2403 C CA . LYS A 1 293 ? -39.160 -11.096 72.676 1.00 45.19 293 LYS A CA 1
ATOM 2404 C C . LYS A 1 293 ? -40.493 -11.716 72.248 1.00 45.19 293 LYS A C 1
ATOM 2406 O O . LYS A 1 293 ? -41.552 -11.155 72.513 1.00 45.19 293 LYS A O 1
ATOM 2411 N N . VAL A 1 294 ? -40.435 -12.916 71.683 1.00 40.91 294 VAL A N 1
ATOM 2412 C CA . VAL A 1 294 ? -41.564 -13.844 71.670 1.00 40.91 294 VAL A CA 1
ATOM 2413 C C . VAL A 1 294 ? -41.236 -14.956 72.651 1.00 40.91 294 VAL A C 1
ATOM 2415 O O . VAL A 1 294 ? -40.228 -15.646 72.531 1.00 40.91 294 VAL A O 1
ATOM 2418 N N . ASN A 1 295 ? -42.087 -15.058 73.663 1.00 52.25 295 ASN A N 1
ATOM 2419 C CA . ASN A 1 295 ? -42.161 -16.146 74.624 1.00 52.25 295 ASN A CA 1
ATOM 2420 C C . ASN A 1 295 ? -42.528 -17.456 73.902 1.00 52.25 295 ASN A C 1
ATOM 2422 O O . ASN A 1 295 ? -43.506 -17.459 73.151 1.00 52.25 295 ASN A O 1
ATOM 2426 N N . PRO A 1 296 ? -41.831 -18.572 74.180 1.00 45.50 296 PRO A N 1
ATOM 2427 C CA . PRO A 1 296 ? -42.539 -19.839 74.196 1.00 45.50 296 PRO A CA 1
ATOM 2428 C C . PRO A 1 296 ? -42.125 -20.705 75.390 1.00 45.50 296 PRO A C 1
ATOM 2430 O O . PRO A 1 296 ? -41.043 -21.290 75.438 1.00 45.50 296 PRO A O 1
ATOM 2433 N N . ASN A 1 297 ? -43.072 -20.884 76.307 1.00 40.59 297 ASN A N 1
ATOM 2434 C CA . ASN A 1 297 ? -43.242 -22.166 76.972 1.00 40.59 297 ASN A CA 1
ATOM 2435 C C . ASN A 1 297 ? -43.588 -23.211 75.900 1.00 40.59 297 ASN A C 1
ATOM 2437 O O . ASN A 1 297 ? -44.707 -23.210 75.398 1.00 40.59 297 ASN A O 1
ATOM 2441 N N . ASN A 1 298 ? -42.641 -24.077 75.534 1.00 39.16 298 ASN A N 1
ATOM 2442 C CA . ASN A 1 298 ? -42.861 -25.525 75.486 1.00 39.16 298 ASN A CA 1
ATOM 2443 C C . ASN A 1 298 ? -41.590 -26.299 75.118 1.00 39.16 298 ASN A C 1
ATOM 2445 O O . ASN A 1 298 ? -40.697 -25.829 74.418 1.00 39.16 298 ASN A O 1
ATOM 2449 N N . LYS A 1 299 ? -41.539 -27.494 75.701 1.00 46.75 299 LYS A N 1
ATOM 2450 C CA . LYS A 1 299 ? -40.431 -28.440 75.798 1.00 46.75 299 LYS A CA 1
ATOM 2451 C C . LYS A 1 299 ? -40.117 -29.187 74.492 1.00 46.75 299 LYS A C 1
ATOM 2453 O O . LYS A 1 299 ? -41.005 -29.447 73.694 1.00 46.75 299 LYS A O 1
ATOM 2458 N N . GLU A 1 300 ? -38.854 -29.630 74.446 1.00 43.12 300 GLU A N 1
ATOM 2459 C CA . GLU A 1 300 ? -38.315 -30.848 73.803 1.00 43.12 300 GLU A CA 1
ATOM 2460 C C . GLU A 1 300 ? -38.251 -30.918 72.261 1.00 43.12 300 GLU A C 1
ATOM 2462 O O . GLU A 1 300 ? -39.260 -31.022 71.581 1.00 43.12 300 GLU A O 1
ATOM 2467 N N . LEU A 1 301 ? -37.037 -30.985 71.681 1.00 38.59 301 LEU A N 1
ATOM 2468 C CA . LEU A 1 301 ? -36.319 -32.242 71.369 1.00 38.59 301 LEU A CA 1
ATOM 2469 C C . LEU A 1 301 ? -35.100 -32.008 70.423 1.00 38.59 301 LEU A C 1
ATOM 2471 O O . LEU A 1 301 ? -35.202 -31.368 69.386 1.00 38.59 301 LEU A O 1
ATOM 2475 N N . ASN A 1 302 ? -33.966 -32.632 70.779 1.00 33.75 302 ASN A N 1
ATOM 2476 C CA . ASN A 1 302 ? -32.832 -33.120 69.956 1.00 33.75 302 ASN A CA 1
ATOM 2477 C C . ASN A 1 302 ? -31.779 -32.209 69.248 1.00 33.75 302 ASN A C 1
ATOM 2479 O O . ASN A 1 302 ? -31.945 -31.735 68.133 1.00 33.75 302 ASN A O 1
ATOM 2483 N N . LYS A 1 303 ? -30.588 -32.193 69.884 1.00 42.41 303 LYS A N 1
ATOM 2484 C CA . LYS A 1 303 ? -29.233 -32.621 69.420 1.00 42.41 303 LYS A CA 1
ATOM 2485 C C . LYS A 1 303 ? -28.558 -31.992 68.171 1.00 42.41 303 LYS A C 1
ATOM 2487 O O . LYS A 1 303 ? -28.728 -32.475 67.066 1.00 42.41 303 LYS A O 1
ATOM 2492 N N . GLN A 1 304 ? -27.642 -31.047 68.473 1.00 42.16 304 GLN A N 1
ATOM 2493 C CA . GLN A 1 304 ? -26.205 -30.885 68.087 1.00 42.16 304 GLN A CA 1
ATOM 2494 C C . GLN A 1 304 ? -25.722 -31.075 66.618 1.00 42.16 304 GLN A C 1
ATOM 2496 O O . GLN A 1 304 ? -26.230 -31.948 65.933 1.00 42.16 304 GLN A O 1
ATOM 2501 N N . PRO A 1 305 ? -24.662 -30.348 66.149 1.00 42.12 305 PRO A N 1
ATOM 2502 C CA . PRO A 1 305 ? -23.489 -29.919 66.935 1.00 42.12 305 PRO A CA 1
ATOM 2503 C C . PRO A 1 305 ? -22.992 -28.472 66.711 1.00 42.12 305 PRO A C 1
ATOM 2505 O O . PRO A 1 305 ? -22.680 -28.058 65.602 1.00 42.12 305 PRO A O 1
ATOM 2508 N N . THR A 1 306 ? -22.752 -27.730 67.796 1.00 41.88 306 THR A N 1
ATOM 2509 C CA . THR A 1 306 ? -21.956 -26.483 67.773 1.00 41.88 306 THR A CA 1
ATOM 2510 C C . THR A 1 306 ? -21.035 -26.403 68.994 1.00 41.88 306 THR A C 1
ATOM 2512 O O . THR A 1 306 ? -21.245 -25.637 69.933 1.00 41.88 306 THR A O 1
ATOM 2515 N N . LYS A 1 307 ? -19.959 -27.203 68.982 1.00 49.19 307 LYS A N 1
ATOM 2516 C CA . LYS A 1 307 ? -18.871 -27.125 69.980 1.00 49.19 307 LYS A CA 1
ATOM 2517 C C . LYS A 1 307 ? -17.909 -25.941 69.756 1.00 49.19 307 LYS A C 1
ATOM 2519 O O . LYS A 1 307 ? -17.137 -25.629 70.650 1.00 49.19 307 LYS A O 1
ATOM 2524 N N . MET A 1 308 ? -17.989 -25.237 68.621 1.00 42.50 308 MET A N 1
ATOM 2525 C CA . MET A 1 308 ? -17.072 -24.128 68.292 1.00 42.50 308 MET A CA 1
ATOM 2526 C C . MET A 1 308 ? -17.591 -22.736 68.697 1.00 42.50 308 MET A C 1
ATOM 2528 O O . MET A 1 308 ? -16.804 -21.824 68.912 1.00 42.50 308 MET A O 1
ATOM 2532 N N . ILE A 1 309 ? -18.909 -22.566 68.853 1.00 46.53 309 ILE A N 1
ATOM 2533 C CA . ILE A 1 309 ? -19.515 -21.259 69.179 1.00 46.53 309 ILE A CA 1
ATOM 2534 C C . ILE A 1 309 ? -19.529 -21.011 70.699 1.00 46.53 309 ILE A C 1
ATOM 2536 O O . ILE A 1 309 ? -19.383 -19.877 71.15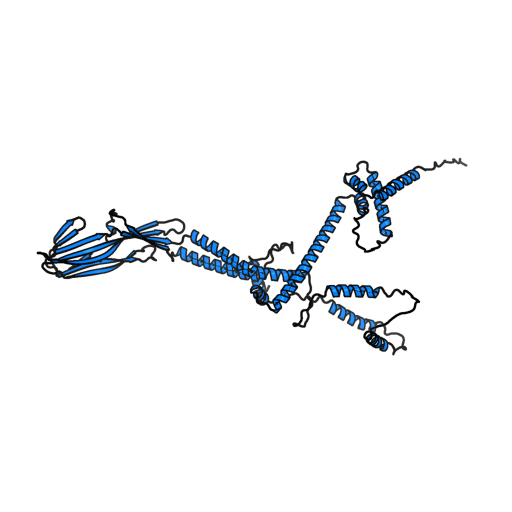0 1.00 46.53 309 ILE A O 1
ATOM 2540 N N . LYS A 1 310 ? -19.585 -22.075 71.515 1.00 52.28 310 LYS A N 1
ATOM 2541 C CA . LYS A 1 310 ? -19.523 -21.960 72.983 1.00 52.28 310 LYS A CA 1
ATOM 2542 C C . LYS A 1 310 ? -18.144 -21.557 73.521 1.00 52.28 310 LYS A C 1
ATOM 2544 O O . LYS A 1 310 ? -18.089 -20.981 74.601 1.00 52.28 310 LYS A O 1
ATOM 2549 N N . SER A 1 311 ? -17.046 -21.811 72.806 1.00 55.16 311 SER A N 1
ATOM 2550 C CA . SER A 1 311 ? -15.705 -21.391 73.252 1.00 55.16 311 SER A CA 1
ATOM 2551 C C . SER A 1 311 ? -15.409 -19.919 72.950 1.00 55.16 311 SER A C 1
ATOM 2553 O O . SER A 1 311 ? -14.681 -19.284 73.710 1.00 55.16 311 SER A O 1
ATOM 2555 N N . ILE A 1 312 ? -16.017 -19.355 71.900 1.00 49.81 312 ILE A N 1
ATOM 2556 C CA . ILE A 1 312 ? -15.872 -17.936 71.545 1.00 49.81 312 ILE A CA 1
ATOM 2557 C C . ILE A 1 312 ? -16.735 -17.057 72.464 1.00 49.81 312 ILE A C 1
ATOM 2559 O O . ILE A 1 312 ? -16.245 -16.047 72.963 1.00 49.81 312 ILE A O 1
ATOM 2563 N N . LEU A 1 313 ? -17.964 -17.480 72.799 1.00 45.31 313 LEU A N 1
ATOM 2564 C CA . LEU A 1 313 ? -18.799 -16.736 73.755 1.00 45.31 313 LEU A CA 1
ATOM 2565 C C . LEU A 1 313 ? -18.241 -16.755 75.187 1.00 45.31 313 LEU A C 1
ATOM 2567 O O . LEU A 1 313 ? -18.377 -15.767 75.902 1.00 45.31 313 LEU A O 1
ATOM 2571 N N . LYS A 1 314 ? -17.569 -17.839 75.603 1.00 51.72 314 LYS A N 1
ATOM 2572 C CA . LYS A 1 314 ? -17.039 -17.960 76.973 1.00 51.72 314 LYS A CA 1
ATOM 2573 C C . LYS A 1 314 ? -15.858 -17.018 77.246 1.00 51.72 314 LYS A C 1
ATOM 2575 O O . LYS A 1 314 ? -15.699 -16.581 78.382 1.00 51.72 314 LYS A O 1
ATOM 2580 N N . LYS A 1 315 ? -15.076 -16.662 76.215 1.00 49.00 315 LYS A N 1
ATOM 2581 C CA . LYS A 1 315 ? -13.976 -15.688 76.331 1.00 49.00 315 LYS A CA 1
ATOM 2582 C C . LYS A 1 315 ? -14.466 -14.243 76.448 1.00 49.00 315 LYS A C 1
ATOM 2584 O O . LYS A 1 315 ? -13.855 -13.477 77.179 1.00 49.00 315 LYS A O 1
ATOM 2589 N N . TYR A 1 316 ? -15.591 -13.898 75.822 1.00 44.25 316 TYR A N 1
ATOM 2590 C CA . TYR A 1 316 ? -16.169 -12.554 75.940 1.00 44.25 316 TYR A CA 1
ATOM 2591 C C . TYR A 1 316 ? -16.893 -12.324 77.276 1.00 44.25 316 TYR A C 1
ATOM 2593 O O . TYR A 1 316 ? -16.859 -11.222 77.809 1.00 44.25 316 TYR A O 1
ATOM 2601 N N . SER A 1 317 ? -17.479 -13.362 77.880 1.00 44.97 317 SER A N 1
ATOM 2602 C CA . SER A 1 317 ? -18.187 -13.239 79.166 1.00 44.97 317 SER A CA 1
ATOM 2603 C C . SER A 1 317 ? -17.286 -13.240 80.414 1.00 44.97 317 SER A C 1
ATOM 2605 O O . SER A 1 317 ? -17.773 -12.969 81.507 1.00 44.97 317 SER A O 1
ATOM 2607 N N . GLN A 1 318 ? -15.992 -13.563 80.286 1.00 46.91 318 GLN A N 1
ATOM 2608 C CA . GLN A 1 318 ? -15.048 -13.590 81.418 1.00 46.91 318 GLN A CA 1
ATOM 2609 C C . GLN A 1 318 ? -14.219 -12.306 81.581 1.00 46.91 318 GLN A C 1
ATOM 2611 O O . GLN A 1 318 ? -13.569 -12.159 82.609 1.00 46.91 318 GLN A O 1
ATOM 2616 N N . GLN A 1 319 ? -14.287 -11.354 80.643 1.00 45.19 319 GLN A N 1
ATOM 2617 C CA . GLN A 1 319 ? -13.618 -10.048 80.772 1.00 45.19 319 GLN A CA 1
ATOM 2618 C C . GLN A 1 319 ? -14.509 -8.929 81.342 1.00 45.19 319 GLN A C 1
ATOM 2620 O O . GLN A 1 319 ? -14.019 -7.831 81.555 1.00 45.19 319 GLN A O 1
ATOM 2625 N N . GLN A 1 320 ? -15.786 -9.190 81.647 1.00 44.66 320 GLN A N 1
ATOM 2626 C CA . GLN A 1 320 ? -16.721 -8.178 82.179 1.00 44.66 320 GLN A CA 1
ATOM 2627 C C . GLN A 1 320 ? -17.165 -8.427 83.633 1.00 44.66 320 GLN A C 1
ATOM 2629 O O . GLN A 1 320 ? -18.228 -7.969 84.040 1.00 44.66 320 GLN A O 1
ATOM 2634 N N . LYS A 1 321 ? -16.394 -9.173 84.439 1.00 44.09 321 LYS A N 1
ATOM 2635 C CA . LYS A 1 321 ? -16.788 -9.488 85.830 1.00 44.09 321 LYS A CA 1
ATOM 2636 C C . LYS A 1 321 ? -15.752 -9.199 86.918 1.00 44.09 321 LYS A C 1
ATOM 2638 O O . LYS A 1 321 ? -15.823 -9.789 87.990 1.00 44.09 321 LYS A O 1
ATOM 2643 N N . GLN A 1 322 ? -14.846 -8.259 86.678 1.00 45.06 322 GLN A N 1
ATOM 2644 C CA . GLN A 1 322 ? -14.086 -7.600 87.740 1.00 45.06 322 GLN A CA 1
ATOM 2645 C C . GLN A 1 322 ? -14.054 -6.103 87.447 1.00 45.06 322 GLN A C 1
ATOM 2647 O O . GLN A 1 322 ? -13.408 -5.693 86.490 1.00 45.06 322 GLN A O 1
ATOM 2652 N N . ASN A 1 323 ? -14.837 -5.368 88.239 1.00 46.16 323 ASN A N 1
ATOM 2653 C CA . ASN A 1 323 ? -14.892 -3.916 88.463 1.00 46.16 323 ASN A CA 1
ATOM 2654 C C . ASN A 1 323 ? -16.355 -3.472 88.509 1.00 46.16 323 ASN A C 1
ATOM 2656 O O . ASN A 1 323 ? -16.881 -2.842 87.599 1.00 46.16 323 ASN A O 1
ATOM 2660 N N . VAL A 1 324 ? -17.019 -3.869 89.591 1.00 46.47 324 VAL A N 1
ATOM 2661 C CA . VAL A 1 324 ? -18.160 -3.141 90.139 1.00 46.47 324 VAL A CA 1
ATOM 2662 C C . VAL A 1 324 ? -17.673 -2.718 91.513 1.00 46.47 324 VAL A C 1
ATOM 2664 O O . VAL A 1 324 ? -17.420 -3.587 92.340 1.00 46.47 324 VAL A O 1
ATOM 2667 N N . ASP A 1 325 ? -17.347 -1.431 91.615 1.00 47.22 325 ASP A N 1
ATOM 2668 C CA . ASP A 1 325 ? -17.362 -0.567 92.804 1.00 47.22 325 ASP A CA 1
ATOM 2669 C C . ASP A 1 325 ? -16.335 0.555 92.605 1.00 47.22 325 ASP A C 1
ATOM 2671 O O . ASP A 1 325 ? -15.240 0.531 93.157 1.00 47.22 325 ASP A O 1
ATOM 2675 N N . GLN A 1 326 ? -16.691 1.520 91.754 1.00 42.44 326 GLN A N 1
ATOM 2676 C CA . GLN A 1 326 ? -16.393 2.941 91.948 1.00 42.44 326 GLN A CA 1
ATOM 2677 C C . GLN A 1 326 ? -17.191 3.750 90.924 1.00 42.44 326 GLN A C 1
ATOM 2679 O O . GLN A 1 326 ? -16.980 3.669 89.717 1.00 42.44 326 GLN A O 1
ATOM 2684 N N . GLU A 1 327 ? -18.175 4.468 91.448 1.00 45.97 327 GLU A N 1
ATOM 2685 C CA . GLU A 1 327 ? -19.032 5.393 90.728 1.00 45.97 327 GLU A CA 1
ATOM 2686 C C . GLU A 1 327 ? -18.342 6.752 90.537 1.00 45.97 327 GLU A C 1
ATOM 2688 O O . GLU A 1 327 ? -17.689 7.260 91.446 1.00 45.97 327 GLU A O 1
ATOM 2693 N N . GLN A 1 328 ? -18.654 7.346 89.382 1.00 51.22 328 GLN A N 1
ATOM 2694 C CA . GLN A 1 328 ? -18.833 8.778 89.123 1.00 51.22 328 GLN A CA 1
ATOM 2695 C C . GLN A 1 328 ? -17.582 9.649 88.877 1.00 51.22 328 GLN A C 1
ATOM 2697 O O . GLN A 1 328 ? -16.868 10.037 89.794 1.00 51.22 328 GLN A O 1
ATOM 2702 N N . GLN A 1 329 ? -17.467 10.056 87.597 1.00 45.09 329 GLN A N 1
ATOM 2703 C CA . GLN A 1 329 ? -16.880 11.293 87.025 1.00 45.09 329 GLN A CA 1
ATOM 2704 C C . GLN A 1 329 ? -15.798 11.146 85.937 1.00 45.09 329 GLN A C 1
ATOM 2706 O O . GLN A 1 329 ? -15.072 12.102 85.674 1.00 45.09 329 GLN A O 1
ATOM 2711 N N . VAL A 1 330 ? -15.720 10.027 85.208 1.00 46.62 330 VAL A N 1
ATOM 2712 C CA . VAL A 1 330 ? -14.812 9.927 84.041 1.00 46.62 330 VAL A CA 1
ATOM 2713 C C . VAL A 1 330 ? -15.473 9.205 82.861 1.00 46.62 330 VAL A C 1
ATOM 2715 O O . VAL A 1 330 ? -14.909 8.271 82.310 1.00 46.62 330 VAL A O 1
ATOM 2718 N N . ASP A 1 331 ? -16.682 9.609 82.462 1.00 47.75 331 ASP A N 1
ATOM 2719 C CA . ASP A 1 331 ? -17.423 8.875 81.416 1.00 47.75 331 ASP A CA 1
ATOM 2720 C C . ASP A 1 331 ? -17.505 9.569 80.046 1.00 47.75 331 ASP A C 1
ATOM 2722 O O . ASP A 1 331 ? -17.909 8.930 79.081 1.00 47.75 331 ASP A O 1
ATOM 2726 N N . GLU A 1 332 ? -17.054 10.819 79.883 1.00 51.66 332 GLU A N 1
ATOM 2727 C CA . GLU A 1 332 ? -17.057 11.468 78.552 1.00 51.66 332 GLU A CA 1
ATOM 2728 C C . GLU A 1 332 ? -15.728 11.324 77.789 1.00 51.66 332 GLU A C 1
ATOM 2730 O O . GLU A 1 332 ? -15.740 11.091 76.583 1.00 51.66 332 GLU A O 1
ATOM 2735 N N . ALA A 1 333 ? -14.576 11.329 78.469 1.00 52.53 333 ALA A N 1
ATOM 2736 C CA . ALA A 1 333 ? -13.270 11.256 77.798 1.00 52.53 333 ALA A CA 1
ATOM 2737 C C . ALA A 1 333 ? -12.883 9.839 77.313 1.00 52.53 333 ALA A C 1
ATOM 2739 O O . ALA A 1 333 ? -12.187 9.695 76.311 1.00 52.53 333 ALA A O 1
ATOM 2740 N N . ILE A 1 334 ? -13.352 8.777 77.982 1.00 51.50 334 ILE A N 1
ATOM 2741 C CA . ILE A 1 334 ? -13.009 7.380 77.635 1.00 51.50 334 ILE A CA 1
ATOM 2742 C C . ILE A 1 334 ? -13.902 6.844 76.497 1.00 51.50 334 ILE A C 1
ATOM 2744 O O . ILE A 1 334 ? -13.482 5.989 75.714 1.00 51.50 334 ILE A O 1
ATOM 2748 N N . ILE A 1 335 ? -15.119 7.382 76.351 1.00 51.28 335 ILE A N 1
ATOM 2749 C CA . ILE A 1 335 ? -16.025 7.042 75.245 1.00 51.28 335 ILE A CA 1
ATOM 2750 C C . ILE A 1 335 ? -15.562 7.706 73.933 1.00 51.28 335 ILE A C 1
ATOM 2752 O O . ILE A 1 335 ? -15.715 7.109 72.867 1.00 51.28 335 ILE A O 1
ATOM 2756 N N . GLU A 1 336 ? -14.930 8.884 73.977 1.00 54.66 336 GLU A N 1
ATOM 2757 C CA . GLU A 1 336 ? -14.338 9.509 72.783 1.00 54.66 336 GLU A CA 1
ATOM 2758 C C . GLU A 1 336 ? -13.105 8.753 72.255 1.00 54.66 336 GLU A C 1
ATOM 2760 O O . GLU A 1 336 ? -12.978 8.582 71.041 1.00 54.66 336 GLU A O 1
ATOM 2765 N N . GLU A 1 337 ? -12.246 8.218 73.128 1.00 54.00 337 GLU A N 1
ATOM 2766 C CA . GLU A 1 337 ? -11.020 7.512 72.717 1.00 54.00 337 GLU A CA 1
ATOM 2767 C C . GLU A 1 337 ? -11.314 6.141 72.064 1.00 54.00 337 GLU A C 1
ATOM 2769 O O . GLU A 1 337 ? -10.654 5.751 71.101 1.00 54.00 337 GLU A O 1
ATOM 2774 N N . GLN A 1 338 ? -12.370 5.433 72.495 1.00 51.19 338 GLN A N 1
ATOM 2775 C CA . GLN A 1 338 ? -12.816 4.190 71.838 1.00 51.19 338 GLN A CA 1
ATOM 2776 C C . GLN A 1 338 ? -13.627 4.425 70.554 1.00 51.19 338 GLN A C 1
ATOM 2778 O O . GLN A 1 338 ? -13.593 3.586 69.651 1.00 51.19 338 GLN A O 1
ATOM 2783 N N . ASN A 1 339 ? -14.340 5.550 70.438 1.00 53.94 339 ASN A N 1
ATOM 2784 C CA . ASN A 1 339 ? -15.069 5.884 69.212 1.00 53.94 339 ASN A CA 1
ATOM 2785 C C . ASN A 1 339 ? -14.135 6.384 68.099 1.00 53.94 339 ASN A C 1
ATOM 2787 O O . ASN A 1 339 ? -14.381 6.071 66.934 1.00 53.94 339 ASN A O 1
ATOM 2791 N N . GLN A 1 340 ? -13.024 7.054 68.432 1.00 58.44 340 GLN A N 1
ATOM 2792 C CA . GLN A 1 340 ? -12.007 7.441 67.445 1.00 58.44 340 GLN A CA 1
ATOM 2793 C C . GLN A 1 340 ? -11.367 6.230 66.746 1.00 58.44 340 GLN A C 1
ATOM 2795 O O . GLN A 1 340 ? -11.175 6.264 65.531 1.00 58.44 340 GLN A O 1
ATOM 2800 N N . ASP A 1 341 ? -11.116 5.131 67.463 1.00 65.25 341 ASP A N 1
ATOM 2801 C CA . ASP A 1 341 ? -10.510 3.916 66.893 1.00 65.25 341 ASP A CA 1
ATOM 2802 C C . ASP A 1 341 ? -11.501 3.150 65.984 1.00 65.25 341 ASP A C 1
ATOM 2804 O O . ASP A 1 341 ? -11.142 2.586 64.944 1.00 65.25 341 ASP A O 1
ATOM 2808 N N . VAL A 1 342 ? -12.801 3.191 66.312 1.00 66.88 342 VAL A N 1
ATOM 2809 C CA . VAL A 1 342 ? -13.870 2.624 65.470 1.00 66.88 342 VAL A CA 1
ATOM 2810 C C . VAL A 1 342 ? -14.093 3.468 64.218 1.00 66.88 342 VAL A C 1
ATOM 2812 O O . VAL A 1 342 ? -14.205 2.902 63.128 1.00 66.88 342 VAL A O 1
ATOM 2815 N N . ASP A 1 343 ? -14.104 4.795 64.336 1.00 66.25 343 ASP A N 1
ATOM 2816 C CA . ASP A 1 343 ? -14.234 5.699 63.194 1.00 66.25 343 ASP A CA 1
ATOM 2817 C C . ASP A 1 343 ? -12.997 5.663 62.290 1.00 66.25 343 ASP A C 1
ATOM 2819 O O . ASP A 1 343 ? -13.140 5.717 61.068 1.00 66.25 343 ASP A O 1
ATOM 2823 N N . GLU A 1 344 ? -11.793 5.457 62.834 1.00 75.31 344 GLU A N 1
ATOM 2824 C CA . GLU A 1 344 ? -10.582 5.223 62.042 1.00 75.31 344 GLU A CA 1
ATOM 2825 C C . GLU A 1 344 ? -10.631 3.863 61.324 1.00 75.31 344 GLU A C 1
ATOM 2827 O O . GLU A 1 344 ? -10.298 3.767 60.137 1.00 75.31 344 GLU A O 1
ATOM 2832 N N . LEU A 1 345 ? -11.122 2.805 61.981 1.00 70.19 345 LEU A N 1
ATOM 2833 C CA . LEU A 1 345 ? -11.335 1.494 61.359 1.00 70.19 345 LEU A CA 1
ATOM 2834 C C . LEU A 1 345 ? -12.410 1.534 60.268 1.00 70.19 345 LEU A C 1
ATOM 2836 O O . LEU A 1 345 ? -12.217 0.928 59.210 1.00 70.19 345 LEU A O 1
ATOM 2840 N N . ILE A 1 346 ? -13.507 2.261 60.491 1.00 63.91 346 ILE A N 1
ATOM 2841 C CA . ILE A 1 346 ? -14.573 2.516 59.518 1.00 63.91 346 ILE A CA 1
ATOM 2842 C C . ILE A 1 346 ? -14.005 3.344 58.364 1.00 63.91 346 ILE A C 1
ATOM 2844 O O . ILE A 1 346 ? -14.104 2.915 57.217 1.00 63.91 346 ILE A O 1
ATOM 2848 N N . ALA A 1 347 ? -13.313 4.453 58.620 1.00 73.19 347 ALA A N 1
ATOM 2849 C CA . ALA A 1 347 ? -12.679 5.266 57.586 1.00 73.19 347 ALA A CA 1
ATOM 2850 C C . ALA A 1 347 ? -11.667 4.453 56.766 1.00 73.19 347 ALA A C 1
ATOM 2852 O O . ALA A 1 347 ? -11.646 4.549 55.543 1.00 73.19 347 ALA A O 1
ATOM 2853 N N . LYS A 1 348 ? -10.885 3.572 57.393 1.00 71.94 348 LYS A N 1
ATOM 2854 C CA . LYS A 1 348 ? -9.948 2.662 56.714 1.00 71.94 348 LYS A CA 1
ATOM 2855 C C . LYS A 1 348 ? -10.653 1.567 55.905 1.00 71.94 348 LYS A C 1
ATOM 2857 O O . LYS A 1 348 ? -10.120 1.135 54.882 1.00 71.94 348 LYS A O 1
ATOM 2862 N N . TYR A 1 349 ? -11.847 1.136 56.322 1.00 62.25 349 TYR A N 1
ATOM 2863 C CA . TYR A 1 349 ? -12.691 0.184 55.586 1.00 62.25 349 TYR A CA 1
ATOM 2864 C C . TYR A 1 349 ? -13.462 0.827 54.427 1.00 62.25 349 TYR A C 1
ATOM 2866 O O . TYR A 1 349 ? -13.680 0.180 53.401 1.00 62.25 349 TYR A O 1
ATOM 2874 N N . PHE A 1 350 ? -13.873 2.086 54.587 1.00 59.75 350 PHE A N 1
ATOM 2875 C CA . PHE A 1 350 ? -14.639 2.855 53.607 1.00 59.75 350 PHE A CA 1
ATOM 2876 C C . PHE A 1 350 ? -13.772 3.750 52.724 1.00 59.75 350 PHE A C 1
ATOM 2878 O O . PHE A 1 350 ? -14.288 4.305 51.754 1.00 59.75 350 PHE A O 1
ATOM 2885 N N . GLN A 1 351 ? -12.464 3.848 52.990 1.00 63.19 351 GLN A N 1
ATOM 2886 C CA . GLN A 1 351 ? -11.516 4.456 52.068 1.00 63.19 351 GLN A CA 1
ATOM 2887 C C . GLN A 1 351 ? -11.656 3.742 50.718 1.00 63.19 351 GLN A C 1
ATOM 2889 O O . GLN A 1 351 ? -11.381 2.538 50.629 1.00 63.19 351 GLN A O 1
ATOM 2894 N N . PRO A 1 352 ? -12.119 4.443 49.667 1.00 56.00 352 PRO A N 1
ATOM 2895 C CA . PRO A 1 352 ? -12.375 3.830 48.380 1.00 56.00 352 PRO A CA 1
ATOM 2896 C C . PRO A 1 352 ? -11.052 3.298 47.848 1.00 56.00 352 PRO A C 1
ATOM 2898 O O . PRO A 1 352 ? -10.179 4.047 47.408 1.00 56.00 352 PRO A O 1
ATOM 2901 N N . GLN A 1 353 ? -10.878 1.979 47.919 1.00 58.22 353 GLN A N 1
ATOM 2902 C CA . GLN A 1 353 ? -9.732 1.344 47.304 1.00 58.22 353 GLN A CA 1
ATOM 2903 C C . GLN A 1 353 ? -9.957 1.378 45.794 1.00 58.22 353 GLN A C 1
ATOM 2905 O O . GLN A 1 353 ? -10.593 0.503 45.207 1.00 58.22 353 GLN A O 1
ATOM 2910 N N . ASP A 1 354 ? -9.444 2.441 45.181 1.00 62.66 354 ASP A N 1
ATOM 2911 C CA . ASP A 1 354 ? -9.580 2.795 43.770 1.00 62.66 354 ASP A CA 1
ATOM 2912 C C . ASP A 1 354 ? -8.668 1.912 42.896 1.00 62.66 354 ASP A C 1
ATOM 2914 O O . ASP A 1 354 ? -7.842 2.351 42.088 1.00 62.66 354 ASP A O 1
ATOM 2918 N N . ILE A 1 355 ? -8.754 0.604 43.113 1.00 73.69 355 ILE A N 1
ATOM 2919 C CA . ILE A 1 355 ? -7.928 -0.380 42.439 1.00 73.69 355 ILE A CA 1
ATOM 2920 C C . ILE A 1 355 ? -8.564 -0.642 41.086 1.00 73.69 355 ILE A C 1
ATOM 2922 O O . ILE A 1 355 ? -9.561 -1.350 40.921 1.00 73.69 355 ILE A O 1
ATOM 2926 N N . ARG A 1 356 ? -7.951 -0.018 40.091 1.00 81.75 356 ARG A N 1
ATOM 2927 C CA . ARG A 1 356 ? -8.336 -0.145 38.693 1.00 81.75 356 ARG A CA 1
ATOM 2928 C C . ARG A 1 356 ? -7.595 -1.316 38.078 1.00 81.75 356 ARG A C 1
ATOM 2930 O O . ARG A 1 356 ? -6.381 -1.454 38.243 1.00 81.75 356 ARG A O 1
ATOM 2937 N N . LEU A 1 357 ? -8.304 -2.116 37.291 1.00 85.19 357 LEU A N 1
ATOM 2938 C CA . LEU A 1 357 ? -7.704 -3.154 36.475 1.00 85.19 357 LEU A CA 1
ATOM 2939 C C . LEU A 1 357 ? -6.734 -2.497 35.482 1.00 85.19 357 LEU A C 1
ATOM 2941 O O . LEU A 1 357 ? -7.139 -1.772 34.570 1.00 85.19 357 LEU A O 1
ATOM 2945 N N . LYS A 1 358 ? -5.436 -2.730 35.671 1.00 87.31 358 LYS A N 1
ATOM 2946 C CA . LYS A 1 358 ? -4.377 -2.273 34.767 1.00 87.31 358 LYS A CA 1
ATOM 2947 C C . LYS A 1 358 ? -3.688 -3.494 34.174 1.00 87.31 358 LYS A C 1
ATOM 2949 O O . LYS A 1 358 ? -3.118 -4.306 34.897 1.00 87.31 358 LYS A O 1
ATOM 2954 N N . LEU A 1 359 ? -3.730 -3.614 32.850 1.00 88.38 359 LEU A N 1
ATOM 2955 C CA . LEU A 1 359 ? -2.846 -4.523 32.126 1.00 88.38 359 LEU A CA 1
ATOM 2956 C C . LEU A 1 359 ? -1.584 -3.773 31.717 1.00 88.38 359 LEU A C 1
ATOM 2958 O O . LEU A 1 359 ? -1.649 -2.623 31.274 1.00 88.38 359 LEU A O 1
ATOM 2962 N N . GLN A 1 360 ? -0.444 -4.443 31.839 1.00 90.94 360 GLN A N 1
ATOM 2963 C CA . GLN A 1 360 ? 0.810 -3.936 31.299 1.00 90.94 360 GLN A CA 1
ATOM 2964 C C . GLN A 1 360 ? 0.776 -3.957 29.770 1.00 90.94 360 GLN A C 1
ATOM 2966 O O . GLN A 1 360 ? 0.142 -4.812 29.154 1.00 90.94 360 GLN A O 1
ATOM 2971 N N . HIS A 1 361 ? 1.525 -3.050 29.153 1.00 88.56 361 HIS A N 1
ATOM 2972 C CA . HIS A 1 361 ? 1.618 -2.902 27.703 1.00 88.56 361 HIS A CA 1
ATOM 2973 C C . HIS A 1 361 ? 1.933 -4.221 26.967 1.00 88.56 361 HIS A C 1
ATOM 2975 O O . HIS A 1 361 ? 1.246 -4.588 26.015 1.00 88.56 361 HIS A O 1
ATOM 2981 N N . ILE A 1 362 ? 2.889 -4.995 27.483 1.00 89.44 362 ILE A N 1
ATOM 2982 C CA . ILE A 1 362 ? 3.290 -6.303 26.937 1.00 89.44 362 ILE A CA 1
ATOM 2983 C C . ILE A 1 362 ? 2.165 -7.344 27.030 1.00 89.44 362 ILE A C 1
ATOM 2985 O O . ILE A 1 362 ? 2.076 -8.238 26.194 1.00 89.44 362 ILE A O 1
ATOM 2989 N N . GLN A 1 363 ? 1.269 -7.240 28.014 1.00 90.56 363 GLN A N 1
ATOM 2990 C CA . GLN A 1 363 ? 0.158 -8.184 28.160 1.00 90.56 363 GLN A CA 1
ATOM 2991 C C . GLN A 1 363 ? -0.880 -8.013 27.046 1.00 90.56 363 GLN A C 1
ATOM 2993 O O . GLN A 1 363 ? -1.457 -9.006 26.614 1.00 90.56 363 GLN A O 1
ATOM 2998 N N . TYR A 1 364 ? -1.073 -6.795 26.527 1.00 90.62 364 TYR A N 1
ATOM 2999 C CA . TYR A 1 364 ? -1.919 -6.579 25.347 1.00 90.62 364 TYR A CA 1
ATOM 3000 C C . TYR A 1 364 ? -1.337 -7.258 24.103 1.00 90.62 364 TYR A C 1
ATOM 3002 O O . TYR A 1 364 ? -2.075 -7.875 23.339 1.00 90.62 364 TYR A O 1
ATOM 3010 N N . VAL A 1 365 ? -0.013 -7.198 23.934 1.00 87.94 365 VAL A N 1
ATOM 3011 C CA . VAL A 1 365 ? 0.689 -7.851 22.818 1.00 87.94 365 VAL A CA 1
ATOM 3012 C C . VAL A 1 365 ? 0.647 -9.375 22.966 1.00 87.94 365 VAL A C 1
ATOM 3014 O O . VAL A 1 365 ? 0.285 -10.076 22.027 1.00 87.94 365 VAL A O 1
ATOM 3017 N N . LYS A 1 366 ? 0.916 -9.908 24.167 1.00 91.50 366 LYS A N 1
ATOM 3018 C CA . LYS A 1 366 ? 0.806 -11.353 24.450 1.00 91.50 366 LYS A CA 1
ATOM 3019 C C . LYS A 1 366 ? -0.608 -11.888 24.216 1.00 91.50 366 LYS A C 1
ATOM 3021 O O . LYS A 1 366 ? -0.758 -13.002 23.727 1.00 91.50 366 LYS A O 1
ATOM 3026 N N . TYR A 1 367 ? -1.635 -11.099 24.543 1.00 89.81 367 TYR A N 1
ATOM 3027 C CA . TYR A 1 367 ? -3.020 -11.452 24.235 1.00 89.81 367 TYR A CA 1
ATOM 3028 C C . TYR A 1 367 ? -3.251 -11.599 22.731 1.00 89.81 367 TYR A C 1
ATOM 3030 O O . TYR A 1 367 ? -3.873 -12.572 22.316 1.00 89.81 367 TYR A O 1
ATOM 3038 N N . PHE A 1 368 ? -2.742 -10.655 21.938 1.00 89.00 368 PHE A N 1
ATOM 3039 C CA . PHE A 1 368 ? -2.911 -10.656 20.489 1.00 89.00 368 PHE A CA 1
ATOM 3040 C C . PHE A 1 368 ? -2.328 -11.917 19.833 1.00 89.00 368 PHE A C 1
ATOM 3042 O O . PHE A 1 368 ? -3.021 -12.579 19.071 1.00 89.00 368 PHE A O 1
ATOM 3049 N N . PHE A 1 369 ? -1.102 -12.302 20.194 1.00 89.81 369 PHE A N 1
ATOM 3050 C CA . PHE A 1 369 ? -0.437 -13.487 19.633 1.00 89.81 369 PHE A CA 1
ATOM 3051 C C . PHE A 1 369 ? -0.885 -14.822 20.253 1.00 89.81 369 PHE A C 1
ATOM 3053 O O . PHE A 1 369 ? -0.312 -15.867 19.966 1.00 89.81 369 PHE A O 1
ATOM 3060 N N . GLY A 1 370 ? -1.877 -14.823 21.147 1.00 86.69 370 GLY A N 1
ATOM 3061 C CA . GLY A 1 370 ? -2.384 -16.056 21.753 1.00 86.69 370 GLY A CA 1
ATOM 3062 C C . GLY A 1 370 ? -1.446 -16.723 22.771 1.00 86.69 370 GLY A C 1
ATOM 3063 O O . GLY A 1 370 ? -1.812 -17.760 23.331 1.00 86.69 370 GLY A O 1
ATOM 3064 N N . PHE A 1 371 ? -0.296 -16.129 23.108 1.00 83.06 371 PHE A N 1
ATOM 3065 C CA . PHE A 1 371 ? 0.615 -16.635 24.142 1.00 83.06 371 PHE A CA 1
ATOM 3066 C C . PHE A 1 371 ? -0.034 -16.534 25.525 1.00 83.06 371 PHE A C 1
ATOM 3068 O O . PHE A 1 371 ? -0.113 -15.458 26.126 1.00 83.06 371 PHE A O 1
ATOM 3075 N N . THR A 1 372 ? -0.574 -17.645 26.036 1.00 71.44 372 THR A N 1
ATOM 3076 C CA . THR A 1 372 ? -1.536 -17.554 27.140 1.00 71.44 372 THR A CA 1
ATOM 3077 C C . THR A 1 372 ? -1.518 -18.733 28.115 1.00 71.44 372 THR A C 1
ATOM 3079 O O . THR A 1 372 ? -2.154 -19.759 27.898 1.00 71.44 372 THR A O 1
ATOM 3082 N N . GLY A 1 373 ? -0.889 -18.506 29.273 1.00 82.44 373 GLY A N 1
ATOM 3083 C CA . GLY A 1 373 ? -1.152 -19.237 30.519 1.00 82.44 373 GLY A CA 1
ATOM 3084 C C . GLY A 1 373 ? -2.134 -18.465 31.411 1.00 82.44 373 GLY A C 1
ATOM 3085 O O . GLY A 1 373 ? -3.351 -18.524 31.245 1.00 82.44 373 GLY A O 1
ATOM 3086 N N . GLN A 1 374 ? -1.613 -17.658 32.339 1.00 85.56 374 GLN A N 1
ATOM 3087 C CA . GLN A 1 374 ? -2.423 -16.909 33.316 1.00 85.56 374 GLN A CA 1
ATOM 3088 C C . GLN A 1 374 ? -3.295 -15.796 32.701 1.00 85.56 374 GLN A C 1
ATOM 3090 O O . GLN A 1 374 ? -4.368 -15.482 33.220 1.00 85.56 374 GLN A O 1
ATOM 3095 N N . LEU A 1 375 ? -2.875 -15.214 31.574 1.00 87.00 375 LEU A N 1
ATOM 3096 C CA . LEU A 1 375 ? -3.602 -14.124 30.916 1.00 87.00 375 LEU A CA 1
ATOM 3097 C C . LEU A 1 375 ? -4.978 -14.572 30.393 1.00 87.00 375 LEU A C 1
ATOM 3099 O O . LEU A 1 375 ? -5.949 -13.826 30.503 1.00 87.00 375 LEU A O 1
ATOM 3103 N N . LYS A 1 376 ? -5.088 -15.822 29.917 1.00 88.25 376 LYS A N 1
ATOM 3104 C CA . LYS A 1 376 ? -6.357 -16.439 29.488 1.00 88.25 376 LYS A CA 1
ATOM 3105 C C . LYS A 1 376 ? -7.394 -16.416 30.614 1.00 88.25 376 LYS A C 1
ATOM 3107 O O . LYS A 1 376 ? -8.540 -16.036 30.381 1.00 88.25 376 LYS A O 1
ATOM 3112 N N . LYS A 1 377 ? -6.978 -16.754 31.843 1.00 88.75 377 LYS A N 1
ATOM 3113 C CA . LYS A 1 377 ? -7.851 -16.731 33.030 1.00 88.75 377 LYS A CA 1
ATOM 3114 C C . LYS A 1 377 ? -8.352 -15.313 33.326 1.00 88.75 377 LYS A C 1
ATOM 3116 O O . LYS A 1 377 ? -9.556 -15.122 33.475 1.00 88.75 377 LYS A O 1
ATOM 3121 N N . ARG A 1 378 ? -7.460 -14.314 33.313 1.00 85.12 378 ARG A N 1
ATOM 3122 C CA . ARG A 1 378 ? -7.825 -12.900 33.543 1.00 85.12 378 ARG A CA 1
ATOM 3123 C C . ARG A 1 378 ? -8.796 -12.363 32.492 1.00 85.12 378 ARG A C 1
ATOM 3125 O O . ARG A 1 378 ? -9.738 -11.653 32.819 1.00 85.12 378 ARG A O 1
ATOM 3132 N N . ILE A 1 379 ? -8.603 -12.726 31.228 1.00 87.94 379 ILE A N 1
ATOM 3133 C CA . ILE A 1 379 ? -9.479 -12.278 30.138 1.00 87.94 379 ILE A CA 1
ATOM 3134 C C . ILE A 1 379 ? -10.832 -12.990 30.179 1.00 87.94 379 ILE A C 1
ATOM 3136 O O . ILE A 1 379 ? -11.854 -12.373 29.886 1.00 87.94 379 ILE A O 1
ATOM 3140 N N . LYS A 1 380 ? -10.875 -14.260 30.601 1.00 90.25 380 LYS A N 1
ATOM 3141 C CA . LYS A 1 380 ? -12.139 -14.965 30.857 1.00 90.25 380 LYS A CA 1
ATOM 3142 C C . LYS A 1 380 ? -12.951 -14.262 31.950 1.00 90.25 380 LYS A C 1
ATOM 3144 O O . LYS A 1 380 ? -14.131 -14.001 31.738 1.00 90.25 380 LYS A O 1
ATOM 3149 N N . GLN A 1 381 ? -12.307 -13.883 33.055 1.00 85.69 381 GLN A N 1
ATOM 3150 C CA . GLN A 1 381 ? -12.939 -13.096 34.124 1.00 85.69 381 GLN A CA 1
ATOM 3151 C C . GLN A 1 381 ? -13.426 -11.732 33.617 1.00 85.69 381 GLN A C 1
ATOM 3153 O O . GLN A 1 381 ? -14.545 -11.326 33.916 1.00 85.69 381 GLN A O 1
ATOM 3158 N N . LEU A 1 382 ? -12.628 -11.050 32.786 1.00 88.56 382 LEU A N 1
ATOM 3159 C CA . LEU A 1 382 ? -13.023 -9.786 32.160 1.00 88.56 382 LEU A CA 1
ATOM 3160 C C . LEU A 1 382 ? -14.322 -9.932 31.353 1.00 88.56 382 LEU A C 1
ATOM 3162 O O . LEU A 1 382 ? -15.222 -9.109 31.489 1.00 88.56 382 LEU A O 1
ATOM 3166 N N . ARG A 1 383 ? -14.437 -10.989 30.539 1.00 88.62 383 ARG A N 1
ATOM 3167 C CA . ARG A 1 383 ? -15.643 -11.255 29.737 1.00 88.62 383 ARG A CA 1
ATOM 3168 C C . ARG A 1 383 ? -16.864 -11.531 30.610 1.00 88.62 383 ARG A C 1
ATOM 3170 O O . ARG A 1 383 ? -17.923 -10.989 30.320 1.00 88.62 383 ARG A O 1
ATOM 3177 N N . GLN A 1 384 ? -16.707 -12.316 31.676 1.00 89.44 384 GLN A N 1
ATOM 3178 C CA . GLN A 1 384 ? -17.789 -12.592 32.629 1.00 89.44 384 GLN A CA 1
ATOM 3179 C C . GLN A 1 384 ? -18.275 -11.306 33.308 1.00 89.44 384 GLN A C 1
ATOM 3181 O O . GLN A 1 384 ? -19.470 -11.030 33.326 1.00 89.44 384 GLN A O 1
ATOM 3186 N N . ASN A 1 385 ? -17.356 -10.466 33.785 1.00 85.62 385 ASN A N 1
ATOM 3187 C CA . ASN A 1 385 ? -17.723 -9.189 34.395 1.00 85.62 385 ASN A CA 1
ATOM 3188 C C . ASN A 1 385 ? -18.408 -8.257 33.393 1.00 85.62 385 ASN A C 1
ATOM 3190 O O . ASN A 1 385 ? -19.362 -7.575 33.749 1.00 85.62 385 ASN A O 1
ATOM 3194 N N . LEU A 1 386 ? -17.960 -8.246 32.134 1.00 85.88 386 LEU A N 1
ATOM 3195 C CA . LEU A 1 386 ? -18.580 -7.438 31.086 1.00 85.88 386 LEU A CA 1
ATOM 3196 C C . LEU A 1 386 ? -20.007 -7.903 30.766 1.00 85.88 386 LEU A C 1
ATOM 3198 O O . LEU A 1 386 ? -20.873 -7.065 30.549 1.00 85.88 386 LEU A O 1
ATOM 3202 N N . GLN A 1 387 ? -20.273 -9.213 30.799 1.00 85.06 387 GLN A N 1
ATOM 3203 C CA . GLN A 1 387 ? -21.634 -9.749 30.687 1.00 85.06 387 GLN A CA 1
ATOM 3204 C C . GLN A 1 387 ? -22.521 -9.280 31.844 1.00 85.06 387 GLN A C 1
ATOM 3206 O O . GLN A 1 387 ? -23.649 -8.866 31.601 1.00 85.06 387 GLN A O 1
ATOM 3211 N N . ILE A 1 388 ? -21.997 -9.270 33.075 1.00 83.00 388 ILE A N 1
ATOM 3212 C CA . ILE A 1 388 ? -22.729 -8.764 34.245 1.00 83.00 388 ILE A CA 1
ATOM 3213 C C . ILE A 1 388 ? -23.037 -7.269 34.093 1.00 83.00 388 ILE A C 1
ATOM 3215 O O . ILE A 1 388 ? -24.147 -6.855 34.419 1.00 83.00 388 ILE A O 1
ATOM 3219 N N . VAL A 1 389 ? -22.092 -6.451 33.597 1.00 81.62 389 VAL A N 1
ATOM 3220 C CA . VAL A 1 389 ? -22.388 -5.032 33.314 1.00 81.62 389 VAL A CA 1
ATOM 3221 C C . VAL A 1 389 ? -23.480 -4.930 32.277 1.00 81.62 389 VAL A C 1
ATOM 3223 O O . VAL A 1 389 ? -24.455 -4.253 32.551 1.00 81.62 389 VAL A O 1
ATOM 3226 N N . ASN A 1 390 ? -23.344 -5.621 31.143 1.00 77.44 390 ASN A N 1
ATOM 3227 C CA . ASN A 1 390 ? -24.308 -5.534 30.051 1.00 77.44 390 ASN A CA 1
ATOM 3228 C C . ASN A 1 390 ? -25.725 -5.892 30.520 1.00 77.44 390 ASN A C 1
ATOM 3230 O O . ASN A 1 390 ? -26.648 -5.120 30.290 1.00 77.44 390 ASN A O 1
ATOM 3234 N N . GLN A 1 391 ? -25.871 -6.983 31.280 1.00 78.81 391 GLN A N 1
ATOM 3235 C CA . GLN A 1 391 ? -27.143 -7.371 31.897 1.00 78.81 391 GLN A CA 1
ATOM 3236 C C . GLN A 1 391 ? -27.690 -6.284 32.832 1.00 78.81 391 GLN A C 1
ATOM 3238 O O . GLN A 1 391 ? -28.881 -5.993 32.818 1.00 78.81 391 GLN A O 1
ATOM 3243 N N . LYS A 1 392 ? -26.830 -5.648 33.637 1.00 76.00 392 LYS A N 1
ATOM 3244 C CA . LYS A 1 392 ? -27.242 -4.565 34.542 1.00 76.00 392 LYS A CA 1
ATOM 3245 C C . LYS A 1 392 ? -27.566 -3.264 33.811 1.00 76.00 392 LYS A C 1
ATOM 3247 O O . LYS A 1 392 ? -28.494 -2.575 34.217 1.00 76.00 392 LYS A O 1
ATOM 3252 N N . THR A 1 393 ? -26.840 -2.914 32.753 1.00 73.12 393 THR A N 1
ATOM 3253 C CA . THR A 1 393 ? -27.147 -1.745 31.921 1.00 73.12 393 THR A CA 1
ATOM 3254 C C . THR A 1 393 ? -28.436 -1.936 31.142 1.00 73.12 393 THR A C 1
ATOM 3256 O O . THR A 1 393 ? -29.179 -0.970 31.023 1.00 73.12 393 THR A O 1
ATOM 3259 N N . ASP A 1 394 ? -28.752 -3.155 30.700 1.00 68.19 394 ASP A N 1
ATOM 3260 C CA . ASP A 1 394 ? -30.056 -3.456 30.105 1.00 68.19 394 ASP A CA 1
ATOM 3261 C C . ASP A 1 394 ? -31.174 -3.294 31.136 1.00 68.19 394 ASP A C 1
ATOM 3263 O O . ASP A 1 394 ? -32.197 -2.696 30.833 1.00 68.19 394 ASP A O 1
ATOM 3267 N N . ILE A 1 395 ? -30.966 -3.716 32.388 1.00 67.25 395 ILE A N 1
ATOM 3268 C CA . ILE A 1 395 ? -31.931 -3.465 33.471 1.00 67.25 395 ILE A CA 1
ATOM 3269 C C . ILE A 1 395 ? -32.100 -1.962 33.728 1.00 67.25 395 ILE A C 1
ATOM 3271 O O . ILE A 1 395 ? -33.223 -1.505 33.908 1.00 67.25 395 ILE A O 1
ATOM 3275 N N . ILE A 1 396 ? -31.020 -1.176 33.712 1.00 61.69 396 ILE A N 1
ATOM 3276 C CA . ILE A 1 396 ? -31.097 0.290 33.849 1.00 61.69 396 ILE A CA 1
ATOM 3277 C C . ILE A 1 396 ? -31.834 0.905 32.653 1.00 61.69 396 ILE A C 1
ATOM 3279 O O . ILE A 1 396 ? -32.639 1.814 32.830 1.00 61.69 396 ILE A O 1
ATOM 3283 N N . TYR A 1 397 ? -31.608 0.399 31.441 1.00 68.38 397 TYR A N 1
ATOM 3284 C CA . TYR A 1 397 ? -32.326 0.829 30.246 1.00 68.38 397 TYR A CA 1
ATOM 3285 C C . TYR A 1 397 ? -33.820 0.495 30.332 1.00 68.38 397 TYR A C 1
ATOM 3287 O O . TYR A 1 397 ? -34.651 1.369 30.100 1.00 68.38 397 TYR A O 1
ATOM 3295 N N . VAL A 1 398 ? -34.167 -0.730 30.736 1.00 69.88 398 VAL A N 1
ATOM 3296 C CA . VAL A 1 398 ? -35.549 -1.160 30.988 1.00 69.88 398 VAL A CA 1
ATOM 3297 C C . VAL A 1 398 ? -36.185 -0.297 32.074 1.00 69.88 398 VAL A C 1
ATOM 3299 O O . VAL A 1 398 ? -37.309 0.156 31.907 1.00 69.88 398 VAL A O 1
ATOM 3302 N N . PHE A 1 399 ? -35.463 0.000 33.152 1.00 66.62 399 PHE A N 1
ATOM 3303 C CA . PHE A 1 399 ? -35.945 0.866 34.224 1.00 66.62 399 PHE A CA 1
ATOM 3304 C C . PHE A 1 399 ? -36.205 2.298 33.740 1.00 66.62 399 PHE A C 1
ATOM 3306 O O . PHE A 1 399 ? -37.266 2.854 34.008 1.00 66.62 399 PHE A O 1
ATOM 3313 N N . ASN A 1 400 ? -35.290 2.873 32.958 1.00 65.50 400 ASN A N 1
ATOM 3314 C CA . ASN A 1 400 ? -35.480 4.192 32.357 1.00 65.50 400 ASN A CA 1
ATOM 3315 C C . ASN A 1 400 ? -36.661 4.196 31.376 1.00 65.50 400 ASN A C 1
ATOM 3317 O O . ASN A 1 400 ? -37.439 5.144 31.364 1.00 65.50 400 ASN A O 1
ATOM 3321 N N . LYS A 1 401 ? -36.853 3.120 30.603 1.00 75.62 401 LYS A N 1
ATOM 3322 C CA . LYS A 1 401 ? -38.013 2.965 29.715 1.00 75.62 401 LYS A CA 1
ATOM 3323 C C . LYS A 1 401 ? -39.326 2.802 30.474 1.00 75.62 401 LYS A C 1
ATOM 3325 O O . LYS A 1 401 ? -40.336 3.345 30.042 1.00 75.62 401 LYS A O 1
ATOM 3330 N N . LEU A 1 402 ? -39.313 2.124 31.620 1.00 72.69 402 LEU A N 1
ATOM 3331 C CA . LEU A 1 402 ? -40.462 2.059 32.523 1.00 72.69 402 LEU A CA 1
ATOM 3332 C C . LEU A 1 402 ? -40.801 3.441 33.097 1.00 72.69 402 LEU A C 1
ATOM 3334 O O . LEU A 1 402 ? -41.969 3.806 33.140 1.00 72.69 402 LEU A O 1
ATOM 3338 N N . GLN A 1 403 ? -39.801 4.246 33.467 1.00 73.50 403 GLN A N 1
ATOM 3339 C CA . GLN A 1 403 ? -40.031 5.629 33.899 1.00 73.50 403 GLN A CA 1
ATOM 3340 C C . GLN A 1 403 ? -40.542 6.530 32.767 1.00 73.50 403 GLN A C 1
ATOM 3342 O O . GLN A 1 403 ? -41.387 7.390 33.001 1.00 73.50 403 GLN A O 1
ATOM 3347 N N . GLU A 1 404 ? -40.045 6.358 31.541 1.00 78.56 404 GLU A N 1
ATOM 3348 C CA . GLU A 1 404 ? -40.569 7.065 30.367 1.00 78.56 404 GLU A CA 1
ATOM 3349 C C . GLU A 1 404 ? -42.025 6.679 30.077 1.00 78.56 404 GLU A C 1
ATOM 3351 O O . GLU A 1 404 ? -42.829 7.559 29.779 1.00 78.56 404 GLU A O 1
ATOM 3356 N N . LEU A 1 405 ? -42.389 5.399 30.227 1.00 83.19 405 LEU A N 1
ATOM 3357 C CA . LEU A 1 405 ? -43.779 4.942 30.133 1.00 83.19 405 LEU A CA 1
ATOM 3358 C C . LEU A 1 405 ? -44.664 5.559 31.219 1.00 83.19 405 LEU A C 1
ATOM 3360 O O . LEU A 1 405 ? -45.788 5.949 30.922 1.00 83.19 405 LEU A O 1
ATOM 3364 N N . GLU A 1 406 ? -44.162 5.705 32.445 1.00 82.44 406 GLU A N 1
ATOM 3365 C CA . GLU A 1 406 ? -44.905 6.353 33.531 1.00 82.44 406 GLU A CA 1
ATOM 3366 C C . GLU A 1 406 ? -45.169 7.837 33.235 1.00 82.44 406 GLU A C 1
ATOM 3368 O O . GLU A 1 406 ? -46.280 8.328 33.422 1.00 82.44 406 GLU A O 1
ATOM 3373 N N . LYS A 1 407 ? -44.176 8.543 32.681 1.00 87.44 407 LYS A N 1
ATOM 3374 C CA . LYS A 1 407 ? -44.335 9.931 32.217 1.00 87.44 407 LYS A CA 1
ATOM 3375 C C . LYS A 1 407 ? -45.307 10.035 31.048 1.00 87.44 407 LYS A C 1
ATOM 3377 O O . LYS A 1 407 ? -46.098 10.969 30.987 1.00 87.44 407 LYS A O 1
ATOM 3382 N N . LEU A 1 408 ? -45.263 9.078 30.123 1.00 87.44 408 LEU A N 1
ATOM 3383 C CA . LEU A 1 408 ? -46.195 9.027 29.003 1.00 87.44 408 LEU A CA 1
ATOM 3384 C C . LEU A 1 408 ? -47.626 8.765 29.488 1.00 87.44 408 LEU A C 1
ATOM 3386 O O . LEU A 1 408 ? -48.551 9.400 28.996 1.00 87.44 408 LEU A O 1
ATOM 3390 N N . LYS A 1 409 ? -47.804 7.891 30.486 1.00 90.44 409 LYS A N 1
ATOM 3391 C CA . LYS A 1 409 ? -49.091 7.658 31.151 1.00 90.44 409 LYS A CA 1
ATOM 3392 C C . LYS A 1 409 ? -49.635 8.963 31.745 1.00 90.44 409 LYS A C 1
ATOM 3394 O O . LYS A 1 409 ? -50.786 9.288 31.500 1.00 90.44 409 LYS A O 1
ATOM 3399 N N . GLN A 1 410 ? -48.798 9.727 32.448 1.00 89.06 410 GLN A N 1
ATOM 3400 C CA . GLN A 1 410 ? -49.168 11.030 33.022 1.00 89.06 410 GLN A CA 1
ATOM 3401 C C . GLN A 1 410 ? -49.459 12.114 31.971 1.00 89.06 410 GLN A C 1
ATOM 3403 O O . GLN A 1 410 ? -50.188 13.052 32.261 1.00 89.06 410 GLN A O 1
ATOM 3408 N N . LEU A 1 411 ? -48.880 12.014 30.770 1.00 90.50 411 LEU A N 1
ATOM 3409 C CA . LEU A 1 411 ? -49.120 12.966 29.680 1.00 90.50 411 LEU A CA 1
ATOM 3410 C C . LEU A 1 411 ? -50.387 12.635 28.877 1.00 90.50 411 LEU A C 1
ATOM 3412 O O . LEU A 1 411 ? -51.043 13.537 28.369 1.00 90.50 411 LEU A O 1
ATOM 3416 N N . LEU A 1 412 ? -50.683 11.344 28.699 1.00 90.12 412 LEU A N 1
ATOM 3417 C CA . LEU A 1 412 ? -51.805 10.869 27.885 1.00 90.12 412 LEU A CA 1
ATOM 3418 C C . LEU A 1 412 ? -53.117 10.762 28.659 1.00 90.12 412 LEU A C 1
ATOM 3420 O O . LEU A 1 412 ? -54.172 10.749 28.028 1.00 90.12 412 LEU A O 1
ATOM 3424 N N . LEU A 1 413 ? -53.044 10.602 29.981 1.00 93.88 413 LEU A N 1
ATOM 3425 C CA . LEU A 1 413 ? -54.202 10.412 30.841 1.00 93.88 413 LEU A CA 1
ATOM 3426 C C . LEU A 1 413 ? -54.377 11.620 31.754 1.00 93.88 413 LEU A C 1
ATOM 3428 O O . LEU A 1 413 ? -53.442 12.013 32.451 1.00 93.88 413 LEU A O 1
ATOM 3432 N N . ASP A 1 414 ? -55.598 12.146 31.798 1.00 92.75 414 ASP A N 1
ATOM 3433 C CA . ASP A 1 414 ? -55.988 13.131 32.808 1.00 92.75 414 ASP A CA 1
ATOM 3434 C C . ASP A 1 414 ? -55.946 12.495 34.209 1.00 92.75 414 ASP A C 1
ATOM 3436 O O . ASP A 1 414 ? -56.018 11.272 34.351 1.00 92.75 414 ASP A O 1
ATOM 3440 N N . GLU A 1 415 ? -55.895 13.309 35.264 1.00 94.56 415 GLU A N 1
ATOM 3441 C CA . GLU A 1 415 ? -55.773 12.832 36.653 1.00 94.56 415 GLU A CA 1
ATOM 3442 C C . GLU A 1 415 ? -56.840 11.785 37.025 1.00 94.56 415 GLU A C 1
ATOM 3444 O O . GLU A 1 415 ? -56.527 10.746 37.608 1.00 94.56 415 GLU A O 1
ATOM 3449 N N . ASP A 1 416 ? -58.085 11.983 36.582 1.00 93.44 416 ASP A N 1
ATOM 3450 C CA . ASP A 1 416 ? -59.158 11.012 36.801 1.00 93.44 416 ASP A CA 1
ATOM 3451 C C . ASP A 1 416 ? -58.942 9.692 36.045 1.00 93.44 416 ASP A C 1
ATOM 3453 O O . ASP A 1 416 ? -59.180 8.602 36.570 1.00 93.44 416 ASP A O 1
ATOM 3457 N N . GLN A 1 417 ? -58.468 9.770 34.802 1.00 93.81 417 GLN A N 1
ATOM 3458 C CA . GLN A 1 417 ? -58.192 8.589 33.984 1.00 93.81 417 GLN A CA 1
ATOM 3459 C C . GLN A 1 417 ? -57.011 7.802 34.552 1.00 93.81 417 GLN A C 1
ATOM 3461 O O . GLN A 1 417 ? -57.029 6.571 34.547 1.00 93.81 417 GLN A O 1
ATOM 3466 N N . LEU A 1 418 ? -56.010 8.509 35.074 1.00 92.56 418 LEU A N 1
ATOM 3467 C CA . LEU A 1 418 ? -54.827 7.953 35.709 1.00 92.56 418 LEU A CA 1
ATOM 3468 C C . LEU A 1 418 ? -55.187 7.190 36.990 1.00 92.56 418 LEU A C 1
ATOM 3470 O O . LEU A 1 418 ? -54.821 6.021 37.127 1.00 92.56 418 LEU A O 1
ATOM 3474 N N . ASN A 1 419 ? -55.962 7.816 37.880 1.00 91.31 419 ASN A N 1
ATOM 3475 C CA . ASN A 1 419 ? -56.437 7.205 39.125 1.00 91.31 419 ASN A CA 1
ATOM 3476 C C . ASN A 1 419 ? -57.284 5.955 38.855 1.00 91.31 419 ASN A C 1
ATOM 3478 O O . ASN A 1 419 ? -57.164 4.943 39.549 1.00 91.31 419 ASN A O 1
ATOM 3482 N N . LEU A 1 420 ? -58.113 6.000 37.808 1.00 88.75 420 LEU A N 1
ATOM 3483 C CA . LEU A 1 420 ? -58.934 4.869 37.393 1.00 88.75 420 LEU A CA 1
ATOM 3484 C C . LEU A 1 420 ? -58.100 3.740 36.775 1.00 88.75 420 LEU A C 1
ATOM 3486 O O . LEU A 1 420 ? -58.324 2.568 37.077 1.00 88.75 420 LEU A O 1
ATOM 3490 N N . PHE A 1 421 ? -57.119 4.085 35.937 1.00 91.00 421 PHE A N 1
ATOM 3491 C CA . PHE A 1 421 ? -56.207 3.135 35.303 1.00 91.00 421 PHE A CA 1
ATOM 3492 C C . PHE A 1 421 ? -55.349 2.387 36.331 1.00 91.00 421 PHE A C 1
ATOM 3494 O O . PHE A 1 421 ? -55.160 1.179 36.208 1.00 91.00 421 PHE A O 1
ATOM 3501 N N . GLU A 1 422 ? -54.867 3.065 37.375 1.00 88.38 422 GLU A N 1
ATOM 3502 C CA . GLU A 1 422 ? -54.071 2.440 38.441 1.00 88.38 422 GLU A CA 1
ATOM 3503 C C . GLU A 1 422 ? -54.844 1.421 39.283 1.00 88.38 422 GLU A C 1
ATOM 3505 O O . GLU A 1 422 ? -54.230 0.553 39.910 1.00 88.38 422 GLU A O 1
ATOM 3510 N N . TYR A 1 423 ? -56.175 1.509 39.281 1.00 86.75 423 TYR A N 1
ATOM 3511 C CA . TYR A 1 423 ? -57.058 0.585 39.987 1.00 86.75 423 TYR A CA 1
ATOM 3512 C C . TYR A 1 423 ? -57.447 -0.643 39.151 1.00 86.75 423 TYR A C 1
ATOM 3514 O O . TYR A 1 423 ? -58.020 -1.596 39.684 1.00 86.75 423 TYR A O 1
ATOM 3522 N N . ILE A 1 424 ? -57.124 -0.661 37.851 1.00 85.56 424 ILE A N 1
ATOM 3523 C CA . ILE A 1 424 ? -57.348 -1.836 37.005 1.00 85.56 424 ILE A CA 1
ATOM 3524 C C . ILE A 1 424 ? -56.460 -2.977 37.528 1.00 85.56 424 ILE A C 1
ATOM 3526 O O . ILE A 1 424 ? -55.241 -2.803 37.654 1.00 85.56 424 ILE A O 1
ATOM 3530 N N . PRO A 1 425 ? -57.039 -4.150 37.848 1.00 71.88 425 PRO A N 1
ATOM 3531 C CA . PRO A 1 425 ? -56.277 -5.258 38.400 1.00 71.88 425 PRO A CA 1
ATOM 3532 C C . PRO A 1 425 ? -55.190 -5.684 37.415 1.00 71.88 425 PRO A C 1
ATOM 3534 O O . PRO A 1 425 ? -55.450 -5.960 36.241 1.00 71.88 425 PRO A O 1
ATOM 3537 N N . LYS A 1 426 ? -53.947 -5.733 37.899 1.00 74.06 426 LYS A N 1
ATOM 3538 C CA . LYS A 1 426 ? -52.825 -6.247 37.111 1.00 74.06 426 LYS A CA 1
ATOM 3539 C C . LYS A 1 426 ? -53.055 -7.742 36.851 1.00 74.06 426 LYS A C 1
ATOM 3541 O O . LYS A 1 426 ? -53.567 -8.426 37.737 1.00 74.06 426 LYS A O 1
ATOM 3546 N N . PRO A 1 427 ? -52.681 -8.268 35.675 1.00 57.22 427 PRO A N 1
ATOM 3547 C CA . PRO A 1 427 ? -52.816 -9.692 35.394 1.00 57.22 427 PRO A CA 1
ATOM 3548 C C . PRO A 1 427 ? -52.029 -10.505 36.430 1.00 57.22 427 PRO A C 1
ATOM 3550 O O . PRO A 1 427 ? -50.828 -10.289 36.613 1.00 57.22 427 PRO A O 1
ATOM 3553 N N . ASN A 1 428 ? -52.710 -11.422 37.118 1.00 46.62 428 ASN A N 1
ATOM 3554 C CA . ASN A 1 428 ? -52.075 -12.323 38.073 1.00 46.62 428 ASN A CA 1
ATOM 3555 C C . ASN A 1 428 ? -51.274 -13.380 37.309 1.00 46.62 428 ASN A C 1
ATOM 3557 O O . ASN A 1 428 ? -51.828 -14.157 36.536 1.00 46.62 428 ASN A O 1
ATOM 3561 N N . ILE A 1 429 ? -49.964 -13.406 37.540 1.00 46.25 429 ILE A N 1
ATOM 3562 C CA . ILE A 1 429 ? -49.118 -14.552 37.214 1.00 46.25 429 ILE A CA 1
ATOM 3563 C C . ILE A 1 429 ? -49.012 -15.333 38.520 1.00 46.25 429 ILE A C 1
ATOM 3565 O O . ILE A 1 429 ? -48.518 -14.774 39.501 1.00 46.25 429 ILE A O 1
ATOM 3569 N N . ASP A 1 430 ? -49.500 -16.573 38.555 1.00 38.03 430 ASP A N 1
ATOM 3570 C CA . ASP A 1 430 ? -49.450 -17.440 39.738 1.00 38.03 430 ASP A CA 1
ATOM 3571 C C . ASP A 1 430 ? -47.993 -17.715 40.142 1.00 38.03 430 ASP A C 1
ATOM 3573 O O . ASP A 1 430 ? -47.366 -18.691 39.736 1.00 38.03 430 ASP A O 1
ATOM 3577 N N . VAL A 1 431 ? -47.422 -16.820 40.945 1.00 47.88 431 VAL A N 1
ATOM 3578 C CA . VAL A 1 431 ? -46.145 -17.014 41.623 1.00 47.88 431 VAL A CA 1
ATOM 3579 C C . VAL A 1 431 ? -46.411 -16.825 43.105 1.00 47.88 431 VAL A C 1
ATOM 3581 O O . VAL A 1 431 ? -46.796 -15.749 43.558 1.00 47.88 431 VAL A O 1
ATOM 3584 N N . ILE A 1 432 ? -46.224 -17.910 43.849 1.00 43.97 432 ILE A N 1
ATOM 3585 C CA . ILE A 1 432 ? -46.463 -18.051 45.285 1.00 43.97 432 ILE A CA 1
ATOM 3586 C C . ILE A 1 432 ? -45.530 -17.100 46.060 1.00 43.97 432 ILE A C 1
ATOM 3588 O O . ILE A 1 432 ? -44.480 -17.502 46.547 1.00 43.97 432 ILE A O 1
ATOM 3592 N N . TYR A 1 433 ? -45.889 -15.820 46.161 1.00 46.44 433 TYR A N 1
ATOM 3593 C CA . TYR A 1 433 ? -45.289 -14.858 47.084 1.00 46.44 433 TYR A CA 1
ATOM 3594 C C . TYR A 1 433 ? -46.368 -13.902 47.594 1.00 46.44 433 TYR A C 1
ATOM 3596 O O . TYR A 1 433 ? -46.743 -12.929 46.942 1.00 46.44 433 TYR A O 1
ATOM 3604 N N . THR A 1 434 ? -46.848 -14.159 48.807 1.00 46.53 434 THR A N 1
ATOM 3605 C CA . THR A 1 434 ? -47.732 -13.276 49.571 1.00 46.53 434 THR A CA 1
ATOM 3606 C C . THR A 1 434 ? -46.958 -12.048 50.059 1.00 46.53 434 THR A C 1
ATOM 3608 O O . THR A 1 434 ? -46.484 -11.992 51.191 1.00 46.53 434 THR A O 1
ATOM 3611 N N . LYS A 1 435 ? -46.837 -11.020 49.212 1.00 49.00 435 LYS A N 1
ATOM 3612 C CA . LYS A 1 435 ? -46.624 -9.651 49.700 1.00 49.00 435 LYS A CA 1
ATOM 3613 C C . LYS A 1 435 ? -47.984 -9.064 50.063 1.00 49.00 435 LYS A C 1
ATOM 3615 O O . LYS A 1 435 ? -48.770 -8.735 49.183 1.00 49.00 435 LYS A O 1
ATOM 3620 N N . GLN A 1 436 ? -48.262 -8.945 51.359 1.00 51.69 436 GLN A N 1
ATOM 3621 C CA . GLN A 1 436 ? -49.390 -8.149 51.838 1.00 51.69 436 GLN A CA 1
ATOM 3622 C C . GLN A 1 436 ? -49.065 -6.672 51.579 1.00 51.69 436 GLN A C 1
ATOM 3624 O O . GLN A 1 436 ? -48.193 -6.107 52.240 1.00 51.69 436 GLN A O 1
ATOM 3629 N N . GLU A 1 437 ? -49.720 -6.046 50.597 1.00 55.06 437 GLU A N 1
ATOM 3630 C CA . GLU A 1 437 ? -49.747 -4.583 50.546 1.00 55.06 437 GLU A CA 1
ATOM 3631 C C . GLU A 1 437 ? -50.436 -4.057 51.818 1.00 55.06 437 GLU A C 1
ATOM 3633 O O . GLU A 1 437 ? -51.398 -4.669 52.299 1.00 55.06 437 GLU A O 1
ATOM 3638 N N . PRO A 1 438 ? -49.963 -2.942 52.403 1.00 55.12 438 PRO A N 1
ATOM 3639 C CA . PRO A 1 438 ? -50.604 -2.358 53.572 1.00 55.12 438 PRO A CA 1
ATOM 3640 C C . PRO A 1 438 ? -52.058 -1.998 53.233 1.00 55.12 438 PRO A C 1
ATOM 3642 O O . PRO A 1 438 ? -52.308 -1.172 52.356 1.00 55.12 438 PRO A O 1
ATOM 3645 N N . LYS A 1 439 ? -53.013 -2.605 53.955 1.00 60.50 439 LYS A N 1
ATOM 3646 C CA . LYS A 1 439 ? -54.473 -2.484 53.737 1.00 60.50 439 LYS A CA 1
ATOM 3647 C C . LYS A 1 439 ? -54.986 -1.039 53.636 1.00 60.50 439 LYS A C 1
ATOM 3649 O O . LYS A 1 439 ? -56.021 -0.800 53.030 1.00 60.50 439 LYS A O 1
ATOM 3654 N N . ASN A 1 440 ? -54.272 -0.072 54.206 1.00 63.31 440 ASN A N 1
ATOM 3655 C CA . ASN A 1 440 ? -54.681 1.332 54.174 1.00 63.31 440 ASN A CA 1
ATOM 3656 C C . ASN A 1 440 ? -54.470 1.979 52.793 1.00 63.31 440 ASN A C 1
ATOM 3658 O O . ASN A 1 440 ? -55.268 2.821 52.393 1.00 63.31 440 ASN A O 1
ATOM 3662 N N . ASN A 1 441 ? -53.459 1.554 52.025 1.00 72.00 441 ASN A N 1
ATOM 3663 C CA . ASN A 1 441 ? -53.191 2.131 50.702 1.00 72.00 441 ASN A CA 1
ATOM 3664 C C . ASN A 1 441 ? -54.184 1.649 49.639 1.00 72.00 441 ASN A C 1
ATOM 3666 O O . ASN A 1 441 ? -54.460 2.376 48.688 1.00 72.00 441 ASN A O 1
ATOM 3670 N N . THR A 1 442 ? -54.742 0.447 49.792 1.00 76.56 442 THR A N 1
ATOM 3671 C CA . THR A 1 442 ? -55.721 -0.095 48.842 1.00 76.56 442 THR A CA 1
ATOM 3672 C C . THR A 1 442 ? -57.081 0.587 48.972 1.00 76.56 442 THR A C 1
ATOM 3674 O O . THR A 1 442 ? -57.708 0.869 47.955 1.00 76.56 442 THR A O 1
ATOM 3677 N N . ILE A 1 443 ? -57.507 0.929 50.194 1.00 81.19 443 ILE A N 1
ATOM 3678 C CA . ILE A 1 443 ? -58.770 1.647 50.436 1.00 81.19 443 ILE A CA 1
ATOM 3679 C C . ILE A 1 443 ? -58.709 3.064 49.858 1.00 81.19 443 ILE A C 1
ATOM 3681 O O . ILE A 1 443 ? -59.631 3.475 49.164 1.00 81.19 443 ILE A O 1
ATOM 3685 N N . ILE A 1 444 ? -57.614 3.797 50.088 1.00 81.56 444 ILE A N 1
ATOM 3686 C CA . ILE A 1 444 ? -57.460 5.168 49.573 1.00 81.56 444 ILE A CA 1
ATOM 3687 C C . ILE A 1 444 ? -57.507 5.177 48.040 1.00 81.56 444 ILE A C 1
ATOM 3689 O O . ILE A 1 444 ? -58.252 5.963 47.456 1.00 81.56 444 ILE A O 1
ATOM 3693 N N . LYS A 1 445 ? -56.790 4.248 47.393 1.00 83.19 445 LYS A N 1
ATOM 3694 C CA . LYS A 1 445 ? -56.816 4.090 45.932 1.00 83.19 445 LYS A CA 1
ATOM 3695 C C . LYS A 1 445 ? -58.198 3.708 45.408 1.00 83.19 445 LYS A C 1
ATOM 3697 O O . LYS A 1 445 ? -58.611 4.224 44.379 1.00 83.19 445 LYS A O 1
ATOM 3702 N N . ALA A 1 446 ? -58.927 2.847 46.119 1.00 86.44 446 ALA A N 1
ATOM 3703 C CA . ALA A 1 446 ? -60.293 2.481 45.753 1.00 86.44 446 ALA A CA 1
ATOM 3704 C C . ALA A 1 446 ? -61.243 3.684 45.812 1.00 86.44 446 ALA A C 1
ATOM 3706 O O . ALA A 1 446 ? -62.044 3.878 44.899 1.00 86.44 446 ALA A O 1
ATOM 3707 N N . THR A 1 447 ? -61.126 4.516 46.849 1.00 86.62 447 THR A N 1
ATOM 3708 C CA . THR A 1 447 ? -61.925 5.739 46.998 1.00 86.62 447 THR A CA 1
ATOM 3709 C C . THR A 1 447 ? -61.613 6.752 45.897 1.00 86.62 447 THR A C 1
ATOM 3711 O O . THR A 1 447 ? -62.536 7.302 45.305 1.00 86.62 447 THR A O 1
ATOM 3714 N N . GLN A 1 448 ? -60.331 6.959 45.578 1.00 90.06 448 GLN A N 1
ATOM 3715 C CA . GLN A 1 448 ? -59.901 7.853 44.495 1.00 90.06 448 GLN A CA 1
ATOM 3716 C C . GLN A 1 448 ? -60.359 7.349 43.121 1.00 90.06 448 GLN A C 1
ATOM 3718 O O . GLN A 1 448 ? -60.901 8.109 42.323 1.00 90.06 448 GLN A O 1
ATOM 3723 N N . ALA A 1 449 ? -60.217 6.049 42.860 1.00 91.56 449 ALA A N 1
ATOM 3724 C CA . ALA A 1 449 ? -60.703 5.439 41.629 1.00 91.56 449 ALA A CA 1
ATOM 3725 C C . ALA A 1 449 ? -62.229 5.546 41.501 1.00 91.56 449 ALA A C 1
ATOM 3727 O O . ALA A 1 449 ? -62.739 5.763 40.405 1.00 91.56 449 ALA A O 1
ATOM 3728 N N . PHE A 1 450 ? -62.964 5.438 42.610 1.00 91.62 450 PHE A N 1
ATOM 3729 C CA . PHE A 1 450 ? -64.412 5.619 42.632 1.00 91.62 450 PHE A CA 1
ATOM 3730 C C . PHE A 1 450 ? -64.827 7.057 42.302 1.00 91.62 450 PHE A C 1
ATOM 3732 O O . PHE A 1 450 ? -65.692 7.249 41.447 1.00 91.62 450 PHE A O 1
ATOM 3739 N N . SER A 1 451 ? -64.203 8.063 42.926 1.00 89.56 451 SER A N 1
ATOM 3740 C CA . SER A 1 451 ? -64.484 9.468 42.604 1.00 89.56 451 SER A CA 1
ATOM 3741 C C . SER A 1 451 ? -64.155 9.780 41.149 1.00 89.56 451 SER A C 1
ATOM 3743 O O . SER A 1 451 ? -64.978 10.354 40.445 1.00 89.56 451 SER A O 1
ATOM 3745 N N . SER A 1 452 ? -63.006 9.313 40.659 1.00 95.00 452 SER A N 1
ATOM 3746 C CA . SER A 1 452 ? -62.601 9.539 39.275 1.00 95.00 452 SER A CA 1
ATOM 3747 C C . SER A 1 452 ? -63.486 8.795 38.272 1.00 95.00 452 SER A C 1
ATOM 3749 O O . SER A 1 452 ? -63.789 9.322 37.203 1.00 95.00 452 SER A O 1
ATOM 3751 N N . PHE A 1 453 ? -63.992 7.609 38.626 1.00 94.44 453 PHE A N 1
ATOM 3752 C CA . PHE A 1 453 ? -65.005 6.914 37.832 1.00 94.44 453 PHE A CA 1
ATOM 3753 C C . PHE A 1 453 ? -66.296 7.731 37.711 1.00 94.44 453 PHE A C 1
ATOM 3755 O O . PHE A 1 453 ? -66.854 7.802 36.618 1.00 94.44 453 PHE A O 1
ATOM 3762 N N . GLN A 1 454 ? -66.765 8.357 38.796 1.00 91.69 454 GLN A N 1
ATOM 3763 C CA . GLN A 1 454 ? -67.942 9.232 38.756 1.00 91.69 454 GLN A CA 1
ATOM 3764 C C . GLN A 1 454 ? -67.695 10.461 37.885 1.00 91.69 454 GLN A C 1
ATOM 3766 O O . GLN A 1 454 ? -68.464 10.686 36.954 1.00 91.69 454 GLN A O 1
ATOM 3771 N N . SER A 1 455 ? -66.584 11.170 38.108 1.00 94.12 455 SER A N 1
ATOM 3772 C CA . SER A 1 455 ? -66.193 12.340 37.314 1.00 94.12 455 SER A CA 1
ATOM 3773 C C . SER A 1 455 ? -66.152 12.018 35.821 1.00 94.12 455 SER A C 1
ATOM 3775 O O . SER A 1 455 ? -66.723 12.741 35.010 1.00 94.12 455 SER A O 1
ATOM 3777 N N . ILE A 1 456 ? -65.546 10.888 35.435 1.00 93.31 456 ILE A N 1
ATOM 3778 C CA . ILE A 1 456 ? -65.503 10.442 34.036 1.00 93.31 456 ILE A CA 1
ATOM 3779 C C . ILE A 1 456 ? -66.897 10.055 33.528 1.00 93.31 456 ILE A C 1
ATOM 3781 O O . ILE A 1 456 ? -67.227 10.307 32.368 1.00 93.31 456 ILE A O 1
ATOM 3785 N N . ASN A 1 457 ? -67.727 9.426 34.362 1.00 92.19 457 ASN A N 1
ATOM 3786 C CA . ASN A 1 457 ? -69.049 8.971 33.952 1.00 92.19 457 ASN A CA 1
ATOM 3787 C C . ASN A 1 457 ? -70.056 10.123 33.778 1.00 92.19 457 ASN A C 1
ATOM 3789 O O . ASN A 1 457 ? -70.981 9.979 32.977 1.00 92.19 457 ASN A O 1
ATOM 3793 N N . GLU A 1 458 ? -69.850 11.232 34.486 1.00 92.50 458 GLU A N 1
ATOM 3794 C CA . GLU A 1 458 ? -70.649 12.462 34.432 1.00 92.50 458 GLU A CA 1
ATOM 3795 C C . GLU A 1 458 ? -70.200 13.435 33.325 1.00 92.50 458 GLU A C 1
ATOM 3797 O O . GLU A 1 458 ? -70.959 14.337 32.973 1.00 92.50 458 GLU A O 1
ATOM 3802 N N . LYS A 1 459 ? -69.014 13.245 32.720 1.00 93.75 459 LYS A N 1
ATOM 3803 C CA . LYS A 1 459 ? -68.579 14.028 31.547 1.00 93.75 459 LYS A CA 1
ATOM 3804 C C . LYS A 1 459 ? -69.590 13.892 30.401 1.00 93.75 459 LYS A C 1
ATOM 3806 O O . LYS A 1 459 ? -69.889 12.783 29.956 1.00 93.75 459 LYS A O 1
ATOM 3811 N N . GLU A 1 460 ? -70.039 15.033 29.879 1.00 92.81 460 GLU A N 1
ATOM 3812 C CA . GLU A 1 460 ? -71.002 15.128 28.770 1.00 92.81 460 GLU A CA 1
ATOM 3813 C C . GLU A 1 460 ? -70.461 14.480 27.482 1.00 92.81 460 GLU A C 1
ATOM 3815 O O . GLU A 1 460 ? -71.166 13.732 26.809 1.00 92.81 460 GLU A O 1
ATOM 3820 N N . ASN A 1 461 ? -69.166 14.676 27.199 1.00 93.56 461 ASN A N 1
ATOM 3821 C CA . ASN A 1 461 ? -68.464 14.097 26.053 1.00 93.56 461 ASN A CA 1
ATOM 3822 C C . ASN A 1 461 ? -67.304 13.207 26.517 1.00 93.56 461 ASN 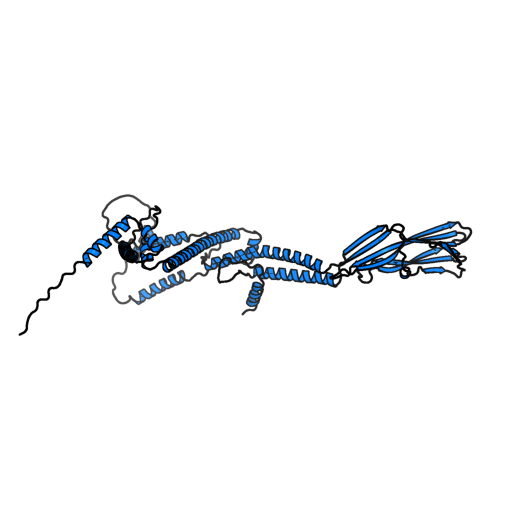A C 1
ATOM 3824 O O . ASN A 1 461 ? -66.185 13.675 26.732 1.00 93.56 461 ASN A O 1
ATOM 3828 N N . LYS A 1 462 ? -67.559 11.903 26.665 1.00 95.12 462 LYS A N 1
ATOM 3829 C CA . LYS A 1 462 ? -66.530 10.925 27.055 1.00 95.12 462 LYS A CA 1
ATOM 3830 C C . LYS A 1 462 ? -65.564 10.681 25.906 1.00 95.12 462 LYS A C 1
ATOM 3832 O O . LYS A 1 462 ? -65.974 10.301 24.807 1.00 95.12 462 LYS A O 1
ATOM 3837 N N . SER A 1 463 ? -64.270 10.821 26.172 1.00 93.81 463 SER A N 1
ATOM 3838 C CA . SER A 1 463 ? -63.241 10.477 25.198 1.00 93.81 463 SER A CA 1
ATOM 3839 C C . SER A 1 463 ? -63.254 8.972 24.888 1.00 93.81 463 SER A C 1
ATOM 3841 O O . SER A 1 463 ? -63.824 8.143 25.607 1.00 93.81 463 SER A O 1
ATOM 3843 N N . ARG A 1 464 ? -62.589 8.572 23.799 1.00 94.62 464 ARG A N 1
ATOM 3844 C CA . ARG A 1 464 ? -62.398 7.144 23.487 1.00 94.62 464 ARG A CA 1
ATOM 3845 C C . ARG A 1 464 ? -61.669 6.399 24.615 1.00 94.62 464 ARG A C 1
ATOM 3847 O O . ARG A 1 464 ? -61.979 5.236 24.858 1.00 94.62 464 ARG A O 1
ATOM 3854 N N . ILE A 1 465 ? -60.746 7.075 25.302 1.00 92.00 465 ILE A N 1
ATOM 3855 C CA . ILE A 1 465 ? -59.965 6.523 26.416 1.00 92.00 465 ILE A CA 1
ATOM 3856 C C . ILE A 1 465 ? -60.858 6.327 27.645 1.00 92.00 465 ILE A C 1
ATOM 3858 O O . ILE A 1 465 ? -60.837 5.248 28.227 1.00 92.00 465 ILE A O 1
ATOM 3862 N N . ASP A 1 466 ? -61.716 7.298 27.972 1.00 93.94 466 ASP A N 1
ATOM 3863 C CA . ASP A 1 466 ? -62.691 7.190 29.071 1.00 93.94 466 ASP A CA 1
ATOM 3864 C C . ASP A 1 466 ? -63.568 5.942 28.922 1.00 93.94 466 ASP A C 1
ATOM 3866 O O . ASP A 1 466 ? -63.703 5.128 29.838 1.00 93.94 466 ASP A O 1
ATOM 3870 N N . ASN A 1 467 ? -64.122 5.751 27.723 1.00 93.94 467 ASN A N 1
ATOM 3871 C CA . ASN A 1 467 ? -64.969 4.603 27.416 1.00 93.94 467 ASN A CA 1
ATOM 3872 C C . ASN A 1 467 ? -64.198 3.274 27.487 1.00 93.94 467 ASN A C 1
ATOM 3874 O O . ASN A 1 467 ? -64.747 2.266 27.940 1.00 93.94 467 ASN A O 1
ATOM 3878 N N . ALA A 1 468 ? -62.928 3.261 27.070 1.00 92.56 468 ALA A N 1
ATOM 3879 C CA . ALA A 1 468 ? -62.066 2.087 27.172 1.00 92.56 468 ALA A CA 1
ATOM 3880 C C . ALA A 1 468 ? -61.744 1.746 28.636 1.00 92.56 468 ALA A C 1
ATOM 3882 O O . ALA A 1 468 ? -61.917 0.596 29.036 1.00 92.56 468 ALA A O 1
ATOM 3883 N N . LEU A 1 469 ? -61.375 2.736 29.455 1.00 91.56 469 LEU A N 1
ATOM 3884 C CA . LEU A 1 469 ? -61.099 2.553 30.882 1.00 91.56 469 LEU A CA 1
ATOM 3885 C C . LEU A 1 469 ? -62.332 2.022 31.622 1.00 91.56 469 LEU A C 1
ATOM 3887 O O . LEU A 1 469 ? -62.242 1.013 32.316 1.00 91.56 469 LEU A O 1
ATOM 3891 N N . ILE A 1 470 ? -63.512 2.606 31.385 1.00 92.06 470 ILE A N 1
ATOM 3892 C CA . ILE A 1 470 ? -64.788 2.139 31.961 1.00 92.06 470 ILE A CA 1
ATOM 3893 C C . ILE A 1 470 ? -65.112 0.687 31.568 1.00 92.06 470 ILE A C 1
ATOM 3895 O O . ILE A 1 470 ? -65.798 -0.028 32.310 1.00 92.06 470 ILE A O 1
ATOM 3899 N N . LYS A 1 471 ? -64.683 0.253 30.378 1.00 93.31 471 LYS A N 1
ATOM 3900 C CA . LYS A 1 471 ? -64.884 -1.116 29.887 1.00 93.31 471 LYS A 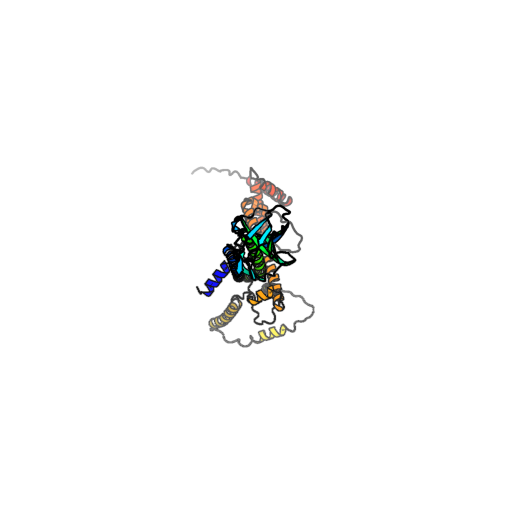CA 1
ATOM 3901 C C . LYS A 1 471 ? -63.878 -2.105 30.485 1.00 93.31 471 LYS A C 1
ATOM 3903 O O . LYS A 1 471 ? -64.222 -3.273 30.625 1.00 93.31 471 LYS A O 1
ATOM 3908 N N . MET A 1 472 ? -62.670 -1.654 30.822 1.00 88.81 472 MET A N 1
ATOM 3909 C CA . MET A 1 472 ? -61.596 -2.489 31.377 1.00 88.81 472 MET A CA 1
ATOM 3910 C C . MET A 1 472 ? -61.707 -2.716 32.891 1.00 88.81 472 MET A C 1
ATOM 3912 O O . MET A 1 472 ? -61.066 -3.625 33.412 1.00 88.81 472 MET A O 1
ATOM 3916 N N . ILE A 1 473 ? -62.525 -1.932 33.598 1.00 88.75 473 ILE A N 1
ATOM 3917 C CA . ILE A 1 473 ? -62.840 -2.182 35.010 1.00 88.75 473 ILE A CA 1
ATOM 3918 C C . ILE A 1 473 ? -63.637 -3.480 35.142 1.00 88.75 473 ILE A C 1
ATOM 3920 O O . ILE A 1 473 ? -64.597 -3.711 34.403 1.00 88.75 473 ILE A O 1
ATOM 3924 N N . ASP A 1 474 ? -63.273 -4.296 36.132 1.00 89.19 474 ASP A N 1
ATOM 3925 C CA . ASP A 1 474 ? -63.980 -5.534 36.449 1.00 89.19 474 ASP A CA 1
ATOM 3926 C C . ASP A 1 474 ? -65.479 -5.277 36.670 1.00 89.19 474 ASP A C 1
ATOM 3928 O O . ASP A 1 474 ? -65.886 -4.376 37.410 1.00 89.19 474 ASP A O 1
ATOM 3932 N N . SER A 1 475 ? -66.312 -6.103 36.038 1.00 88.00 475 SER A N 1
ATOM 3933 C CA . SER A 1 475 ? -67.770 -6.008 36.114 1.00 88.00 475 SER A CA 1
ATOM 3934 C C . SER A 1 475 ? -68.318 -5.989 37.548 1.00 88.00 475 SER A C 1
ATOM 3936 O O . SER A 1 475 ? -69.316 -5.318 37.809 1.00 88.00 475 SER A O 1
ATOM 3938 N N . ASN A 1 476 ? -67.667 -6.672 38.491 1.00 86.19 476 ASN A N 1
ATOM 3939 C CA . ASN A 1 476 ? -68.074 -6.717 39.890 1.00 86.19 476 ASN A CA 1
ATOM 3940 C C . ASN A 1 476 ? -67.764 -5.398 40.598 1.00 86.19 476 ASN A C 1
ATOM 3942 O O . ASN A 1 476 ? -68.640 -4.837 41.249 1.00 86.19 476 ASN A O 1
ATOM 3946 N N . ILE A 1 477 ? -66.563 -4.848 40.400 1.00 85.81 477 ILE A N 1
ATOM 3947 C CA . ILE A 1 477 ? -66.178 -3.529 40.929 1.00 85.81 477 ILE A CA 1
ATOM 3948 C C . ILE A 1 477 ? -67.097 -2.448 40.353 1.00 85.81 477 ILE A C 1
ATOM 3950 O O . ILE A 1 477 ? -67.610 -1.601 41.083 1.00 85.81 477 ILE A O 1
ATOM 3954 N N . LYS A 1 478 ? -67.385 -2.530 39.051 1.00 85.62 478 LYS A N 1
ATOM 3955 C CA . LYS A 1 478 ? -68.290 -1.609 38.364 1.00 85.62 478 LYS A CA 1
ATOM 3956 C C . LYS A 1 478 ? -69.693 -1.607 38.976 1.00 85.62 478 LYS A C 1
ATOM 3958 O O . LYS A 1 478 ? -70.275 -0.537 39.124 1.00 85.62 478 LYS A O 1
ATOM 3963 N N . LYS A 1 479 ? -70.226 -2.769 39.381 1.00 86.25 479 LYS A N 1
ATOM 3964 C CA . LYS A 1 479 ? -71.515 -2.855 40.096 1.00 86.25 479 LYS A CA 1
ATOM 3965 C C . LYS A 1 479 ? -71.478 -2.079 41.411 1.00 86.25 479 LYS A C 1
ATOM 3967 O O . LYS A 1 479 ? -72.392 -1.302 41.667 1.00 86.25 479 LYS A O 1
ATOM 3972 N N . TYR A 1 480 ? -70.417 -2.229 42.207 1.00 85.38 480 TYR A N 1
ATOM 3973 C CA . TYR A 1 480 ? -70.273 -1.476 43.457 1.00 85.38 480 TYR A CA 1
ATOM 3974 C C . TYR A 1 480 ? -70.185 0.032 43.215 1.00 85.38 480 TYR A C 1
ATOM 3976 O O . TYR A 1 480 ? -70.814 0.807 43.939 1.00 85.38 480 TYR A O 1
ATOM 3984 N N . PHE A 1 481 ? -69.466 0.450 42.171 1.00 85.88 481 PHE A N 1
ATOM 3985 C CA . PHE A 1 481 ? -69.355 1.863 41.822 1.00 85.88 481 PHE A CA 1
ATOM 3986 C C . PHE A 1 481 ? -70.718 2.439 41.390 1.00 85.88 481 PHE A C 1
ATOM 3988 O O . PHE A 1 481 ? -71.155 3.461 41.906 1.00 85.88 481 PHE A O 1
ATOM 3995 N N . VAL A 1 482 ? -71.472 1.744 40.537 1.00 81.12 482 VAL A N 1
ATOM 3996 C CA . VAL A 1 482 ? -72.794 2.221 40.086 1.00 81.12 482 VAL A CA 1
ATOM 3997 C C . VAL A 1 482 ? -73.820 2.282 41.228 1.00 81.12 482 VAL A C 1
ATOM 3999 O O . VAL A 1 482 ? -74.549 3.267 41.345 1.00 81.12 482 VAL A O 1
ATOM 4002 N N . VAL A 1 483 ? -73.865 1.268 42.099 1.00 80.25 483 VAL A N 1
ATOM 4003 C CA . VAL A 1 483 ? -74.810 1.218 43.235 1.00 80.25 483 VAL A CA 1
ATOM 4004 C C . VAL A 1 483 ? -74.558 2.362 44.221 1.00 80.25 483 VAL A C 1
ATOM 4006 O O . VAL A 1 483 ? -75.498 3.000 44.696 1.00 80.25 483 VAL A O 1
ATOM 4009 N N . SER A 1 484 ? -73.289 2.670 44.488 1.00 70.44 484 SER A N 1
ATOM 4010 C CA . SER A 1 484 ? -72.904 3.708 45.449 1.00 70.44 484 SER A CA 1
ATOM 4011 C C . SER A 1 484 ? -73.225 5.121 44.941 1.00 70.44 484 SER A C 1
ATOM 4013 O O . SER A 1 484 ? -73.614 5.982 45.729 1.00 70.44 484 SER A O 1
ATOM 4015 N N . SER A 1 485 ? -73.148 5.358 43.627 1.00 69.06 485 SER A N 1
ATOM 4016 C CA . SER A 1 485 ? -73.586 6.615 42.999 1.00 69.06 485 SER A CA 1
ATOM 4017 C C . SER A 1 485 ? -75.094 6.855 43.145 1.00 69.06 485 SER A C 1
ATOM 4019 O O . SER A 1 485 ? -75.518 7.976 43.431 1.00 69.06 485 SER A O 1
ATOM 4021 N N . GLY A 1 486 ? -75.908 5.800 43.017 1.00 63.03 486 GLY A N 1
ATOM 4022 C CA . GLY A 1 486 ? -77.361 5.880 43.191 1.00 63.03 486 GLY A CA 1
ATOM 4023 C C . GLY A 1 486 ? -77.760 6.314 44.604 1.00 63.03 486 GLY A C 1
ATOM 4024 O O . GLY A 1 486 ? -78.545 7.248 44.763 1.00 63.03 486 GLY A O 1
ATOM 4025 N N . CYS A 1 487 ? -77.159 5.720 45.638 1.00 57.19 487 CYS A N 1
ATOM 4026 C CA . CYS A 1 487 ? -77.473 6.038 47.037 1.00 57.19 487 CYS A CA 1
ATOM 4027 C C . CYS A 1 487 ? -77.115 7.483 47.441 1.00 57.19 487 CYS A C 1
ATOM 4029 O O . CYS A 1 487 ? -77.832 8.094 48.231 1.00 57.19 487 CYS A O 1
ATOM 4031 N N . ILE A 1 488 ? -76.046 8.063 46.881 1.00 57.12 488 ILE A N 1
ATOM 4032 C CA . ILE A 1 488 ? -75.631 9.447 47.185 1.00 57.12 488 ILE A CA 1
ATOM 4033 C C . ILE A 1 488 ? -76.599 10.471 46.565 1.00 57.12 488 ILE A C 1
ATOM 4035 O O . ILE A 1 488 ? -76.885 11.503 47.176 1.00 57.12 488 ILE A O 1
ATOM 4039 N N . SER A 1 489 ? -77.165 10.176 45.389 1.00 54.91 489 SER A N 1
ATOM 4040 C CA . SER A 1 489 ? -78.162 11.047 44.747 1.00 54.91 489 SER A CA 1
ATOM 4041 C C . SER A 1 489 ? -79.487 11.128 45.526 1.00 54.91 489 SER A C 1
ATOM 4043 O O . SER A 1 489 ? -80.110 12.189 45.567 1.00 54.91 489 SER A O 1
ATOM 4045 N N . PHE A 1 490 ? -79.862 10.060 46.243 1.00 52.06 490 PHE A N 1
ATOM 4046 C CA . PHE A 1 490 ? -81.026 10.053 47.137 1.00 52.06 490 PHE A CA 1
ATOM 4047 C C . PHE A 1 490 ? -80.829 10.924 48.390 1.00 52.06 490 PHE A C 1
ATOM 4049 O O . PHE A 1 490 ? -81.782 11.555 48.843 1.00 52.06 490 PHE A O 1
ATOM 4056 N N . ALA A 1 491 ? -79.606 11.030 48.920 1.00 51.44 491 ALA A N 1
ATOM 4057 C CA . ALA A 1 491 ? -79.318 11.828 50.118 1.00 51.44 491 ALA A CA 1
ATOM 4058 C C . ALA A 1 491 ? -79.290 13.350 49.864 1.00 51.44 491 ALA A C 1
ATOM 4060 O O . ALA A 1 491 ? -79.566 14.131 50.772 1.00 51.44 491 ALA A O 1
ATOM 4061 N N . ARG A 1 492 ? -78.992 13.805 48.637 1.00 51.59 492 ARG A N 1
ATOM 4062 C CA . ARG A 1 492 ? -78.994 15.245 48.298 1.00 51.59 492 ARG A CA 1
ATOM 4063 C C . ARG A 1 492 ? -80.391 15.833 48.078 1.00 51.59 492 ARG A C 1
ATOM 4065 O O . ARG A 1 492 ? -80.524 17.053 48.097 1.00 51.59 492 ARG A O 1
ATOM 4072 N N . ASN A 1 493 ? -81.424 15.008 47.893 1.00 49.72 493 ASN A N 1
ATOM 4073 C CA . ASN A 1 493 ? -82.766 15.481 47.531 1.00 49.72 493 ASN A CA 1
ATOM 4074 C C . ASN A 1 493 ? -83.736 15.633 48.723 1.00 49.72 493 ASN A C 1
ATOM 4076 O O . ASN A 1 493 ? -84.907 15.960 48.540 1.00 49.72 493 ASN A O 1
ATOM 4080 N N . THR A 1 494 ? -83.266 15.443 49.960 1.00 48.16 494 THR A N 1
ATOM 4081 C CA . THR A 1 494 ? -84.048 15.695 51.181 1.00 48.16 494 THR A CA 1
ATOM 4082 C C . THR A 1 494 ? -83.578 16.978 51.866 1.00 48.16 494 THR A C 1
ATOM 4084 O O . THR A 1 494 ? -82.859 16.937 52.860 1.00 48.16 494 THR A O 1
ATOM 4087 N N . ASN A 1 495 ? -83.974 18.136 51.331 1.00 41.59 495 ASN A N 1
ATOM 4088 C CA . ASN A 1 495 ? -83.782 19.428 51.995 1.00 41.59 495 ASN A CA 1
ATOM 4089 C C . ASN A 1 495 ? -85.060 19.786 52.793 1.00 41.59 495 ASN A C 1
ATOM 4091 O O . ASN A 1 495 ? -86.119 19.964 52.179 1.00 41.59 495 ASN A O 1
ATOM 4095 N N . PRO A 1 496 ? -85.032 19.867 54.138 1.00 48.31 496 PRO A N 1
ATOM 4096 C CA . PRO A 1 496 ? -86.211 20.212 54.924 1.00 48.31 496 PRO A CA 1
ATOM 4097 C C . PRO A 1 496 ? -86.518 21.712 54.796 1.00 48.31 496 PRO A C 1
ATOM 4099 O O . PRO A 1 496 ? -85.718 22.568 55.167 1.00 48.31 496 PRO A O 1
ATOM 4102 N N . LYS A 1 497 ? -87.715 22.040 54.292 1.00 45.00 497 LYS A N 1
ATOM 4103 C CA . LYS A 1 497 ? -88.266 23.405 54.291 1.00 45.00 497 LYS A CA 1
ATOM 4104 C C . LYS A 1 497 ? -88.297 23.958 55.724 1.00 45.00 497 LYS A C 1
ATOM 4106 O O . LYS A 1 497 ? -89.133 23.545 56.528 1.00 45.00 497 LYS A O 1
ATOM 4111 N N . SER A 1 498 ? -87.441 24.930 56.029 1.00 46.12 498 SER A N 1
ATOM 4112 C CA . SER A 1 498 ? -87.518 25.722 57.257 1.00 46.12 498 SER A CA 1
ATOM 4113 C C . SER A 1 498 ? -88.719 26.678 57.192 1.00 46.12 498 SER A C 1
ATOM 4115 O O . SER A 1 498 ? -88.757 27.654 56.442 1.00 46.12 498 SER A O 1
ATOM 4117 N N . LYS A 1 499 ? -89.752 26.371 57.983 1.00 47.31 499 LYS A N 1
ATOM 4118 C CA . LYS A 1 499 ? -90.876 27.270 58.279 1.00 47.31 499 LYS A CA 1
ATOM 4119 C C . LYS A 1 499 ? -90.359 28.442 59.126 1.00 47.31 499 LYS A C 1
ATOM 4121 O O . LYS A 1 499 ? -89.991 28.252 60.280 1.00 47.31 499 LYS A O 1
ATOM 4126 N N . LYS A 1 500 ? -90.367 29.656 58.564 1.00 47.72 500 LYS A N 1
ATOM 4127 C CA . LYS A 1 500 ? -90.220 30.917 59.311 1.00 47.72 500 LYS A CA 1
ATOM 4128 C C . LYS A 1 500 ? -91.437 31.120 60.222 1.00 47.72 500 LYS A C 1
ATOM 4130 O O . LYS A 1 500 ? -92.548 31.287 59.724 1.00 47.72 500 LYS A O 1
ATOM 4135 N N . ILE A 1 501 ? -91.218 31.152 61.535 1.00 48.41 501 ILE A N 1
ATOM 4136 C CA . ILE A 1 501 ? -92.166 31.687 62.519 1.00 48.41 501 ILE A CA 1
ATOM 4137 C C . ILE A 1 501 ? -91.857 33.182 62.670 1.00 48.41 501 ILE A C 1
ATOM 4139 O O . ILE A 1 501 ? -90.726 33.559 62.965 1.00 48.41 501 ILE A O 1
ATOM 4143 N N . LYS A 1 502 ? -92.859 34.027 62.403 1.00 52.06 502 LYS A N 1
ATOM 4144 C CA . LYS A 1 502 ? -92.851 35.467 62.694 1.00 52.06 502 LYS A CA 1
ATOM 4145 C C . LYS A 1 502 ? -93.097 35.663 64.192 1.00 52.06 502 LYS A C 1
ATOM 4147 O O . LYS A 1 502 ? -94.099 35.156 64.686 1.00 52.06 502 LYS A O 1
ATOM 4152 N N . PHE A 1 503 ? -92.267 36.458 64.860 1.00 52.31 503 PHE A N 1
ATOM 4153 C CA . PHE A 1 503 ? -92.655 37.158 66.085 1.00 52.31 503 PHE A CA 1
ATOM 4154 C C . PHE A 1 503 ? -92.630 38.664 65.832 1.00 52.31 503 PHE A C 1
ATOM 4156 O O . PHE A 1 503 ? -91.814 39.161 65.059 1.00 52.31 503 PHE A O 1
ATOM 4163 N N . ARG A 1 504 ? -93.643 39.315 66.398 1.00 49.22 504 ARG A N 1
ATOM 4164 C CA . ARG A 1 504 ? -94.090 40.694 66.203 1.00 49.22 504 ARG A CA 1
ATOM 4165 C C . ARG A 1 504 ? -93.617 41.516 67.404 1.00 49.22 504 ARG A C 1
ATOM 4167 O O . ARG A 1 504 ? -93.585 40.975 68.506 1.00 49.22 504 ARG A O 1
ATOM 4174 N N . ASP A 1 505 ? -93.281 42.772 67.149 1.00 62.22 505 ASP A N 1
ATOM 4175 C CA . ASP A 1 505 ? -92.744 43.757 68.093 1.00 62.22 505 ASP A CA 1
ATOM 4176 C C . ASP A 1 505 ? -93.607 43.958 69.351 1.00 62.22 505 ASP A C 1
ATOM 4178 O O . ASP A 1 505 ? -94.828 44.095 69.223 1.00 62.22 505 ASP A O 1
ATOM 4182 N N . VAL A 1 506 ? -92.946 44.027 70.517 1.00 46.84 506 VAL A N 1
ATOM 4183 C CA . VAL A 1 506 ? -92.961 45.147 71.489 1.00 46.84 506 VAL A CA 1
ATOM 4184 C C . VAL A 1 506 ? -91.587 45.212 72.147 1.00 46.84 506 VAL A C 1
ATOM 4186 O O . VAL A 1 506 ? -91.090 44.130 72.539 1.00 46.84 506 VAL A O 1
#

Sequence (506 aa):
MNIKQKAYKLIKSCDFYGVEIGLNYRQHKSYKTFYGGLWSSIVASLIAALCITQFLDCLFYLSPEIHEYTIDNGINYKLLESSTFRSILLELEDEGIVTTHHLTNDETIIDIHQFKLIGISIPTIHEDIYDVDNPIKVGKQQKIVRNVVKNQQLTIHIQMKILEYQTDSGLLWEILSTRDQLYLENVDTYYLQSDSTSLRLIFTINPIIKHVDRGYKRIYRILSITGGLVKVLMFIGKFFSKPITRLKFQISFLNQFFNFGSTKDTKSFYPLNSLAYSQKLLRMQTVRLDSIKVNPNNKELNKQPTKMIKSILKKYSQQQKQNVDQEQQVDEAIIEEQNQDVDELIAKYFQPQDIRLKLQHIQYVKYFFGFTGQLKKRIKQLRQNLQIVNQKTDIIYVFNKLQELEKLKQLLLDEDQLNLFEYIPKPNIDVIYTKQEPKNNTIIKATQAFSSFQSINEKENKSRIDNALIKMIDSNIKKYFVVSSGCISFARNTNPKSKKIKFRDV